Protein AF-0000000082533179 (afdb_homodimer)

Organism: NCBI:txid158383

pLDDT: mean 91.82, std 9.02, range [54.72, 98.88]

Solvent-accessible surface area (backbone atoms only — not comparable to full-atom values): 25393 Å² total; per-residue (Å²): 134,80,39,70,62,51,51,52,49,35,53,49,48,54,51,52,50,51,51,50,52,51,52,49,52,51,48,56,50,49,57,70,58,64,45,88,74,72,57,40,60,59,53,43,50,52,54,51,49,54,57,51,50,51,53,56,53,45,54,58,47,31,73,78,46,45,47,50,50,56,56,48,82,75,50,35,55,60,50,52,54,46,46,41,75,68,34,75,51,60,71,24,55,58,38,34,52,55,25,50,41,66,50,78,58,88,80,55,51,53,58,66,60,47,70,68,45,51,53,51,49,54,52,47,51,56,54,48,52,52,53,51,50,53,35,52,50,53,43,46,50,55,45,32,44,64,25,30,46,70,46,44,50,48,32,55,49,47,67,62,35,77,77,53,61,69,68,60,43,54,54,48,50,52,52,49,52,53,52,50,50,50,53,51,51,49,50,44,49,37,40,50,49,41,50,49,49,41,52,49,48,53,51,54,52,50,72,61,40,53,48,63,31,35,45,51,51,52,46,51,54,49,41,40,54,53,42,48,49,52,51,19,48,54,52,53,59,71,63,105,134,80,38,69,60,50,51,53,49,34,54,48,48,53,51,52,51,50,50,48,52,50,51,49,52,51,49,55,51,48,59,70,59,63,46,85,76,74,59,42,59,59,55,43,50,53,54,51,49,54,56,51,48,52,54,56,54,45,54,59,48,30,72,78,45,44,47,50,49,55,56,46,82,76,49,36,54,59,51,53,53,46,46,42,76,68,34,76,52,61,72,23,55,59,40,34,51,54,23,48,41,66,49,77,59,88,81,56,52,54,58,67,60,48,73,69,44,51,53,51,51,52,53,47,50,57,53,49,52,52,54,50,49,53,36,52,50,52,42,46,52,54,45,32,44,64,25,30,45,70,45,44,50,49,30,53,48,46,66,62,36,76,78,55,60,70,67,60,43,53,53,49,50,52,52,50,51,53,52,49,51,50,53,49,52,49,52,44,49,35,40,51,50,42,50,49,51,40,52,50,48,54,50,54,51,51,73,61,40,53,47,63,32,34,44,51,50,53,46,51,52,49,42,39,55,54,42,48,50,52,52,20,49,54,52,52,60,71,62,104

InterPro domains:
  IPR025422 Transcription factor TGA like domain [PF14144] (37-99)
  IPR025422 Transcription factor TGA like domain [PS51806] (6-238)
  IPR051886 Seed Development and Stress Response Regulator [PTHR46354] (8-238)

Nearest PDB structures (foldseek):
  7tae-assembly1_A-2  TM=8.978E-01  e=2.054E-07  Arabidopsis thaliana
  7tad-assembly1_C  TM=9.029E-01  e=2.614E-07  Arabidopsis thaliana
  8gyz-assembly1_A  TM=8.630E-01  e=3.329E-07  Arabidopsis thaliana
  7tac-assembly1_D  TM=8.816E-01  e=7.209E-07  Arabidopsis thaliana
  7tac-assembly1_E  TM=9.030E-01  e=3.724E-06  Arabidopsis thaliana

Sequence (480 aa):
MKTHVEEKFSSFYEKWMCLLEEFLQYYLRVSAENSQGVDYEVLVGKLTAHHREYYTYKWAAAHDDVLAFFAPVWLSPVENANLWVTGWKPSMVFRLIESQRKIQSPGTSLVTMTEEQVKKIEALRVKIKMDEENVEREFERQQVGIADRKMVELAALERRVMKDDDSAVAQVNGLVEVALKGLLGGLEKVMKMADCVRLKTLKDVVETLTPMQCMDFLTAMSTVQIQMRKWGKKHDKKLQMKTHVEEKFSSFYEKWMCLLEEFLQYYLRVSAENSQGVDYEVLVGKLTAHHREYYTYKWAAAHDDVLAFFAPVWLSPVENANLWVTGWKPSMVFRLIESQRKIQSPGTSLVTMTEEQVKKIEALRVKIKMDEENVEREFERQQVGIADRKMVELAALERRVMKDDDSAVAQVNGLVEVALKGLLGGLEKVMKMADCVRLKTLKDVVETLTPMQCMDFLTAMSTVQIQMRKWGKKHDKKLQ

Radius of gyration: 25.01 Å; Cα contacts (8 Å, |Δi|>4): 457; chains: 2; bounding box: 39×81×64 Å

Secondary structure (DSSP, 8-state):
---HHHHHHHHHHHHHHHHHHHHHHHHHHHHHTT-TT--HHHHHHHHHHHHHHHHHHHHHHHHH-GGGGTS-TTS-HHHHHT-BTTB--TTHHHHHHHHHHH---TT-GGGG--HHHHHHHHHHHHHHHHHHHHHHHHHHHHHHHTTSHHHHHHHHHHHHHTTS-HHHHHHHHHHHHHHHHHHHHHHHHHHHHHHHHHHHHHHHHHHHS-HHHHHHHHHHHHHHHHHHHHHHHHHHHHH-/---HHHHHHHHHHHHHHHHHHHHHHHHHHHHHTT-TT--HHHHHHHHHHHHHHHHHHHHHHHHH-GGGGTS-TTS-HHHHHT-BTTB--TTHHHHHHHHHHH---TT-GGGG--HHHHHHHHHHHHHHHHHHHHHHHHHHHHHHGGGSHHHHHHHHHHHHHTTS-HHHHHHHHHHHHHHHHHHHHHHHHHHHHHHHHHHHHHHHHHHHS-HHHHHHHHHHHHHHHHHHHHHHHHHHHHH-

Foldseek 3Di:
DDDPLLVVVLVVVVVLLVVLVVLLVVVVVCVVVVDDDDPLVVSLVVLLVSLVVNVVSLLVSCVVPVVCLLPPPSFFPLLNVQADLSHHQLLVLVVLLVVLLPPPPPDQCSVVADPVLVVLVVVLSVVLVVLSVVLVVLVVCLVCCCVDPLNVVLVVQQVVPVPHDPVSNVVSVVSVVVVVVVSSVSSSVSSVSRVVSNSVSLVSNCVSDDSSNNSSSSSSVSVVVSVSRVVSVVVVVVVD/DDDPLLVVVLVVVVVLLVVLVVLLVVVVVCVVVVDDPDPLVVSLVVLLVSVVVNVVSLLVSCVVPVVCLLPPPSFFPLLNVQADLSHHQLLVLVVLLVVLLPPPDPDQCSVVADPVLVVLVVVLNVVLVVLSVVLVVLVVCLVCCCVDPLNVVLVVQQVVPVPHDPVSNVVSVVSVVVVVVVSSVSSSVSSVSRVVSNSVSLVSNCVSDDSSNSSSSSSSVSVVVSVSRVVSVVVVVVVD

Structure (mmCIF, N/CA/C/O backbone):
data_AF-0000000082533179-model_v1
#
loop_
_entity.id
_entity.type
_entity.pdbx_description
1 polymer 'DOG1-like 4'
#
loop_
_atom_site.group_PDB
_atom_site.id
_atom_site.type_symbol
_atom_site.label_atom_id
_atom_site.label_alt_id
_atom_site.label_comp_id
_atom_site.label_asym_id
_atom_site.label_entity_id
_atom_site.label_seq_id
_atom_site.pdbx_PDB_ins_code
_atom_site.Cartn_x
_atom_site.Cartn_y
_atom_site.Cartn_z
_atom_site.occupancy
_atom_site.B_iso_or_equiv
_atom_site.auth_seq_id
_atom_site.auth_comp_id
_atom_site.auth_asym_id
_atom_site.auth_atom_id
_atom_site.pdbx_PDB_model_num
ATOM 1 N N . MET A 1 1 ? 0.931 6.902 -20.5 1 62.81 1 MET A N 1
ATOM 2 C CA . MET A 1 1 ? 0.075 8.086 -20.562 1 62.81 1 MET A CA 1
ATOM 3 C C . MET A 1 1 ? -0.925 8.102 -19.422 1 62.81 1 MET A C 1
ATOM 5 O O . MET A 1 1 ? -1.474 7.062 -19.047 1 62.81 1 MET A O 1
ATOM 9 N N . LYS A 1 2 ? -1.165 9.305 -18.891 1 80.69 2 LYS A N 1
ATOM 10 C CA . LYS A 1 2 ? -2.127 9.516 -17.812 1 80.69 2 LYS A CA 1
ATOM 11 C C . LYS A 1 2 ? -3.559 9.336 -18.312 1 80.69 2 LYS A C 1
ATOM 13 O O . LYS A 1 2 ? -3.889 9.742 -19.422 1 80.69 2 LYS A O 1
ATOM 18 N N . THR A 1 3 ? -4.316 8.719 -17.516 1 87.75 3 THR A N 1
ATOM 19 C CA . THR A 1 3 ? -5.742 8.617 -17.812 1 87.75 3 THR A CA 1
ATOM 20 C C . THR A 1 3 ? -6.441 9.953 -17.594 1 87.75 3 THR A C 1
ATOM 22 O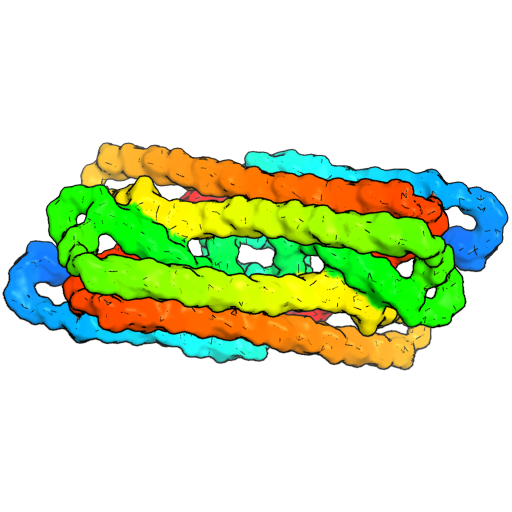 O . THR A 1 3 ? -5.871 10.859 -16.984 1 87.75 3 THR A O 1
ATOM 25 N N . HIS A 1 4 ? -7.609 10.078 -18.125 1 89.69 4 HIS A N 1
ATOM 26 C CA . HIS A 1 4 ? -8.398 11.289 -17.953 1 89.69 4 HIS A CA 1
ATOM 27 C C . HIS A 1 4 ? -8.664 11.562 -16.469 1 89.69 4 HIS A C 1
ATOM 29 O O . HIS A 1 4 ? -8.562 12.711 -16.031 1 89.69 4 HIS A O 1
ATOM 35 N N . VAL A 1 5 ? -8.898 10.547 -15.695 1 92.62 5 VAL A N 1
ATOM 36 C CA . VAL A 1 5 ? -9.164 10.672 -14.266 1 92.62 5 VAL A CA 1
ATOM 37 C C . VAL A 1 5 ? -7.906 11.156 -13.547 1 92.62 5 VAL A C 1
ATOM 39 O O . VAL A 1 5 ? -7.973 12.055 -12.703 1 92.62 5 VAL A O 1
ATOM 42 N N . GLU A 1 6 ? -6.809 10.625 -13.938 1 94.25 6 GLU A N 1
ATOM 43 C CA . GLU A 1 6 ? -5.547 11.016 -13.32 1 94.25 6 GLU A CA 1
ATOM 44 C C . GLU A 1 6 ? -5.23 12.484 -13.586 1 94.25 6 GLU A C 1
ATOM 46 O O . GLU A 1 6 ? -4.793 13.203 -12.68 1 94.25 6 GLU A O 1
ATOM 51 N N . GLU A 1 7 ? -5.484 12.914 -14.734 1 94.56 7 GLU A N 1
ATOM 52 C CA . GLU A 1 7 ? -5.223 14.305 -15.102 1 94.56 7 GLU A CA 1
ATOM 53 C C . GLU A 1 7 ? -6.145 15.258 -14.344 1 94.56 7 GLU A C 1
ATOM 55 O O . GLU A 1 7 ? -5.688 16.234 -13.758 1 94.56 7 GLU A O 1
ATOM 60 N N . LYS A 1 8 ? -7.363 14.93 -14.352 1 95.69 8 LYS A N 1
ATOM 61 C CA . LYS A 1 8 ? -8.352 15.773 -13.695 1 95.69 8 LYS A CA 1
ATOM 62 C C . LYS A 1 8 ? -8.109 15.828 -12.188 1 95.69 8 LYS A C 1
ATOM 64 O O . LYS A 1 8 ? -8.156 16.906 -11.586 1 95.69 8 LYS A O 1
ATOM 69 N N . PHE A 1 9 ? -7.828 14.703 -11.602 1 97.38 9 PHE A N 1
ATOM 70 C CA . PHE A 1 9 ? -7.656 14.68 -10.148 1 97.38 9 PHE A CA 1
ATOM 71 C C . PHE A 1 9 ? -6.332 15.312 -9.75 1 97.38 9 PHE A C 1
ATOM 73 O O . PHE A 1 9 ? -6.23 15.945 -8.695 1 97.38 9 PHE A O 1
ATOM 80 N N . SER A 1 10 ? -5.359 15.125 -10.648 1 97.19 10 SER A N 1
ATOM 81 C CA . SER A 1 10 ? -4.09 15.797 -10.391 1 97.19 10 SER A CA 1
ATOM 82 C C . SER A 1 10 ? -4.27 17.312 -10.328 1 97.19 10 SER A C 1
ATOM 84 O O . SER A 1 10 ? -3.705 17.969 -9.453 1 97.19 10 SER A O 1
ATOM 86 N N . SER A 1 11 ? -5.02 17.844 -11.195 1 97.5 11 SER A N 1
ATOM 87 C CA . SER A 1 11 ? -5.281 19.281 -11.219 1 97.5 11 SER A CA 1
ATOM 88 C C . SER A 1 11 ? -6.062 19.719 -9.984 1 97.5 11 SER A C 1
ATOM 90 O O . SER A 1 11 ? -5.758 20.75 -9.383 1 97.5 11 SER A O 1
ATOM 92 N N . PHE A 1 12 ? -7.004 18.953 -9.664 1 97.94 12 PHE A N 1
ATOM 93 C CA . PHE A 1 12 ? -7.777 19.234 -8.461 1 97.94 12 PHE A CA 1
ATOM 94 C C . PHE A 1 12 ? -6.883 19.219 -7.227 1 97.94 12 PHE A C 1
ATOM 96 O O . PHE A 1 12 ? -6.945 20.141 -6.406 1 97.94 12 PHE A O 1
ATOM 103 N N . TYR A 1 13 ? -6.078 18.188 -7.129 1 98 13 TYR A N 1
ATOM 104 C CA . TYR A 1 13 ? -5.242 18.016 -5.949 1 98 13 TYR A CA 1
ATOM 105 C C . TYR A 1 13 ? -4.266 19.172 -5.797 1 98 13 TYR A C 1
ATOM 107 O O . TYR A 1 13 ? -4.023 19.656 -4.684 1 98 13 TYR A O 1
ATOM 115 N N . GLU A 1 14 ? -3.742 19.578 -6.887 1 97.44 14 GLU A N 1
ATOM 116 C CA . GLU A 1 14 ? -2.822 20.719 -6.855 1 97.44 14 GLU A CA 1
ATOM 117 C C . GLU A 1 14 ? -3.516 21.969 -6.336 1 97.44 14 GLU A C 1
ATOM 119 O O . GLU A 1 14 ? -2.959 22.703 -5.508 1 97.44 14 GLU A O 1
ATOM 124 N N . LYS A 1 15 ? -4.645 22.188 -6.809 1 97.75 15 LYS A N 1
ATOM 125 C CA . LYS A 1 15 ? -5.414 23.328 -6.336 1 97.75 15 LYS A CA 1
ATOM 126 C C . LYS A 1 15 ? -5.789 23.172 -4.863 1 97.75 15 LYS A C 1
ATOM 128 O O . LYS A 1 15 ? -5.746 24.141 -4.102 1 97.75 15 LYS A O 1
ATOM 133 N N . TRP A 1 16 ? -6.207 22 -4.551 1 98 16 TRP A N 1
ATOM 134 C CA . TRP A 1 16 ? -6.59 21.688 -3.176 1 98 16 TRP A CA 1
ATOM 135 C C . TRP A 1 16 ? -5.426 21.938 -2.221 1 98 16 TRP A C 1
ATOM 137 O O . TRP A 1 16 ? -5.609 22.516 -1.15 1 98 16 TRP A O 1
ATOM 147 N N . MET A 1 17 ? -4.246 21.547 -2.59 1 97.12 17 MET A N 1
ATOM 148 C CA . MET A 1 17 ? -3.049 21.734 -1.774 1 97.12 17 MET A CA 1
ATOM 149 C C . MET A 1 17 ? -2.68 23.203 -1.662 1 97.12 17 MET A C 1
ATOM 151 O O . MET A 1 17 ? -2.244 23.656 -0.604 1 97.12 17 MET A O 1
ATOM 155 N N . CYS A 1 18 ? -2.832 23.891 -2.729 1 96.94 18 CYS A N 1
ATOM 156 C CA . CYS A 1 18 ? -2.564 25.328 -2.713 1 96.94 18 CYS A CA 1
ATOM 157 C C . CYS A 1 18 ? -3.486 26.047 -1.736 1 96.94 18 CYS A C 1
ATOM 159 O O . CYS A 1 18 ? -3.039 26.891 -0.957 1 96.94 18 CYS A O 1
ATOM 161 N N . LEU A 1 19 ? -4.723 25.672 -1.788 1 96.75 19 LEU A N 1
ATOM 162 C CA . LEU A 1 19 ? -5.699 26.297 -0.897 1 96.75 19 LEU A CA 1
ATOM 163 C C . LEU A 1 19 ? -5.41 25.938 0.557 1 96.75 19 LEU A C 1
ATOM 165 O O . LEU A 1 19 ? -5.602 26.75 1.455 1 96.75 19 LEU A O 1
ATOM 169 N N . LEU A 1 20 ? -4.992 24.75 0.786 1 96.38 20 LEU A N 1
ATOM 170 C CA . LEU A 1 20 ? -4.621 24.328 2.135 1 96.38 20 LEU A CA 1
ATOM 171 C C . LEU A 1 20 ? -3.484 25.188 2.676 1 96.38 20 LEU A C 1
ATOM 173 O O . LEU A 1 20 ? -3.521 25.625 3.828 1 96.38 20 LEU A O 1
ATOM 177 N N . GLU A 1 21 ? -2.535 25.359 1.881 1 94.75 21 GLU A N 1
ATOM 178 C CA . GLU A 1 21 ? -1.385 26.156 2.277 1 94.75 21 GLU A CA 1
ATOM 179 C C . GLU A 1 21 ? -1.79 27.609 2.549 1 94.75 21 GLU A C 1
ATOM 181 O O . GLU A 1 21 ? -1.279 28.234 3.479 1 94.75 21 GLU A O 1
ATOM 186 N N . GLU A 1 22 ? -2.656 28.109 1.735 1 94.88 22 GLU A N 1
ATOM 187 C CA . GLU A 1 22 ? -3.154 29.469 1.937 1 94.88 22 GLU A CA 1
ATOM 188 C C . GLU A 1 22 ? -3.902 29.594 3.262 1 94.88 22 GLU A C 1
ATOM 190 O O . GLU A 1 22 ? -3.752 30.594 3.977 1 94.88 22 GLU A O 1
ATOM 195 N N . PHE A 1 23 ? -4.695 28.625 3.533 1 92.69 23 PHE A N 1
ATOM 196 C CA . PHE A 1 23 ? -5.43 28.609 4.793 1 92.69 23 PHE A CA 1
ATOM 197 C C . PHE A 1 23 ? -4.469 28.609 5.977 1 92.69 23 PHE A C 1
ATOM 199 O O . PHE A 1 23 ? -4.676 29.328 6.953 1 92.69 23 PHE A O 1
ATOM 206 N N . LEU A 1 24 ? -3.508 27.812 5.887 1 91.5 24 LEU A N 1
ATOM 207 C CA . LEU A 1 24 ? -2.539 27.688 6.969 1 91.5 24 LEU A CA 1
ATOM 208 C C . LEU A 1 24 ? -1.796 29 7.191 1 91.5 24 LEU A C 1
ATOM 210 O O . LEU A 1 24 ? -1.602 29.422 8.336 1 91.5 24 LEU A O 1
ATOM 214 N N . GLN A 1 25 ? -1.423 29.609 6.121 1 89.75 25 GLN A N 1
ATOM 215 C CA . GLN A 1 25 ? -0.72 30.875 6.219 1 89.75 25 GLN A CA 1
ATOM 216 C C . GLN A 1 25 ? -1.605 31.953 6.852 1 89.75 25 GLN A C 1
ATOM 218 O O . GLN A 1 25 ? -1.142 32.75 7.672 1 89.75 25 GLN A O 1
ATOM 223 N N . TYR A 1 26 ? -2.828 31.938 6.402 1 88.44 26 TYR A N 1
ATOM 224 C CA . TYR A 1 26 ? -3.781 32.906 6.961 1 88.44 26 TYR A CA 1
ATOM 225 C C . TYR A 1 26 ? -3.926 32.688 8.469 1 88.44 26 TYR A C 1
ATOM 227 O O . TYR A 1 26 ? -3.863 33.656 9.234 1 88.44 26 TYR A O 1
ATOM 235 N N . TYR A 1 27 ? -4.078 31.531 8.914 1 86.75 27 TYR A N 1
ATOM 236 C CA . TYR A 1 27 ? -4.25 31.25 10.336 1 86.75 27 TYR A CA 1
ATOM 237 C C . TYR A 1 27 ? -3.008 31.641 11.125 1 86.75 27 TYR A C 1
ATOM 239 O O . TYR A 1 27 ? -3.111 32.219 12.203 1 86.75 27 TYR A O 1
ATOM 247 N N . LEU A 1 28 ? -1.863 31.266 10.672 1 84.12 28 LEU A N 1
ATOM 248 C CA . LEU A 1 28 ? -0.618 31.547 11.375 1 84.12 28 LEU A CA 1
ATOM 249 C C . LEU A 1 28 ? -0.412 33.062 11.516 1 84.12 28 LEU A C 1
ATOM 251 O O . LEU A 1 28 ? 0.084 33.531 12.547 1 84.12 28 LEU A O 1
ATOM 255 N N . ARG A 1 29 ? -0.87 33.781 10.516 1 84.75 29 ARG A N 1
ATOM 256 C CA . ARG A 1 29 ? -0.787 35.219 10.578 1 84.75 29 ARG A CA 1
ATOM 257 C C . ARG A 1 29 ? -1.729 35.781 11.633 1 84.75 29 ARG A C 1
ATOM 259 O O . ARG A 1 29 ? -1.327 36.625 12.461 1 84.75 29 ARG A O 1
ATOM 266 N N . VAL A 1 30 ? -2.887 35.281 11.602 1 82.44 30 VAL A N 1
ATOM 267 C CA . VAL A 1 30 ? -3.896 35.812 12.516 1 82.44 30 VAL A CA 1
ATOM 268 C C . VAL A 1 30 ? -3.547 35.406 13.953 1 82.44 30 VAL A C 1
ATOM 270 O O . VAL A 1 30 ? -3.785 36.156 14.891 1 82.44 30 VAL A O 1
ATOM 273 N N . SER A 1 31 ? -3.014 34.219 14.18 1 77.94 31 SER A N 1
ATOM 274 C CA . SER A 1 31 ? -2.611 33.75 15.5 1 77.94 31 SER A CA 1
ATOM 275 C C . SER A 1 31 ? -1.449 34.562 16.062 1 77.94 31 SER A C 1
ATOM 277 O O . SER A 1 31 ? -1.398 34.844 17.25 1 77.94 31 SER A O 1
ATOM 279 N N . ALA A 1 32 ? -0.524 34.844 15.227 1 76.5 32 ALA A N 1
ATOM 280 C CA . ALA A 1 32 ? 0.645 35.625 15.641 1 76.5 32 ALA A CA 1
ATOM 281 C C . ALA A 1 32 ? 0.251 37.031 16.031 1 76.5 32 ALA A C 1
ATOM 283 O O . ALA A 1 32 ? 0.874 37.656 16.906 1 76.5 32 ALA A O 1
ATOM 284 N N . GLU A 1 33 ? -0.662 37.531 15.367 1 76.94 33 GLU A N 1
ATOM 285 C CA . GLU A 1 33 ? -1.092 38.906 15.633 1 76.94 33 GLU A CA 1
ATOM 286 C C . GLU A 1 33 ? -2.004 38.969 16.859 1 76.94 33 GLU A C 1
ATOM 288 O O . GLU A 1 33 ? -2.402 40.062 17.281 1 76.94 33 GLU A O 1
ATOM 293 N N . ASN A 1 34 ? -1.902 37.812 17.609 1 65.5 34 ASN A N 1
ATOM 294 C CA . ASN A 1 34 ? -2.729 37.75 18.812 1 65.5 34 ASN A CA 1
ATOM 295 C C . ASN A 1 34 ? -4.02 38.562 18.656 1 65.5 34 ASN A C 1
ATOM 297 O O . ASN A 1 34 ? -4.367 39.375 19.5 1 65.5 34 ASN A O 1
ATOM 301 N N . SER A 1 35 ? -4.422 38.562 17.484 1 62 35 SER A N 1
ATOM 302 C CA . SER A 1 35 ? -5.543 39.438 17.203 1 62 35 SER A CA 1
ATOM 303 C C . SER A 1 35 ? -6.758 39.094 18.047 1 62 35 SER A C 1
ATOM 305 O O . SER A 1 35 ? -7.172 37.938 18.109 1 62 35 SER A O 1
ATOM 307 N N . GLN A 1 36 ? -7.035 39.875 18.891 1 61.84 36 GLN A N 1
ATOM 308 C CA . GLN A 1 36 ? -8.258 39.906 19.688 1 61.84 36 GLN A CA 1
ATOM 309 C C . GLN A 1 36 ? -9.492 39.75 18.797 1 61.84 36 GLN A C 1
ATOM 311 O O . GLN A 1 36 ? -9.609 40.375 17.75 1 61.84 36 GLN A O 1
ATOM 316 N N . GLY A 1 37 ? -9.906 38.344 18.578 1 68.81 37 GLY A N 1
ATOM 317 C CA . GLY A 1 37 ? -11.172 38.188 17.875 1 68.81 37 GLY A CA 1
ATOM 318 C C . GLY A 1 37 ? -11.164 37.094 16.859 1 68.81 37 GLY A C 1
ATOM 319 O O . GLY A 1 37 ? -12.062 37 16.016 1 68.81 37 GLY A O 1
ATOM 320 N N . VAL A 1 38 ? -10.102 36.469 16.953 1 78 38 VAL A N 1
ATOM 321 C CA . VAL A 1 38 ? -10.102 35.375 15.992 1 78 38 VAL A CA 1
ATOM 322 C C . VAL A 1 38 ? -11.18 34.344 16.375 1 78 38 VAL A C 1
ATOM 324 O O . VAL A 1 38 ? -11.266 33.938 17.531 1 78 38 VAL A O 1
ATOM 327 N N . ASP A 1 39 ? -12.094 34.188 15.453 1 87.25 39 ASP A N 1
ATOM 328 C CA . ASP A 1 39 ? -13.117 33.156 15.633 1 87.25 39 ASP A CA 1
ATOM 329 C C . ASP A 1 39 ? -12.609 31.781 15.211 1 87.25 39 ASP A C 1
ATOM 331 O O . ASP A 1 39 ? -12.805 31.359 14.07 1 87.25 39 ASP A O 1
ATOM 335 N N . TYR A 1 40 ? -12.047 31.094 16.188 1 89.06 40 TYR A N 1
ATOM 336 C CA . TYR A 1 40 ? -11.43 29.797 15.93 1 89.06 40 TYR A CA 1
ATOM 337 C C . TYR A 1 40 ? -12.461 28.781 15.445 1 89.06 40 TYR A C 1
ATOM 339 O O . TYR A 1 40 ? -12.141 27.891 14.656 1 89.06 40 TYR A O 1
ATOM 347 N N . GLU A 1 41 ? -13.641 28.922 15.812 1 91.94 41 GLU A N 1
ATOM 348 C CA . GLU A 1 41 ? -14.695 28 15.398 1 91.94 41 GLU A CA 1
ATOM 349 C C . GLU A 1 41 ? -14.945 28.078 13.898 1 91.94 41 GLU A C 1
ATOM 351 O O . GLU A 1 41 ? -15.141 27.062 13.234 1 91.94 41 GLU A O 1
ATOM 356 N N . VAL A 1 42 ? -14.906 29.25 13.484 1 92.56 42 VAL A N 1
ATOM 357 C CA . VAL A 1 42 ? -15.133 29.469 12.062 1 92.56 42 VAL A CA 1
ATOM 358 C C . VAL A 1 42 ? -13.969 28.891 11.258 1 92.56 42 VAL A C 1
ATOM 360 O O . VAL A 1 42 ? -14.164 28.25 10.227 1 92.56 42 VAL A O 1
ATOM 363 N N . LEU A 1 43 ? -12.766 29.125 11.734 1 92.5 43 LEU A N 1
ATOM 364 C CA . LEU A 1 43 ? -11.578 28.656 11.031 1 92.5 43 LEU A CA 1
ATOM 365 C C . LEU A 1 43 ? -11.523 27.125 11.023 1 92.5 43 LEU A C 1
ATOM 367 O O . LEU A 1 43 ? -11.195 26.516 10 1 92.5 43 LEU A O 1
ATOM 371 N N . VAL A 1 44 ? -11.898 26.531 12.148 1 94.56 44 VAL A N 1
ATOM 372 C CA . VAL A 1 44 ? -11.961 25.062 12.234 1 94.56 44 VAL A CA 1
ATOM 373 C C . VAL A 1 44 ? -12.984 24.531 11.242 1 94.56 44 VAL A C 1
ATOM 375 O O . VAL A 1 44 ? -12.719 23.547 10.539 1 94.56 44 VAL A O 1
ATOM 378 N N . GLY A 1 45 ? -14.102 25.172 11.195 1 94.5 45 GLY A N 1
ATOM 379 C CA . GLY A 1 45 ? -15.133 24.781 10.242 1 94.5 45 GLY A CA 1
ATOM 380 C C . GLY A 1 45 ? -14.672 24.844 8.805 1 94.5 45 GLY A C 1
ATOM 381 O O . GLY A 1 45 ? -14.945 23.922 8.023 1 94.5 45 GLY A O 1
ATOM 382 N N . LYS A 1 46 ? -13.953 25.844 8.438 1 93.25 46 LYS A N 1
ATOM 383 C CA . LYS A 1 46 ? -13.453 26 7.074 1 93.25 46 LYS A CA 1
ATOM 384 C C . LYS A 1 46 ? -12.438 24.922 6.734 1 93.25 46 LYS A C 1
ATOM 386 O O . LYS A 1 46 ? -12.477 24.344 5.645 1 93.25 46 LYS A O 1
ATOM 391 N N . LEU A 1 47 ? -11.531 24.672 7.648 1 93.75 47 LEU A N 1
ATOM 392 C CA . LEU A 1 47 ? -10.492 23.672 7.398 1 93.75 47 LEU A CA 1
ATOM 393 C C . LEU A 1 47 ? -11.078 22.266 7.348 1 93.75 47 LEU A C 1
ATOM 395 O O . LEU A 1 47 ? -10.672 21.453 6.516 1 93.75 47 LEU A O 1
ATOM 399 N N . THR A 1 48 ? -12.047 22 8.195 1 94.62 48 THR A N 1
ATOM 400 C CA . THR A 1 48 ? -12.711 20.688 8.18 1 94.62 48 THR A CA 1
ATOM 401 C C . THR A 1 48 ? -13.5 20.516 6.887 1 94.62 48 THR A C 1
ATOM 403 O O . THR A 1 48 ? -13.508 19.422 6.309 1 94.62 48 THR A O 1
ATOM 406 N N . ALA A 1 49 ? -14.125 21.547 6.477 1 95.44 49 ALA A N 1
ATOM 407 C CA . ALA A 1 49 ? -14.867 21.516 5.215 1 95.44 49 ALA A CA 1
ATOM 408 C C . ALA A 1 49 ? -13.922 21.281 4.035 1 95.44 49 ALA A C 1
ATOM 410 O O . ALA A 1 49 ? -14.273 20.562 3.086 1 95.44 49 ALA A O 1
ATOM 411 N N . HIS A 1 50 ? -12.773 21.891 4.102 1 95.69 50 HIS A N 1
ATOM 412 C CA . HIS A 1 50 ? -11.766 21.688 3.066 1 95.69 50 HIS A CA 1
ATOM 413 C C . HIS A 1 50 ? -11.352 20.219 2.963 1 95.69 50 HIS A C 1
ATOM 415 O O . HIS A 1 50 ? -11.25 19.688 1.862 1 95.69 50 HIS A O 1
ATOM 421 N N . HIS A 1 51 ? -11.164 19.547 4.07 1 94.12 51 HIS A N 1
ATOM 422 C CA . HIS A 1 51 ? -10.82 18.141 4.082 1 94.12 51 HIS A CA 1
ATOM 423 C C . HIS A 1 51 ? -11.969 17.281 3.572 1 94.12 51 HIS A C 1
ATOM 425 O O . HIS A 1 51 ? -11.758 16.312 2.846 1 94.12 51 HIS A O 1
ATOM 431 N N . ARG A 1 52 ? -13.156 17.656 3.936 1 95.06 52 ARG A N 1
ATOM 432 C CA . ARG A 1 52 ? -14.32 16.906 3.494 1 95.06 52 ARG A CA 1
ATOM 433 C C . ARG A 1 52 ? -14.492 16.984 1.98 1 95.06 52 ARG A C 1
ATOM 435 O O . ARG A 1 52 ? -14.898 16.016 1.342 1 95.06 52 ARG A O 1
ATOM 442 N N . GLU A 1 53 ? -14.195 18.125 1.452 1 96.44 53 GLU A N 1
ATOM 443 C CA . GLU A 1 53 ? -14.305 18.328 0.01 1 96.44 53 GLU A CA 1
ATOM 444 C C . GLU A 1 53 ? -13.383 17.359 -0.748 1 96.44 53 GLU A C 1
ATOM 446 O O . GLU A 1 53 ? -13.742 16.875 -1.82 1 96.44 53 GLU A O 1
ATOM 451 N N . TYR A 1 54 ? -12.219 17.125 -0.225 1 97.75 54 TYR A N 1
ATOM 452 C CA . TYR A 1 54 ? -11.266 16.203 -0.838 1 97.75 54 TYR A CA 1
ATOM 453 C C . TYR A 1 54 ? -11.898 14.836 -1.066 1 97.75 54 TYR A C 1
ATOM 455 O O . TYR A 1 54 ? -11.789 14.266 -2.156 1 97.75 54 TYR A O 1
ATOM 463 N N . TYR A 1 55 ? -12.594 14.297 -0.063 1 97.69 55 TYR A N 1
ATOM 464 C CA . TYR A 1 55 ? -13.117 12.938 -0.127 1 97.69 55 TYR A CA 1
ATOM 465 C C . TYR A 1 55 ? -14.336 12.867 -1.042 1 97.69 55 TYR A C 1
ATOM 467 O O . TYR A 1 55 ? -14.562 11.852 -1.708 1 97.69 55 TYR A O 1
ATOM 475 N N . THR A 1 56 ? -15.07 13.977 -1.058 1 96.5 56 THR A N 1
ATOM 476 C CA . THR A 1 56 ? -16.203 14.023 -1.98 1 96.5 56 THR A CA 1
ATOM 477 C C . THR A 1 56 ? -15.719 13.906 -3.426 1 96.5 56 THR A C 1
ATOM 479 O O . THR A 1 56 ? -16.25 13.109 -4.195 1 96.5 56 THR A O 1
ATOM 482 N N . TYR A 1 57 ? -14.727 14.68 -3.75 1 97 57 TYR A N 1
ATOM 483 C CA . TYR A 1 57 ? -14.172 14.648 -5.098 1 97 57 TYR A CA 1
ATOM 484 C C . TYR A 1 57 ? -13.469 13.32 -5.367 1 97 57 TYR A C 1
ATOM 486 O O . TYR A 1 57 ? -13.547 12.781 -6.473 1 97 57 TYR A O 1
ATOM 494 N N . LYS A 1 58 ? -12.797 12.789 -4.363 1 98 58 LYS A N 1
ATOM 495 C CA . LYS A 1 58 ? -12.094 11.508 -4.469 1 98 58 LYS A CA 1
ATOM 496 C C . LYS A 1 58 ? -13.07 10.375 -4.793 1 98 58 LYS A C 1
ATOM 498 O O . LYS A 1 58 ? -12.805 9.562 -5.684 1 98 58 LYS A O 1
ATOM 503 N N . TRP A 1 59 ? -14.203 10.344 -4.098 1 97.56 59 TRP A N 1
ATOM 504 C CA . TRP A 1 59 ? -15.172 9.266 -4.289 1 97.56 59 TRP A CA 1
ATOM 505 C C . TRP A 1 59 ? -15.781 9.328 -5.684 1 97.56 59 TRP A C 1
ATOM 507 O O . TRP A 1 59 ? -15.977 8.297 -6.328 1 97.56 59 TRP A O 1
ATOM 517 N N . ALA A 1 60 ? -16 10.523 -6.156 1 96.56 60 ALA A N 1
ATOM 518 C CA . ALA A 1 60 ? -16.562 10.688 -7.5 1 96.56 60 ALA A CA 1
ATOM 519 C C . ALA A 1 60 ? -15.562 10.227 -8.562 1 96.56 60 ALA A C 1
ATOM 521 O O . ALA A 1 60 ? -15.93 9.523 -9.508 1 96.56 60 ALA A O 1
ATOM 522 N N . ALA A 1 61 ? -14.328 10.617 -8.414 1 96.75 61 ALA A N 1
ATOM 523 C CA . ALA A 1 61 ? -13.297 10.242 -9.375 1 96.75 61 ALA A CA 1
ATOM 524 C C . ALA A 1 61 ? -13.016 8.742 -9.32 1 96.75 61 ALA A C 1
ATOM 526 O O . ALA A 1 61 ? -12.781 8.109 -10.352 1 96.75 61 ALA A O 1
ATOM 527 N N . ALA A 1 62 ? -13.031 8.195 -8.117 1 96.06 62 ALA A N 1
ATOM 528 C CA . ALA A 1 62 ? -12.719 6.781 -7.918 1 96.06 62 ALA A CA 1
ATOM 529 C C . ALA A 1 62 ? -13.766 5.887 -8.57 1 96.06 62 ALA A C 1
ATOM 531 O O . ALA A 1 62 ? -13.461 4.773 -9.008 1 96.06 62 ALA A O 1
ATOM 532 N N . HIS A 1 63 ? -14.953 6.398 -8.594 1 93.31 63 HIS A N 1
ATOM 533 C CA . HIS A 1 63 ? -16.016 5.633 -9.242 1 93.31 63 HIS A CA 1
ATOM 534 C C . HIS A 1 63 ? -15.695 5.383 -10.711 1 93.31 63 HIS A C 1
ATOM 536 O O . HIS A 1 63 ? -16.062 4.348 -11.266 1 93.31 63 HIS A O 1
ATOM 542 N N . ASP A 1 64 ? -15.008 6.328 -11.336 1 93.38 64 ASP A N 1
ATOM 543 C CA . ASP A 1 64 ? -14.625 6.199 -12.742 1 93.38 64 ASP A CA 1
ATOM 544 C C . ASP A 1 64 ? -13.367 5.34 -12.891 1 93.38 64 ASP A C 1
ATOM 546 O O . ASP A 1 64 ? -13.227 4.609 -13.867 1 93.38 64 ASP A O 1
ATOM 550 N N . ASP A 1 65 ? -12.461 5.477 -12.008 1 95.12 65 ASP A N 1
ATOM 551 C CA . ASP A 1 65 ? -11.203 4.738 -12.023 1 95.12 65 ASP A CA 1
ATOM 552 C C . ASP A 1 65 ? -10.602 4.637 -10.625 1 95.12 65 ASP A C 1
ATOM 554 O O . ASP A 1 65 ? -9.789 5.477 -10.234 1 95.12 65 ASP A O 1
ATOM 558 N N . VAL A 1 66 ? -10.898 3.568 -9.961 1 96.94 66 VAL A N 1
ATOM 559 C CA . VAL A 1 66 ? -10.469 3.4 -8.578 1 96.94 66 VAL A CA 1
ATOM 560 C C . VAL A 1 66 ? -8.969 3.119 -8.531 1 96.94 66 VAL A C 1
ATOM 562 O O . VAL A 1 66 ? -8.289 3.461 -7.555 1 96.94 66 VAL A O 1
ATOM 565 N N . LEU A 1 67 ? -8.383 2.586 -9.594 1 96.94 67 LEU A N 1
ATOM 566 C CA . LEU A 1 67 ? -6.992 2.154 -9.617 1 96.94 67 LEU A CA 1
ATOM 567 C C . LEU A 1 67 ? -6.051 3.348 -9.5 1 96.94 67 LEU A C 1
ATOM 569 O O . LEU A 1 67 ? -4.957 3.229 -8.945 1 96.94 67 LEU A O 1
ATOM 573 N N . ALA A 1 68 ? -6.473 4.5 -9.938 1 95.62 68 ALA A N 1
ATOM 574 C CA . ALA A 1 68 ? -5.66 5.715 -9.898 1 95.62 68 ALA A CA 1
ATOM 575 C C . ALA A 1 68 ? -5.297 6.082 -8.461 1 95.62 68 ALA A C 1
ATOM 577 O O . ALA A 1 68 ? -4.273 6.723 -8.219 1 95.62 68 ALA A O 1
ATOM 578 N N . PHE A 1 69 ? -6.062 5.629 -7.52 1 97.12 69 PHE A N 1
ATOM 579 C CA . PHE A 1 69 ? -5.895 6.07 -6.141 1 97.12 69 PHE A CA 1
ATOM 580 C C . PHE A 1 69 ? -5.027 5.09 -5.359 1 97.12 69 PHE A C 1
ATOM 582 O O . PHE A 1 69 ? -4.59 5.391 -4.246 1 97.12 69 PHE A O 1
ATOM 589 N N . PHE A 1 70 ? -4.723 3.93 -5.957 1 96.44 70 PHE A N 1
ATOM 590 C CA . PHE A 1 70 ? -3.832 2.963 -5.324 1 96.44 70 PHE A CA 1
ATOM 591 C C . PHE A 1 70 ? -2.396 3.156 -5.801 1 96.44 70 PHE A C 1
ATOM 593 O O . PHE A 1 70 ? -1.464 2.598 -5.223 1 96.44 70 PHE A O 1
ATOM 600 N N . ALA A 1 71 ? -2.215 3.988 -6.742 1 92.44 71 ALA A N 1
ATOM 601 C CA . ALA A 1 71 ? -0.915 4.469 -7.199 1 92.44 71 ALA A CA 1
ATOM 602 C C . ALA A 1 71 ? -1.022 5.883 -7.766 1 92.44 71 ALA A C 1
ATOM 604 O O . ALA A 1 71 ? -0.824 6.094 -8.961 1 92.44 71 ALA A O 1
ATOM 605 N N . PRO A 1 72 ? -1.266 6.77 -6.906 1 95.44 72 PRO A N 1
ATOM 606 C CA . PRO A 1 72 ? -1.569 8.125 -7.375 1 95.44 72 PRO A CA 1
ATOM 607 C C . PRO A 1 72 ? -0.372 8.805 -8.039 1 95.44 72 PRO A C 1
ATOM 609 O O . PRO A 1 72 ? 0.712 8.859 -7.453 1 95.44 72 PRO A O 1
ATOM 612 N N . VAL A 1 73 ? -0.607 9.383 -9.164 1 93.75 73 VAL A N 1
ATOM 613 C CA . VAL A 1 73 ? 0.464 10 -9.93 1 93.75 73 VAL A CA 1
ATOM 614 C C . VAL A 1 73 ? 0.683 11.438 -9.453 1 93.75 73 VAL A C 1
ATOM 616 O O . VAL A 1 73 ? 1.692 12.062 -9.781 1 93.75 73 VAL A O 1
ATOM 619 N N . TRP A 1 74 ? -0.241 11.984 -8.688 1 95.88 74 TRP A N 1
ATOM 620 C CA . TRP A 1 74 ? -0.154 13.367 -8.227 1 95.88 74 TRP A CA 1
ATOM 621 C C . TRP A 1 74 ? 0.648 13.461 -6.938 1 95.88 74 TRP A C 1
ATOM 623 O O . TRP A 1 74 ? 0.932 14.562 -6.457 1 95.88 74 TRP A O 1
ATOM 633 N N . LEU A 1 75 ? 0.985 12.344 -6.34 1 96.38 75 LEU A N 1
ATOM 634 C CA . LEU A 1 75 ? 1.818 12.32 -5.141 1 96.38 75 LEU A CA 1
ATOM 635 C C . LEU A 1 75 ? 3.27 12.016 -5.5 1 96.38 75 LEU A C 1
ATOM 637 O O . LEU A 1 75 ? 3.543 11.359 -6.504 1 96.38 75 LEU A O 1
ATOM 641 N N . SER A 1 76 ? 4.195 12.516 -4.703 1 95.06 76 SER A N 1
ATOM 642 C CA . SER A 1 76 ? 5.59 12.117 -4.855 1 95.06 76 SER A CA 1
ATOM 643 C C . SER A 1 76 ? 5.793 10.656 -4.453 1 95.06 76 SER A C 1
ATOM 645 O O . SER A 1 76 ? 4.984 10.094 -3.709 1 95.06 76 SER A O 1
ATOM 647 N N . PRO A 1 77 ? 6.875 10.07 -4.914 1 95.19 77 PRO A N 1
ATOM 648 C CA . PRO A 1 77 ? 7.152 8.688 -4.504 1 95.19 77 PRO A CA 1
ATOM 649 C C . PRO A 1 77 ? 7.25 8.531 -2.988 1 95.19 77 PRO A C 1
ATOM 651 O O . PRO A 1 77 ? 6.828 7.508 -2.441 1 95.19 77 PRO A O 1
ATOM 654 N N . VAL A 1 78 ? 7.766 9.531 -2.289 1 95.88 78 VAL A N 1
ATOM 655 C CA . VAL A 1 78 ? 7.867 9.484 -0.833 1 95.88 78 VAL A CA 1
ATOM 656 C C . VAL A 1 78 ? 6.473 9.453 -0.215 1 95.88 78 VAL A C 1
ATOM 658 O O . VAL A 1 78 ? 6.207 8.664 0.693 1 95.88 78 VAL A O 1
ATOM 661 N N . GLU A 1 79 ? 5.625 10.273 -0.733 1 96 79 GLU A N 1
ATOM 662 C CA . GLU A 1 79 ? 4.25 10.289 -0.242 1 96 79 GLU A CA 1
ATOM 663 C C . GLU A 1 79 ? 3.549 8.961 -0.514 1 96 79 GLU A C 1
ATOM 665 O O . GLU A 1 79 ? 2.883 8.414 0.367 1 96 79 GLU A O 1
ATOM 670 N N . ASN A 1 80 ? 3.711 8.477 -1.675 1 96 80 ASN A N 1
ATOM 671 C CA . ASN A 1 80 ? 3.078 7.227 -2.086 1 96 80 ASN A CA 1
ATOM 672 C C . ASN A 1 80 ? 3.486 6.066 -1.182 1 96 80 ASN A C 1
ATOM 674 O O . ASN A 1 80 ? 2.65 5.242 -0.806 1 96 80 ASN A O 1
ATOM 678 N N . ALA A 1 81 ? 4.727 6.047 -0.883 1 96.56 81 ALA A N 1
ATOM 679 C CA . ALA A 1 81 ? 5.281 4.914 -0.148 1 96.56 81 ALA A CA 1
ATOM 680 C C . ALA A 1 81 ? 4.773 4.891 1.291 1 96.56 81 ALA A C 1
ATOM 682 O O . ALA A 1 81 ? 4.891 3.877 1.981 1 96.56 81 ALA A O 1
ATOM 683 N N . ASN A 1 82 ? 4.207 5.992 1.724 1 95.69 82 ASN A N 1
ATOM 684 C CA . ASN A 1 82 ? 3.779 6.078 3.117 1 95.69 82 ASN A CA 1
ATOM 685 C C . ASN A 1 82 ? 2.258 6.031 3.24 1 95.69 82 ASN A C 1
ATOM 687 O O . ASN A 1 82 ? 1.713 6.246 4.324 1 95.69 82 ASN A O 1
ATOM 691 N N . LEU A 1 83 ? 1.594 5.703 2.186 1 96.5 83 LEU A N 1
ATOM 692 C CA . LEU A 1 83 ? 0.137 5.641 2.219 1 96.5 83 LEU A CA 1
ATOM 693 C C . LEU A 1 83 ? -0.339 4.383 2.939 1 96.5 83 LEU A C 1
ATOM 695 O O . LEU A 1 83 ? 0.33 3.35 2.896 1 96.5 83 LEU A O 1
ATOM 699 N N . TRP A 1 84 ? -1.375 4.504 3.635 1 97.75 84 TRP A N 1
ATOM 700 C CA . TRP A 1 84 ? -2.217 3.416 4.125 1 97.75 84 TRP A CA 1
ATOM 701 C C . TRP A 1 84 ? -3.551 3.385 3.387 1 97.75 84 TRP A C 1
ATOM 703 O O . TRP A 1 84 ? -4.387 4.273 3.564 1 97.75 84 TRP A O 1
ATOM 713 N N . VAL A 1 85 ? -3.814 2.42 2.541 1 97.38 85 VAL A N 1
ATOM 714 C CA . VAL A 1 85 ? -5.02 2.252 1.735 1 97.38 85 VAL A CA 1
ATOM 715 C C . VAL A 1 85 ? -5.41 3.586 1.103 1 97.38 85 VAL A C 1
ATOM 717 O O . VAL A 1 85 ? -6.461 4.145 1.418 1 97.38 85 VAL A O 1
ATOM 720 N N . THR A 1 86 ? -4.676 4.137 0.227 1 97.5 86 THR A N 1
ATOM 721 C CA . THR A 1 86 ? -4.938 5.262 -0.666 1 97.5 86 THR A CA 1
ATOM 722 C C . THR A 1 86 ? -4.891 6.582 0.098 1 97.5 86 THR A C 1
ATOM 724 O O . THR A 1 86 ? -5.324 7.617 -0.412 1 97.5 86 THR A O 1
ATOM 727 N N . GLY A 1 87 ? -4.48 6.605 1.368 1 97.19 87 GLY A N 1
ATOM 728 C CA . GLY A 1 87 ? -4.359 7.824 2.146 1 97.19 87 GLY A CA 1
ATOM 729 C C . GLY A 1 87 ? -3.564 7.645 3.426 1 97.19 87 GLY A C 1
ATOM 730 O O . GLY A 1 87 ? -2.83 6.664 3.572 1 97.19 87 GLY A O 1
ATOM 731 N N . TRP A 1 88 ? -3.652 8.664 4.324 1 97.31 88 TRP A N 1
ATOM 732 C CA . TRP A 1 88 ? -2.924 8.602 5.586 1 97.31 88 TRP A CA 1
ATOM 733 C C . TRP A 1 88 ? -3.584 7.621 6.547 1 97.31 88 TRP A C 1
ATOM 735 O O . TRP A 1 88 ? -4.789 7.367 6.453 1 97.31 88 TRP A O 1
ATOM 745 N N . LYS A 1 89 ? -2.846 7.051 7.402 1 98.06 89 LYS A N 1
ATOM 746 C CA . LYS A 1 89 ? -3.375 6.137 8.414 1 98.06 89 LYS A CA 1
ATOM 747 C C . LYS A 1 89 ? -4.004 6.906 9.57 1 98.06 89 LYS A C 1
ATOM 749 O O . LYS A 1 89 ? -3.359 7.758 10.18 1 98.06 89 LYS A O 1
ATOM 754 N N . PRO A 1 90 ? -5.207 6.59 9.922 1 98.12 90 PRO A N 1
ATOM 755 C CA . PRO A 1 90 ? -5.953 7.359 10.922 1 98.12 90 PRO A CA 1
ATOM 756 C C . PRO A 1 90 ? -5.25 7.406 12.273 1 98.12 90 PRO A C 1
ATOM 758 O O . PRO A 1 90 ? -5.254 8.445 12.938 1 98.12 90 PRO A O 1
ATOM 761 N N . SER A 1 91 ? -4.602 6.375 12.641 1 97.25 91 SER A N 1
ATOM 762 C CA . SER A 1 91 ? -3.941 6.336 13.938 1 97.25 91 SER A CA 1
ATOM 763 C C . SER A 1 91 ? -2.797 7.344 14.008 1 97.25 91 SER A C 1
ATOM 765 O O . SER A 1 91 ? -2.311 7.664 15.094 1 97.25 91 SER A O 1
ATOM 767 N N . MET A 1 92 ? -2.375 7.844 12.914 1 97.25 92 MET A N 1
ATOM 768 C CA . MET A 1 92 ? -1.324 8.859 12.867 1 97.25 92 MET A CA 1
ATOM 769 C C . MET A 1 92 ? -1.74 10.109 13.633 1 97.25 92 MET A C 1
ATOM 771 O O . MET A 1 92 ? -0.894 10.805 14.195 1 97.25 92 MET A O 1
ATOM 775 N N . VAL A 1 93 ? -2.998 10.352 13.695 1 97 93 VAL A N 1
ATOM 776 C CA . VAL A 1 93 ? -3.545 11.539 14.336 1 97 93 VAL A CA 1
ATOM 777 C C . VAL A 1 93 ? -3.195 11.531 15.828 1 97 93 VAL A C 1
ATOM 779 O O . VAL A 1 93 ? -2.859 12.57 16.391 1 97 93 VAL A O 1
ATOM 782 N N . PHE A 1 94 ? -3.227 10.445 16.406 1 96.88 94 PHE A N 1
ATOM 783 C CA . PHE A 1 94 ? -2.965 10.352 17.844 1 96.88 94 PHE A CA 1
ATOM 784 C C . PHE A 1 94 ? -1.48 10.539 18.125 1 96.88 94 PHE A C 1
ATOM 786 O O . PHE A 1 94 ? -1.114 11.109 19.156 1 96.88 94 PHE A O 1
ATOM 793 N N . ARG A 1 95 ? -0.656 10.062 17.203 1 95.19 95 ARG A N 1
ATOM 794 C CA . ARG A 1 95 ? 0.774 10.328 17.328 1 95.19 95 ARG A CA 1
ATOM 795 C C . ARG A 1 95 ? 1.069 11.82 17.188 1 95.19 95 ARG A C 1
ATOM 797 O O . ARG A 1 95 ? 1.922 12.359 17.891 1 95.19 95 ARG A O 1
ATOM 804 N N . LEU A 1 96 ? 0.374 12.406 16.328 1 95.94 96 LEU A N 1
ATOM 805 C CA . LEU A 1 96 ? 0.529 13.844 16.109 1 95.94 96 LEU A CA 1
ATOM 806 C C . LEU A 1 96 ? 0.155 14.617 17.375 1 95.94 96 LEU A C 1
ATOM 808 O O . LEU A 1 96 ? 0.876 15.531 17.781 1 95.94 96 LEU A O 1
ATOM 812 N N . ILE A 1 97 ? -0.961 14.258 17.938 1 95.12 97 ILE A N 1
ATOM 813 C CA . ILE A 1 97 ? -1.43 14.93 19.156 1 95.12 97 ILE A CA 1
ATOM 814 C C . ILE A 1 97 ? -0.417 14.727 20.281 1 95.12 97 ILE A C 1
ATOM 816 O O . ILE A 1 97 ? -0.072 15.672 20.984 1 95.12 97 ILE A O 1
ATOM 820 N N . GLU A 1 98 ? 0.08 13.555 20.391 1 92.75 98 GLU A N 1
ATOM 821 C CA . GLU A 1 98 ? 1.092 13.258 21.391 1 92.75 98 GLU A CA 1
ATOM 822 C C . GLU A 1 98 ? 2.357 14.078 21.172 1 92.75 98 GLU A C 1
ATOM 824 O O . GLU A 1 98 ? 2.945 14.602 22.109 1 92.75 98 GLU A O 1
ATOM 829 N N . SER A 1 99 ? 2.715 14.18 19.953 1 92 99 SER A N 1
ATOM 830 C CA . SER A 1 99 ? 3.908 14.938 19.594 1 92 99 SER A CA 1
ATOM 831 C C . SER A 1 99 ? 3.732 16.422 19.891 1 92 99 SER A C 1
ATOM 833 O O . SER A 1 99 ? 4.652 17.078 20.406 1 92 99 SER A O 1
ATOM 835 N N . GLN A 1 100 ? 2.596 16.922 19.625 1 89 100 GLN A N 1
ATOM 836 C CA . GLN A 1 100 ? 2.309 18.328 19.844 1 89 100 GLN A CA 1
ATOM 837 C C . GLN A 1 100 ? 2.293 18.656 21.344 1 89 100 GLN A C 1
ATOM 839 O O . GLN A 1 100 ? 2.672 19.766 21.75 1 89 100 GLN A O 1
ATOM 844 N N . ARG A 1 101 ? 1.864 17.75 22.078 1 87.62 101 ARG A N 1
ATOM 845 C CA . ARG A 1 101 ? 1.806 17.953 23.516 1 87.62 101 ARG A CA 1
ATOM 846 C C . ARG A 1 101 ? 3.207 18.016 24.125 1 87.62 101 ARG A C 1
ATOM 848 O O . ARG A 1 101 ? 3.418 18.656 25.156 1 87.62 101 ARG A O 1
ATOM 855 N N . LYS A 1 102 ? 4.098 17.453 23.469 1 82.81 102 LYS A N 1
ATOM 856 C CA . LYS A 1 102 ? 5.453 17.344 24 1 82.81 102 LYS A CA 1
ATOM 857 C C . LYS A 1 102 ? 6.332 18.484 23.484 1 82.81 102 LYS A C 1
ATOM 859 O O . LYS A 1 102 ? 7.438 18.688 24 1 82.81 102 LYS A O 1
ATOM 864 N N . ILE A 1 103 ? 5.902 19.062 22.422 1 75.31 103 ILE A N 1
ATOM 865 C CA . ILE A 1 103 ? 6.664 20.172 21.859 1 75.31 103 ILE A CA 1
ATOM 866 C C . ILE A 1 103 ? 6.547 21.391 22.766 1 75.31 103 ILE A C 1
ATOM 868 O O . ILE A 1 103 ? 5.441 21.766 23.172 1 75.31 103 ILE A O 1
ATOM 872 N N . GLN A 1 104 ? 7.551 21.766 23.484 1 60.53 104 GLN A N 1
ATOM 873 C CA . GLN A 1 104 ? 7.652 22.797 24.5 1 60.53 104 GLN A CA 1
ATOM 874 C C . GLN A 1 104 ? 7.535 24.188 23.875 1 60.53 104 GLN A C 1
ATOM 876 O O . GLN A 1 104 ? 7.703 25.203 24.562 1 60.53 104 GLN A O 1
ATOM 881 N N . SER A 1 105 ? 7.289 24.141 22.641 1 56.84 105 SER A N 1
ATOM 882 C CA . SER A 1 105 ? 7.25 25.516 22.156 1 56.84 105 SER A CA 1
ATOM 883 C C . SER A 1 105 ? 6.082 26.281 22.766 1 56.84 105 SER A C 1
ATOM 885 O O . SER A 1 105 ? 4.992 25.734 22.938 1 56.84 105 SER A O 1
ATOM 887 N N . PRO A 1 106 ? 6.434 27.484 23.266 1 54.72 106 PRO A N 1
ATOM 888 C CA . PRO A 1 106 ? 5.387 28.344 23.812 1 54.72 106 PRO A CA 1
ATOM 889 C C . PRO A 1 106 ? 4.234 28.562 22.844 1 54.72 106 PRO A C 1
ATOM 891 O O . PRO A 1 106 ? 4.465 28.75 21.641 1 54.72 106 PRO A O 1
ATOM 894 N N . GLY A 1 107 ? 2.975 28.062 23.172 1 57.91 107 GLY A N 1
ATOM 895 C CA . GLY A 1 107 ? 1.843 28.562 22.406 1 57.91 107 GLY A CA 1
ATOM 896 C C . GLY A 1 107 ? 0.946 27.469 21.875 1 57.91 107 GLY A C 1
ATOM 897 O O . GLY A 1 107 ? -0.098 27.734 21.281 1 57.91 107 GLY A O 1
ATOM 898 N N . THR A 1 108 ? 1.538 26.172 22.031 1 63.62 108 THR A N 1
ATOM 899 C CA . THR A 1 108 ? 0.554 25.219 21.531 1 63.62 108 THR A CA 1
ATOM 900 C C . THR A 1 108 ? -0.491 24.922 22.609 1 63.62 108 THR A C 1
ATOM 902 O O . THR A 1 108 ? -0.146 24.641 23.75 1 63.62 108 THR A O 1
ATOM 905 N N . SER A 1 109 ? -1.657 25.078 22.219 1 74.81 109 SER A N 1
ATOM 906 C CA . SER A 1 109 ? -2.795 24.906 23.125 1 74.81 109 SER A CA 1
ATOM 907 C C . SER A 1 109 ? -3.029 23.422 23.422 1 74.81 109 SER A C 1
ATOM 909 O O . SER A 1 109 ? -3.758 23.078 24.359 1 74.81 109 SER A O 1
ATOM 911 N N . LEU A 1 110 ? -2.328 22.5 22.766 1 83.75 110 LEU A N 1
ATOM 912 C CA . LEU A 1 110 ? -2.555 21.078 22.969 1 83.75 110 LEU A CA 1
ATOM 913 C C . LEU A 1 110 ? -1.91 20.609 24.266 1 83.75 110 LEU A C 1
ATOM 915 O O . LEU A 1 110 ? -2.285 19.562 24.797 1 83.75 110 LEU A O 1
ATOM 919 N N . VAL A 1 111 ? -1.036 21.438 24.766 1 78.19 111 VAL A N 1
ATOM 920 C CA . VAL A 1 111 ? -0.388 21.125 26.031 1 78.19 111 VAL A CA 1
ATOM 921 C C . VAL A 1 111 ? -1.391 21.281 27.172 1 78.19 111 VAL A C 1
ATOM 923 O O . VAL A 1 111 ? -1.248 20.656 28.219 1 78.19 111 VAL A O 1
ATOM 926 N N . THR A 1 112 ? -2.42 22 26.922 1 84.88 112 THR A N 1
ATOM 927 C CA . THR A 1 112 ? -3.361 22.344 27.969 1 84.88 112 THR A CA 1
ATOM 928 C C . THR A 1 112 ? -4.574 21.422 27.953 1 84.88 112 THR A C 1
ATOM 930 O O . THR A 1 112 ? -5.605 21.719 28.562 1 84.88 112 THR A O 1
ATOM 933 N N . MET A 1 113 ? -4.516 20.328 27.281 1 90.5 113 MET A N 1
ATOM 934 C CA . MET A 1 113 ? -5.641 19.391 27.25 1 90.5 113 MET A CA 1
ATOM 935 C C . MET A 1 113 ? -5.973 18.906 28.656 1 90.5 113 MET A C 1
ATOM 937 O O . MET A 1 113 ? -5.078 18.594 29.453 1 90.5 113 MET A O 1
ATOM 941 N N . THR A 1 114 ? -7.234 18.922 28.984 1 93.25 114 THR A N 1
ATOM 942 C CA . THR A 1 114 ? -7.688 18.453 30.281 1 93.25 114 THR A CA 1
ATOM 943 C C . THR A 1 114 ? -7.555 16.938 30.375 1 93.25 114 THR A C 1
ATOM 945 O O . THR A 1 114 ? -7.379 16.25 29.359 1 93.25 114 THR A O 1
ATOM 948 N N . GLU A 1 115 ? -7.645 16.422 31.578 1 93.62 115 GLU A N 1
ATOM 949 C CA . GLU A 1 115 ? -7.605 14.984 31.812 1 93.62 115 GLU A CA 1
ATOM 950 C C . GLU A 1 115 ? -8.773 14.289 31.109 1 93.62 115 GLU A C 1
ATOM 952 O O . GLU A 1 115 ? -8.625 13.164 30.625 1 93.62 115 GLU A O 1
ATOM 957 N N . GLU A 1 116 ? -9.875 14.969 31.125 1 96.25 116 GLU A N 1
ATOM 958 C CA . GLU A 1 116 ? -11.055 14.414 30.469 1 96.25 116 GLU A CA 1
ATOM 959 C C . GLU A 1 116 ? -10.844 14.305 28.953 1 96.25 116 GLU A C 1
ATOM 961 O O . GLU A 1 116 ? -11.234 13.312 28.344 1 96.25 116 GLU A O 1
ATOM 966 N N . GLN A 1 117 ? -10.258 15.297 28.344 1 96.56 117 GLN A N 1
ATOM 967 C CA . GLN A 1 117 ? -9.945 15.281 26.922 1 96.56 117 GLN A CA 1
ATOM 968 C C . GLN A 1 117 ? -8.969 14.156 26.578 1 96.56 117 GLN A C 1
ATOM 970 O O . GLN A 1 117 ? -9.141 13.453 25.578 1 96.56 117 GLN A O 1
ATOM 975 N N . VAL A 1 118 ? -7.977 13.953 27.438 1 95.38 118 VAL A N 1
ATOM 976 C CA . VAL A 1 118 ? -6.965 12.922 27.219 1 95.38 118 VAL A CA 1
ATOM 977 C C . VAL A 1 118 ? -7.617 11.539 27.266 1 95.38 118 VAL A C 1
ATOM 979 O O . VAL A 1 118 ? -7.32 10.68 26.438 1 95.38 118 VAL A O 1
ATOM 982 N N . LYS A 1 119 ? -8.516 11.344 28.188 1 96.94 119 LYS A N 1
ATOM 983 C CA . LYS A 1 119 ? -9.227 10.078 28.297 1 96.94 119 LYS A CA 1
ATOM 984 C C . LYS A 1 119 ? -10.086 9.82 27.062 1 96.94 119 LYS A C 1
ATOM 986 O O . LYS A 1 119 ? -10.148 8.688 26.578 1 96.94 119 LYS A O 1
ATOM 991 N N . LYS A 1 120 ? -10.711 10.836 26.609 1 97.5 120 LYS A N 1
ATOM 992 C CA . LYS A 1 120 ? -11.555 10.711 25.422 1 97.5 120 LYS A CA 1
ATOM 993 C C . LYS A 1 120 ? -10.719 10.383 24.188 1 97.5 120 LYS A C 1
ATOM 995 O O . LYS A 1 120 ? -11.125 9.57 23.359 1 97.5 120 LYS A O 1
ATOM 1000 N N . ILE A 1 121 ? -9.594 10.992 24.078 1 97.12 121 ILE A N 1
ATOM 1001 C CA . ILE A 1 121 ? -8.703 10.758 22.953 1 97.12 121 ILE A CA 1
ATOM 1002 C C . ILE A 1 121 ? -8.188 9.32 22.984 1 97.12 121 ILE A C 1
ATOM 1004 O O . ILE A 1 121 ? -8.07 8.664 21.953 1 97.12 121 ILE A O 1
ATOM 1008 N N . GLU A 1 122 ? -7.887 8.867 24.172 1 97.12 122 GLU A N 1
ATOM 1009 C CA . GLU A 1 122 ? -7.422 7.488 24.312 1 97.12 122 GLU A CA 1
ATOM 1010 C C . GLU A 1 122 ? -8.516 6.492 23.938 1 97.12 122 GLU A C 1
ATOM 1012 O O . GLU A 1 122 ? -8.242 5.457 23.328 1 97.12 122 GLU A O 1
ATOM 1017 N N . ALA A 1 123 ? -9.688 6.801 24.312 1 98.06 123 ALA A N 1
ATOM 1018 C CA . ALA A 1 123 ? -10.812 5.953 23.922 1 98.06 123 ALA A CA 1
ATOM 1019 C C . ALA A 1 123 ? -11 5.945 22.406 1 98.06 123 ALA A C 1
ATOM 1021 O O . ALA A 1 123 ? -11.289 4.902 21.828 1 98.06 123 ALA A O 1
ATOM 1022 N N . LEU A 1 124 ? -10.852 7.09 21.797 1 98.06 124 LEU A N 1
ATOM 1023 C CA . LEU A 1 124 ? -10.938 7.211 20.344 1 98.06 124 LEU A CA 1
ATOM 1024 C C . LEU A 1 124 ? -9.844 6.398 19.656 1 98.06 124 LEU A C 1
ATOM 1026 O O . LEU A 1 124 ? -10.078 5.773 18.625 1 98.06 124 LEU A O 1
ATOM 1030 N N . ARG A 1 125 ? -8.68 6.434 20.234 1 97.81 125 ARG A N 1
ATOM 1031 C CA . ARG A 1 125 ? -7.543 5.699 19.688 1 97.81 125 ARG A CA 1
ATOM 1032 C C . ARG A 1 125 ? -7.852 4.207 19.594 1 97.81 125 ARG A C 1
ATOM 1034 O O . ARG A 1 125 ? -7.566 3.572 18.578 1 97.81 125 ARG A O 1
ATOM 1041 N N . VAL A 1 126 ? -8.484 3.658 20.641 1 97.94 126 VAL A N 1
ATOM 1042 C CA . VAL A 1 126 ? -8.82 2.24 20.672 1 97.94 126 VAL A CA 1
ATOM 1043 C C . VAL A 1 126 ? -9.883 1.936 19.625 1 97.94 126 VAL A C 1
ATOM 1045 O O . VAL A 1 126 ? -9.773 0.946 18.891 1 97.94 126 VAL A O 1
ATOM 1048 N N . LYS A 1 127 ? -10.828 2.771 19.531 1 98.25 127 LYS A N 1
ATOM 1049 C CA . LYS A 1 127 ? -11.914 2.584 18.562 1 98.25 127 LYS A CA 1
ATOM 1050 C C . LYS A 1 127 ? -11.398 2.662 17.125 1 98.25 127 LYS A C 1
ATOM 1052 O O . LYS A 1 127 ? -11.758 1.835 16.297 1 98.25 127 LYS A O 1
ATOM 1057 N N . ILE A 1 128 ? -10.562 3.607 16.859 1 98.25 128 ILE A N 1
ATOM 1058 C CA . ILE A 1 128 ? -10.047 3.824 15.508 1 98.25 128 ILE A CA 1
ATOM 1059 C C . ILE A 1 128 ? -9.125 2.67 15.117 1 98.25 128 ILE A C 1
ATOM 1061 O O . ILE A 1 128 ? -9.117 2.238 13.961 1 98.25 128 ILE A O 1
ATOM 1065 N N . LYS A 1 129 ? -8.383 2.205 16.078 1 97.75 129 LYS A N 1
ATOM 1066 C CA . LYS A 1 129 ? -7.531 1.047 15.82 1 97.75 129 LYS A CA 1
ATOM 1067 C C . LYS A 1 129 ? -8.359 -0.151 15.359 1 97.75 129 LYS A C 1
ATOM 1069 O O . LYS A 1 129 ? -7.973 -0.865 14.438 1 97.75 129 LYS A O 1
ATOM 1074 N N . MET A 1 130 ? -9.453 -0.346 15.961 1 98.12 130 MET A N 1
ATOM 1075 C CA . MET A 1 130 ? -10.344 -1.436 15.578 1 98.12 130 MET A CA 1
ATOM 1076 C C . MET A 1 130 ? -10.922 -1.205 14.188 1 98.12 130 MET A C 1
ATOM 1078 O O . MET A 1 130 ? -11.031 -2.141 13.391 1 98.12 130 MET A O 1
ATOM 1082 N N . ASP A 1 131 ? -11.289 -0.013 13.914 1 98.69 131 ASP A N 1
ATOM 1083 C CA . ASP A 1 131 ? -11.812 0.324 12.594 1 98.69 131 ASP A CA 1
ATOM 1084 C C . ASP A 1 131 ? -10.758 0.114 11.516 1 98.69 131 ASP A C 1
ATOM 1086 O O . ASP A 1 131 ? -11.07 -0.352 10.414 1 98.69 131 ASP A O 1
ATOM 1090 N N . GLU A 1 132 ? -9.484 0.499 11.789 1 98.5 132 GLU A N 1
ATOM 1091 C CA . GLU A 1 132 ? -8.391 0.258 10.867 1 98.5 132 GLU A CA 1
ATOM 1092 C C . GLU A 1 132 ? -8.227 -1.231 10.578 1 98.5 132 GLU A C 1
ATOM 1094 O O . GLU A 1 132 ? -8.016 -1.627 9.422 1 98.5 132 GLU A O 1
ATOM 1099 N N . GLU A 1 133 ? -8.32 -1.993 11.617 1 97.69 133 GLU A N 1
ATOM 1100 C CA . GLU A 1 133 ? -8.188 -3.439 11.469 1 97.69 133 GLU A CA 1
ATOM 1101 C C . GLU A 1 133 ? -9.289 -4 10.57 1 97.69 133 GLU A C 1
ATOM 1103 O O . GLU A 1 133 ? -9.055 -4.934 9.797 1 97.69 133 GLU A O 1
ATOM 1108 N N . ASN A 1 134 ? -10.445 -3.459 10.727 1 98.44 134 ASN A N 1
ATOM 1109 C CA . ASN A 1 134 ? -11.547 -3.893 9.883 1 98.44 134 ASN A CA 1
ATOM 1110 C C . ASN A 1 134 ? -11.281 -3.586 8.406 1 98.44 134 ASN A C 1
ATOM 1112 O O . ASN A 1 134 ? -11.594 -4.395 7.535 1 98.44 134 ASN A O 1
ATOM 1116 N N . VAL A 1 135 ? -10.766 -2.457 8.141 1 98.69 135 VAL A N 1
ATOM 1117 C CA . VAL A 1 135 ? -10.406 -2.08 6.777 1 98.69 135 VAL A CA 1
ATOM 1118 C C . VAL A 1 135 ? -9.328 -3.018 6.246 1 98.69 135 VAL A C 1
ATOM 1120 O O . VAL A 1 135 ? -9.414 -3.5 5.117 1 98.69 135 VAL A O 1
ATOM 1123 N N . GLU A 1 136 ? -8.297 -3.277 7.074 1 98 136 GLU A N 1
ATOM 1124 C CA . GLU A 1 136 ? -7.176 -4.125 6.676 1 98 136 GLU A CA 1
ATOM 1125 C C . GLU A 1 136 ? -7.637 -5.555 6.402 1 98 136 GLU A C 1
ATOM 1127 O O . GLU A 1 136 ? -7.133 -6.211 5.488 1 98 136 GLU A O 1
ATOM 1132 N N . ARG A 1 137 ? -8.602 -6.004 7.141 1 97 137 ARG A N 1
ATOM 1133 C CA . ARG A 1 137 ? -9.164 -7.328 6.902 1 97 137 ARG A CA 1
ATOM 1134 C C . ARG A 1 137 ? -9.883 -7.383 5.559 1 97 137 ARG A C 1
ATOM 1136 O O . ARG A 1 137 ? -9.773 -8.367 4.828 1 97 137 ARG A O 1
ATOM 1143 N N . GLU A 1 138 ? -10.664 -6.352 5.328 1 98.19 138 GLU A N 1
ATOM 1144 C CA . GLU A 1 138 ? -11.359 -6.297 4.04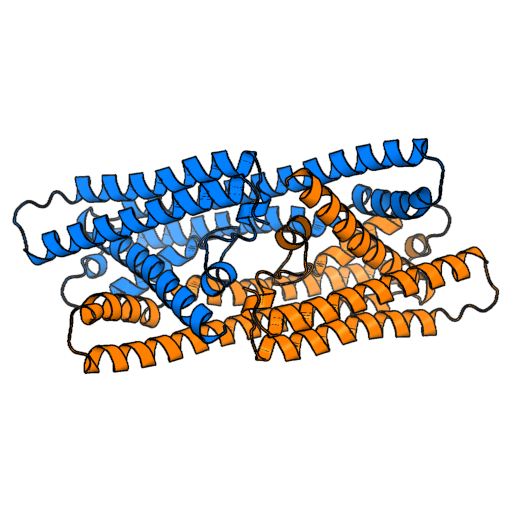3 1 98.19 138 GLU A CA 1
ATOM 1145 C C . GLU A 1 138 ? -10.367 -6.219 2.885 1 98.19 138 GLU A C 1
ATOM 1147 O O . GLU A 1 138 ? -10.57 -6.844 1.843 1 98.19 138 GLU A O 1
ATOM 1152 N N . PHE A 1 139 ? -9.297 -5.465 3.039 1 98.31 139 PHE A N 1
ATOM 1153 C CA . PHE A 1 139 ? -8.289 -5.367 1.994 1 98.31 139 PHE A CA 1
ATOM 1154 C C . PHE A 1 139 ? -7.613 -6.715 1.764 1 98.31 139 PHE A C 1
ATOM 1156 O O . PHE A 1 139 ? -7.383 -7.109 0.619 1 98.31 139 PHE A O 1
ATOM 1163 N N . GLU A 1 140 ? -7.309 -7.375 2.832 1 97.06 140 GLU A N 1
ATOM 1164 C CA . GLU A 1 140 ? -6.738 -8.711 2.744 1 97.06 140 GLU A CA 1
ATOM 1165 C C . GLU A 1 140 ? -7.641 -9.648 1.946 1 97.06 140 GLU A C 1
ATOM 1167 O O . GLU A 1 140 ? -7.156 -10.453 1.146 1 97.06 140 GLU A O 1
ATOM 1172 N N . ARG A 1 141 ? -8.906 -9.539 2.209 1 96.19 141 ARG A N 1
ATOM 1173 C CA . ARG A 1 141 ? -9.852 -10.375 1.486 1 96.19 141 ARG A CA 1
ATOM 1174 C C . ARG A 1 141 ? -9.758 -10.141 -0.018 1 96.19 141 ARG A C 1
ATOM 1176 O O . ARG A 1 141 ? -9.859 -11.086 -0.806 1 96.19 141 ARG A O 1
ATOM 1183 N N . GLN A 1 142 ? -9.602 -8.883 -0.393 1 95.94 142 GLN A N 1
ATOM 1184 C CA . GLN A 1 142 ? -9.453 -8.562 -1.81 1 95.94 142 GLN A CA 1
ATOM 1185 C C . GLN A 1 142 ? -8.133 -9.094 -2.359 1 95.94 142 GLN A C 1
ATOM 1187 O O . GLN A 1 142 ? -8.094 -9.695 -3.434 1 95.94 142 GLN A O 1
ATOM 1192 N N . GLN A 1 143 ? -7.074 -8.93 -1.566 1 96.12 143 GLN A N 1
ATOM 1193 C CA . GLN A 1 143 ? -5.738 -9.328 -1.988 1 96.12 143 GLN A CA 1
ATOM 1194 C C . GLN A 1 143 ? -5.641 -10.844 -2.146 1 96.12 143 GLN A C 1
ATOM 1196 O O . GLN A 1 143 ? -5.102 -11.336 -3.139 1 96.12 143 GLN A O 1
ATOM 1201 N N . VAL A 1 144 ? -6.164 -11.547 -1.239 1 95.19 144 VAL A N 1
ATOM 1202 C CA . VAL A 1 144 ? -6.121 -13.008 -1.277 1 95.19 144 VAL A CA 1
ATOM 1203 C C . VAL A 1 144 ? -7.145 -13.523 -2.287 1 95.19 144 VAL A C 1
ATOM 1205 O O . VAL A 1 144 ? -6.992 -14.625 -2.818 1 95.19 144 VAL A O 1
ATOM 1208 N N . GLY A 1 145 ? -8.141 -12.703 -2.609 1 93.94 145 GLY A N 1
ATOM 1209 C CA . GLY A 1 145 ? -9.219 -13.086 -3.514 1 93.94 145 GLY A CA 1
ATOM 1210 C C . GLY A 1 145 ? -8.75 -13.297 -4.941 1 93.94 145 GLY A C 1
ATOM 1211 O O . GLY A 1 145 ? -9.438 -13.922 -5.742 1 93.94 145 GLY A O 1
ATOM 1212 N N . ILE A 1 146 ? -7.59 -12.852 -5.273 1 94.06 146 ILE A N 1
ATOM 1213 C CA . ILE A 1 146 ? -7 -13.078 -6.59 1 94.06 146 ILE A CA 1
ATOM 1214 C C . ILE A 1 146 ? -6.734 -14.57 -6.785 1 94.06 146 ILE A C 1
ATOM 1216 O O . ILE A 1 146 ? -6.648 -15.047 -7.918 1 94.06 146 ILE A O 1
ATOM 1220 N N . ALA A 1 147 ? -6.652 -15.289 -5.66 1 94.88 147 ALA A N 1
ATOM 1221 C CA . ALA A 1 147 ? -6.371 -16.719 -5.707 1 94.88 147 ALA A CA 1
ATOM 1222 C C . ALA A 1 147 ? -7.629 -17.547 -5.418 1 94.88 147 ALA A C 1
ATOM 1224 O O . ALA A 1 147 ? -7.551 -18.75 -5.172 1 94.88 147 ALA A O 1
ATOM 1225 N N . ASP A 1 148 ? -8.773 -16.906 -5.477 1 93.19 148 ASP A N 1
ATOM 1226 C CA . ASP A 1 148 ? -10.023 -17.641 -5.336 1 93.19 148 ASP A CA 1
ATOM 1227 C C . ASP A 1 148 ? -10.203 -18.641 -6.484 1 93.19 148 ASP A C 1
ATOM 1229 O O . ASP A 1 148 ? -9.664 -18.438 -7.574 1 93.19 148 ASP A O 1
ATOM 1233 N N . ARG A 1 149 ? -10.984 -19.578 -6.207 1 90.69 149 ARG A N 1
ATOM 1234 C CA . ARG A 1 149 ? -11.195 -20.641 -7.172 1 90.69 149 ARG A CA 1
ATOM 1235 C C . ARG A 1 149 ? -11.602 -20.094 -8.531 1 90.69 149 ARG A C 1
ATOM 1237 O O . ARG A 1 149 ? -11.055 -20.484 -9.562 1 90.69 149 ARG A O 1
ATOM 1244 N N . LYS A 1 150 ? -12.562 -19.203 -8.531 1 91.38 150 LYS A N 1
ATOM 1245 C CA . LYS A 1 150 ? -13.086 -18.656 -9.773 1 91.38 150 LYS A CA 1
ATOM 1246 C C . LYS A 1 150 ? -11.977 -17.969 -10.578 1 91.38 150 LYS A C 1
ATOM 1248 O O . LYS A 1 150 ? -11.906 -18.109 -11.797 1 91.38 150 LYS A O 1
ATOM 1253 N N . MET A 1 151 ? -11.086 -17.25 -9.922 1 93.69 151 MET A N 1
ATOM 1254 C CA . MET A 1 151 ? -10 -16.531 -10.578 1 93.69 151 MET A CA 1
ATOM 1255 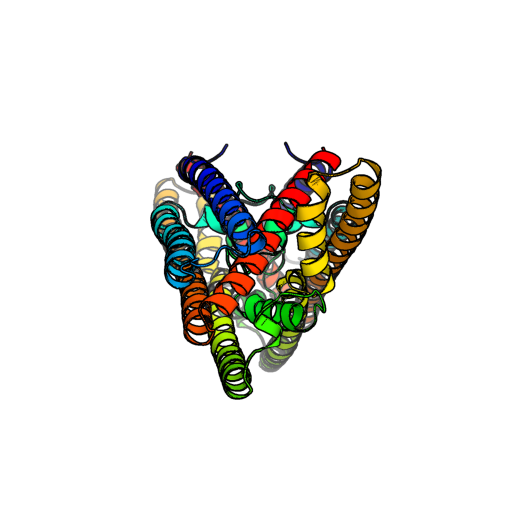C C . MET A 1 151 ? -8.953 -17.5 -11.117 1 93.69 151 MET A C 1
ATOM 1257 O O . MET A 1 151 ? -8.469 -17.344 -12.242 1 93.69 151 MET A O 1
ATOM 1261 N N . VAL A 1 152 ? -8.641 -18.453 -10.312 1 92.62 152 VAL A N 1
ATOM 1262 C CA . VAL A 1 152 ? -7.637 -19.438 -10.695 1 92.62 152 VAL A CA 1
ATOM 1263 C C . VAL A 1 152 ? -8.133 -20.234 -11.898 1 92.62 152 VAL A C 1
ATOM 1265 O O . VAL A 1 152 ? -7.379 -20.469 -12.852 1 92.62 152 VAL A O 1
ATOM 1268 N N . GLU A 1 153 ? -9.344 -20.641 -11.891 1 91.56 153 GLU A N 1
ATOM 1269 C CA . GLU A 1 153 ? -9.945 -21.375 -13 1 91.56 153 GLU A CA 1
ATOM 1270 C C . GLU A 1 153 ? -10 -20.516 -14.266 1 91.56 153 GLU A C 1
ATOM 1272 O O . GLU A 1 153 ? -9.727 -21 -15.367 1 91.56 153 GLU A O 1
ATOM 1277 N N . LEU A 1 154 ? -10.391 -19.359 -14.07 1 93.62 154 LEU A N 1
ATOM 1278 C CA . LEU A 1 154 ? -10.477 -18.438 -15.203 1 93.62 154 LEU A CA 1
ATOM 1279 C C . LEU A 1 154 ? -9.109 -18.219 -15.836 1 93.62 154 LEU A C 1
ATOM 1281 O O . LEU A 1 154 ? -8.977 -18.188 -17.062 1 93.62 154 LEU A O 1
ATOM 1285 N N . ALA A 1 155 ? -8.117 -18.062 -15.023 1 93 155 ALA A N 1
ATOM 1286 C CA . ALA A 1 155 ? -6.746 -17.891 -15.508 1 93 155 ALA A CA 1
ATOM 1287 C C . ALA A 1 155 ? -6.281 -19.094 -16.312 1 93 155 ALA A C 1
ATOM 1289 O O . ALA A 1 155 ? -5.68 -18.953 -17.375 1 93 155 ALA A O 1
ATOM 1290 N N . ALA A 1 156 ? -6.574 -20.203 -15.797 1 89.31 156 ALA A N 1
ATOM 1291 C CA . ALA A 1 156 ? -6.199 -21.438 -16.484 1 89.31 156 ALA A CA 1
ATOM 1292 C C . ALA A 1 156 ? -6.945 -21.594 -17.797 1 89.31 156 ALA A C 1
ATOM 1294 O O . ALA A 1 156 ? -6.367 -22.016 -18.797 1 89.31 156 ALA A O 1
ATOM 1295 N N . LEU A 1 157 ? -8.188 -21.25 -17.734 1 89.44 157 LEU A N 1
ATOM 1296 C CA . LEU A 1 157 ? -9.023 -21.344 -18.922 1 89.44 157 LEU A CA 1
ATOM 1297 C C . LEU A 1 157 ? -8.523 -20.406 -20.016 1 89.44 157 LEU A C 1
ATOM 1299 O O . LEU A 1 157 ? -8.422 -20.797 -21.188 1 89.44 157 LEU A O 1
ATOM 1303 N N . GLU A 1 158 ? -8.203 -19.234 -19.688 1 89.81 158 GLU A N 1
ATOM 1304 C CA . GLU A 1 158 ? -7.73 -18.25 -20.672 1 89.81 158 GLU A CA 1
ATOM 1305 C C . GLU A 1 158 ? -6.406 -18.688 -21.297 1 89.81 158 GLU A C 1
ATOM 1307 O O . GLU A 1 158 ? -6.199 -18.531 -22.5 1 89.81 158 GLU A O 1
ATOM 1312 N N . ARG A 1 159 ? -5.578 -19.188 -20.516 1 83.44 159 ARG A N 1
ATOM 1313 C CA . ARG A 1 159 ? -4.293 -19.672 -21.016 1 83.44 159 ARG A CA 1
ATOM 1314 C C . ARG A 1 159 ? -4.48 -20.75 -22.062 1 83.44 159 ARG A C 1
ATOM 1316 O O . ARG A 1 159 ? -3.75 -20.797 -23.062 1 83.44 159 ARG A O 1
ATOM 1323 N N . ARG A 1 160 ? -5.457 -21.562 -21.953 1 82.75 160 ARG A N 1
ATOM 1324 C CA . ARG A 1 160 ? -5.711 -22.688 -22.844 1 82.75 160 ARG A CA 1
ATOM 1325 C C . ARG A 1 160 ? -6.367 -22.219 -24.141 1 82.75 160 ARG A C 1
ATOM 1327 O O . ARG A 1 160 ? -6.055 -22.719 -25.219 1 82.75 160 ARG A O 1
ATOM 1334 N N . VAL A 1 161 ? -7.285 -21.344 -24.016 1 79.38 161 VAL A N 1
ATOM 1335 C CA . VAL A 1 161 ? -8.133 -20.922 -25.125 1 79.38 161 VAL A CA 1
ATOM 1336 C C . VAL A 1 161 ? -7.344 -20 -26.047 1 79.38 161 VAL A C 1
ATOM 1338 O O . VAL A 1 161 ? -7.621 -19.922 -27.25 1 79.38 161 VAL A O 1
ATOM 1341 N N . MET A 1 162 ? -6.41 -19.156 -25.562 1 67.19 162 MET A N 1
ATOM 1342 C CA . MET A 1 162 ? -5.711 -18.188 -26.391 1 67.19 162 MET A CA 1
ATOM 1343 C C . MET A 1 162 ? -5.117 -18.859 -27.641 1 67.19 162 MET A C 1
ATOM 1345 O O . MET A 1 162 ? -4.777 -18.172 -28.609 1 67.19 162 MET A O 1
ATOM 1349 N N . LYS A 1 163 ? -5.199 -20.141 -27.828 1 64.19 163 LYS A N 1
ATOM 1350 C CA . LYS A 1 163 ? -4.688 -20.828 -29 1 64.19 163 LYS A CA 1
ATOM 1351 C C . LYS A 1 163 ? -5.828 -21.297 -29.906 1 64.19 163 LYS A C 1
ATOM 1353 O O . LYS A 1 163 ? -5.59 -21.734 -31.031 1 64.19 163 LYS A O 1
ATOM 1358 N N . ASP A 1 164 ? -7.016 -21.062 -29.328 1 65.88 164 ASP A N 1
ATOM 1359 C CA . ASP A 1 164 ? -8.109 -21.703 -30.047 1 65.88 164 ASP A CA 1
ATOM 1360 C C . ASP A 1 164 ? -8.93 -20.688 -30.828 1 65.88 164 ASP A C 1
ATOM 1362 O O . ASP A 1 164 ? -8.523 -19.531 -30.969 1 65.88 164 ASP A O 1
ATOM 1366 N N . ASP A 1 165 ? -10.227 -21.094 -31.094 1 66.81 165 ASP A N 1
ATOM 1367 C CA . ASP A 1 165 ? -11.211 -20.438 -31.953 1 66.81 165 ASP A CA 1
ATOM 1368 C C . ASP A 1 165 ? -11.68 -19.109 -31.359 1 66.81 165 ASP A C 1
ATOM 1370 O O . ASP A 1 165 ? -11.695 -18.953 -30.141 1 66.81 165 ASP A O 1
ATOM 1374 N N . ASP A 1 166 ? -11.922 -18.203 -32.094 1 75.62 166 ASP A N 1
ATOM 1375 C CA . ASP A 1 166 ? -12.32 -16.812 -31.859 1 75.62 166 ASP A CA 1
ATOM 1376 C C . ASP A 1 166 ? -13.5 -16.734 -30.891 1 75.62 166 ASP A C 1
ATOM 1378 O O . ASP A 1 166 ? -13.539 -15.867 -30.016 1 75.62 166 ASP A O 1
ATOM 1382 N N . SER A 1 167 ? -14.414 -17.656 -31.047 1 76.56 167 SER A N 1
ATOM 1383 C CA . SER A 1 167 ? -15.609 -17.609 -30.219 1 76.56 167 SER A CA 1
ATOM 1384 C C . SER A 1 167 ? -15.273 -17.938 -28.766 1 76.56 167 SER A C 1
ATOM 1386 O O . SER A 1 167 ? -15.789 -17.297 -27.844 1 76.56 167 SER A O 1
ATOM 1388 N N . ALA A 1 168 ? -14.508 -18.797 -28.5 1 82.62 168 ALA A N 1
ATOM 1389 C CA . ALA A 1 168 ? -14.078 -19.172 -27.141 1 82.62 168 ALA A CA 1
ATOM 1390 C C . ALA A 1 168 ? -13.289 -18.047 -26.484 1 82.62 168 ALA A C 1
ATOM 1392 O O . ALA A 1 168 ? -13.461 -17.766 -25.297 1 82.62 168 ALA A O 1
ATOM 1393 N N . VAL A 1 169 ? -12.664 -17.359 -27.328 1 85.75 169 VAL A N 1
ATOM 1394 C CA . VAL A 1 169 ? -11.867 -16.234 -26.828 1 85.75 169 VAL A CA 1
ATOM 1395 C C . VAL A 1 169 ? -12.789 -15.109 -26.375 1 85.75 169 VAL A C 1
ATOM 1397 O O . VAL A 1 169 ? -12.562 -14.508 -25.328 1 85.75 169 VAL A O 1
ATOM 1400 N N . ALA A 1 170 ? -13.844 -14.883 -27.109 1 87.81 170 ALA A N 1
ATOM 1401 C CA . ALA A 1 170 ? -14.789 -13.82 -26.766 1 87.81 170 ALA A CA 1
ATOM 1402 C C . ALA A 1 170 ? -15.5 -14.133 -25.453 1 87.81 170 ALA A C 1
ATOM 1404 O O . ALA A 1 170 ? -15.734 -13.242 -24.641 1 87.81 170 ALA A O 1
ATOM 1405 N N . GLN A 1 171 ? -15.844 -15.383 -25.25 1 89.81 171 GLN A N 1
ATOM 1406 C CA . GLN A 1 171 ? -16.531 -15.797 -24.031 1 89.81 171 GLN A CA 1
ATOM 1407 C C . GLN A 1 171 ? -15.617 -15.633 -22.812 1 89.81 171 GLN A C 1
ATOM 1409 O O . GLN A 1 171 ? -16.047 -15.141 -21.781 1 89.81 171 GLN A O 1
ATOM 1414 N N . VAL A 1 172 ? -14.43 -16.031 -22.953 1 90.75 172 VAL A N 1
ATOM 1415 C CA . VAL A 1 172 ? -13.477 -15.953 -21.859 1 90.75 172 VAL A CA 1
ATOM 1416 C C . VAL A 1 172 ? -13.18 -14.484 -21.547 1 90.75 172 VAL A C 1
ATOM 1418 O O . VAL A 1 172 ? -13.07 -14.102 -20.375 1 90.75 172 VAL A O 1
ATOM 1421 N N . ASN A 1 173 ? -13.148 -13.719 -22.578 1 90.75 173 ASN A N 1
ATOM 1422 C CA . ASN A 1 173 ? -12.938 -12.297 -22.391 1 90.75 173 ASN A CA 1
ATOM 1423 C C . ASN A 1 173 ? -14.062 -11.664 -21.562 1 90.75 173 ASN A C 1
ATOM 1425 O O . ASN A 1 173 ? -13.82 -10.797 -20.734 1 90.75 173 ASN A O 1
ATOM 1429 N N . GLY A 1 174 ? -15.258 -12.062 -21.859 1 93.12 174 GLY A N 1
ATOM 1430 C CA . GLY A 1 174 ? -16.391 -11.586 -21.078 1 93.12 174 GLY A CA 1
ATOM 1431 C C . GLY A 1 174 ? -16.281 -11.961 -19.609 1 93.12 174 GLY A C 1
ATOM 1432 O O . GLY A 1 174 ? -16.594 -11.148 -18.734 1 93.12 174 GLY A O 1
ATOM 1433 N N . LEU A 1 175 ? -15.836 -13.172 -19.328 1 94.5 175 LEU A N 1
ATOM 1434 C CA . LEU A 1 175 ? -15.68 -13.641 -17.953 1 94.5 175 LEU A CA 1
ATOM 1435 C C . LEU A 1 175 ? -14.57 -12.867 -17.25 1 94.5 175 LEU A C 1
ATOM 1437 O O . LEU A 1 175 ? -14.695 -12.555 -16.062 1 94.5 175 LEU A O 1
ATOM 1441 N N . VAL A 1 176 ? -13.555 -12.594 -17.953 1 94.81 176 VAL A N 1
ATOM 1442 C CA . VAL A 1 176 ? -12.445 -11.82 -17.391 1 94.81 176 VAL A CA 1
ATOM 1443 C C . VAL A 1 176 ? -12.93 -10.422 -17.016 1 94.81 176 VAL A C 1
ATOM 1445 O O . VAL A 1 176 ? -12.586 -9.898 -15.953 1 94.81 176 VAL A O 1
ATOM 1448 N N . GLU A 1 177 ? -13.75 -9.836 -17.875 1 94.62 177 GLU A N 1
ATOM 1449 C CA . GLU A 1 177 ? -14.273 -8.5 -17.609 1 94.62 177 GLU A CA 1
ATOM 1450 C C . GLU A 1 177 ? -15.133 -8.484 -16.344 1 94.62 177 GLU A C 1
ATOM 1452 O O . GLU A 1 177 ? -15.055 -7.551 -15.547 1 94.62 177 GLU A O 1
ATOM 1457 N N . VAL A 1 178 ? -15.906 -9.508 -16.188 1 95.62 178 VAL A N 1
ATOM 1458 C CA . VAL A 1 178 ? -16.766 -9.609 -15.008 1 95.62 178 VAL A CA 1
ATOM 1459 C C . VAL A 1 178 ? -15.898 -9.781 -13.766 1 95.62 178 VAL A C 1
ATOM 1461 O O . VAL A 1 178 ? -16.172 -9.172 -12.727 1 95.62 178 VAL A O 1
ATOM 1464 N N . ALA A 1 179 ? -14.852 -10.594 -13.844 1 96.12 179 ALA A N 1
ATOM 1465 C CA . ALA A 1 179 ? -13.938 -10.812 -12.727 1 96.12 179 ALA A CA 1
ATOM 1466 C C . ALA A 1 179 ? -13.227 -9.523 -12.344 1 96.12 179 ALA A C 1
ATOM 1468 O O . ALA A 1 179 ? -13.109 -9.203 -11.156 1 96.12 179 ALA A O 1
ATOM 1469 N N . LEU A 1 180 ? -12.766 -8.82 -13.32 1 95.38 180 LEU A N 1
ATOM 1470 C CA . LEU A 1 180 ? -12.062 -7.57 -13.062 1 95.38 180 LEU A CA 1
ATOM 1471 C C . LEU A 1 180 ? -13 -6.535 -12.453 1 95.38 180 LEU A C 1
ATOM 1473 O O . LEU A 1 180 ? -12.602 -5.793 -11.555 1 95.38 180 LEU A O 1
ATOM 1477 N N . LYS A 1 181 ? -14.219 -6.488 -12.969 1 95.5 181 LYS A N 1
ATOM 1478 C CA . LYS A 1 181 ? -15.203 -5.574 -12.398 1 95.5 181 LYS A CA 1
ATOM 1479 C C . LYS A 1 181 ? -15.422 -5.863 -10.914 1 95.5 181 LYS A C 1
ATOM 1481 O O . LYS A 1 181 ? -15.57 -4.941 -10.109 1 95.5 181 LYS A O 1
ATOM 1486 N N . GLY A 1 182 ? -15.484 -7.121 -10.594 1 96.31 182 GLY A N 1
ATOM 1487 C CA . GLY A 1 182 ? -15.602 -7.504 -9.195 1 96.31 182 GLY A CA 1
ATOM 1488 C C . GLY A 1 182 ? -14.414 -7.074 -8.352 1 96.31 182 GLY A C 1
ATOM 1489 O O . GLY A 1 182 ? -14.586 -6.562 -7.246 1 96.31 182 GLY A O 1
ATOM 1490 N N . LEU A 1 183 ? -13.25 -7.312 -8.891 1 96.31 183 LEU A N 1
ATOM 1491 C CA . LEU A 1 183 ? -12.023 -6.906 -8.203 1 96.31 183 LEU A CA 1
ATOM 1492 C C . LEU A 1 183 ? -12.008 -5.402 -7.969 1 96.31 183 LEU A C 1
ATOM 1494 O O . LEU A 1 183 ? -11.703 -4.945 -6.863 1 96.31 183 LEU A O 1
ATOM 1498 N N . LEU A 1 184 ? -12.359 -4.598 -8.977 1 96.75 184 LEU A N 1
ATOM 1499 C CA . LEU A 1 184 ? -12.367 -3.145 -8.875 1 96.75 184 LEU A CA 1
ATOM 1500 C C . LEU A 1 184 ? -13.422 -2.672 -7.887 1 96.75 184 LEU A C 1
ATOM 1502 O O . LEU A 1 184 ? -13.195 -1.728 -7.129 1 96.75 184 LEU A O 1
ATOM 1506 N N . GLY A 1 185 ? -14.555 -3.33 -7.93 1 97.38 185 GLY A N 1
ATOM 1507 C CA . GLY A 1 185 ? -15.586 -3.012 -6.953 1 97.38 185 GLY A CA 1
ATOM 1508 C C . GLY A 1 185 ? -15.148 -3.252 -5.52 1 97.38 185 GLY A C 1
ATOM 1509 O O . GLY A 1 185 ? -15.477 -2.473 -4.625 1 97.38 185 GLY A O 1
ATOM 1510 N N . GLY A 1 186 ? -14.43 -4.344 -5.273 1 97.81 186 GLY A N 1
ATOM 1511 C CA . GLY A 1 186 ? -13.875 -4.621 -3.955 1 97.81 186 GLY A CA 1
ATOM 1512 C C . GLY A 1 186 ? -12.875 -3.578 -3.496 1 97.81 186 GLY A C 1
ATOM 1513 O O . GLY A 1 186 ? -12.891 -3.162 -2.336 1 97.81 186 GLY A O 1
ATOM 1514 N N . LEU A 1 187 ? -12.023 -3.143 -4.379 1 97.94 187 LEU A N 1
ATOM 1515 C CA . LEU A 1 187 ? -11.031 -2.123 -4.062 1 97.94 187 LEU A CA 1
ATOM 1516 C C . LEU A 1 187 ? -11.703 -0.793 -3.732 1 97.94 187 LEU A C 1
ATOM 1518 O O . LEU A 1 187 ? -11.281 -0.092 -2.811 1 97.94 187 LEU A 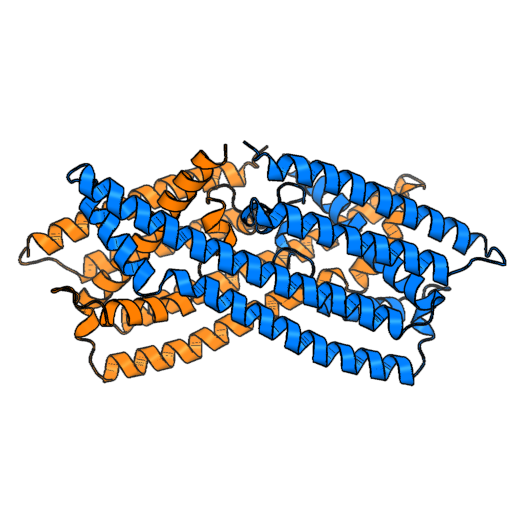O 1
ATOM 1522 N N . GLU A 1 188 ? -12.727 -0.454 -4.504 1 98.06 188 GLU A N 1
ATOM 1523 C CA . GLU A 1 188 ? -13.477 0.771 -4.227 1 98.06 188 GLU A CA 1
ATOM 1524 C C . GLU A 1 188 ? -14.117 0.726 -2.842 1 98.06 188 GLU A C 1
ATOM 1526 O O . GLU A 1 188 ? -14.117 1.726 -2.121 1 98.06 188 GLU A O 1
ATOM 1531 N N . LYS A 1 189 ? -14.633 -0.422 -2.539 1 98.31 189 LYS A N 1
ATOM 1532 C CA . LYS A 1 189 ? -15.227 -0.608 -1.219 1 98.31 189 LYS A CA 1
ATOM 1533 C C . LYS A 1 189 ? -14.195 -0.394 -0.116 1 98.31 189 LYS A C 1
ATOM 1535 O O . LYS A 1 189 ? -14.453 0.312 0.859 1 98.31 189 LYS A O 1
ATOM 1540 N N . VAL A 1 190 ? -13.047 -1.008 -0.247 1 98.69 190 VAL A N 1
ATOM 1541 C CA . VAL A 1 190 ? -11.984 -0.891 0.741 1 98.69 190 VAL A CA 1
ATOM 1542 C C . VAL A 1 190 ? -11.555 0.568 0.866 1 98.69 190 VAL A C 1
ATOM 1544 O O . VAL A 1 190 ? -11.344 1.068 1.975 1 98.69 190 VAL A O 1
ATOM 1547 N N . MET A 1 191 ? -11.391 1.219 -0.26 1 98.62 191 MET A N 1
ATOM 1548 C CA . MET A 1 191 ? -11 2.625 -0.264 1 98.62 191 MET A CA 1
ATOM 1549 C C . MET A 1 191 ? -12.016 3.475 0.496 1 98.62 191 MET A C 1
ATOM 1551 O O . MET A 1 191 ? -11.641 4.297 1.333 1 98.62 191 MET A O 1
ATOM 1555 N N . LYS A 1 192 ? -13.266 3.258 0.237 1 98.38 192 LYS A N 1
ATOM 1556 C CA . LYS A 1 192 ? -14.32 4.035 0.884 1 98.38 192 LYS A CA 1
ATOM 1557 C C . LYS A 1 192 ? -14.359 3.76 2.385 1 98.38 192 LYS A C 1
ATOM 1559 O O . LYS A 1 192 ? -14.562 4.68 3.184 1 98.38 192 LYS A O 1
ATOM 1564 N N . MET A 1 193 ? -14.203 2.502 2.738 1 98.75 193 MET A N 1
ATOM 1565 C CA . MET A 1 193 ? -14.133 2.154 4.152 1 98.75 193 MET A CA 1
ATOM 1566 C C . MET A 1 193 ? -13.016 2.92 4.852 1 98.75 193 MET A C 1
ATOM 1568 O O . MET A 1 193 ? -13.219 3.482 5.93 1 98.75 193 MET A O 1
ATOM 1572 N N . ALA A 1 194 ? -11.875 2.908 4.234 1 98.88 194 ALA A N 1
ATOM 1573 C CA . ALA A 1 194 ? -10.719 3.592 4.809 1 98.88 194 ALA A CA 1
ATOM 1574 C C . ALA A 1 194 ? -10.969 5.094 4.926 1 98.88 194 ALA A C 1
ATOM 1576 O O . ALA A 1 194 ? -10.633 5.707 5.938 1 98.88 194 ALA A O 1
ATOM 1577 N N . ASP A 1 195 ? -11.547 5.664 3.885 1 98.75 195 ASP A N 1
ATOM 1578 C CA . ASP A 1 195 ? -11.836 7.094 3.883 1 98.75 195 ASP A CA 1
ATOM 1579 C C . ASP A 1 195 ? -12.852 7.449 4.969 1 98.75 195 ASP A C 1
ATOM 1581 O O . ASP A 1 195 ? -12.758 8.508 5.598 1 98.75 195 ASP A O 1
ATOM 1585 N N . CYS A 1 196 ? -13.781 6.562 5.148 1 98.5 196 CYS A N 1
ATOM 1586 C CA . CYS A 1 196 ? -14.773 6.793 6.188 1 98.5 196 CYS A CA 1
ATOM 1587 C C . CYS A 1 196 ? -14.133 6.781 7.57 1 98.5 196 CYS A C 1
ATOM 1589 O O . CYS A 1 196 ? -14.516 7.57 8.438 1 98.5 196 CYS A O 1
ATOM 1591 N N . VAL A 1 197 ? -13.188 5.926 7.828 1 98.75 197 VAL A N 1
ATOM 1592 C CA . VAL A 1 197 ? -12.477 5.902 9.102 1 98.75 197 VAL A CA 1
ATOM 1593 C C . VAL A 1 197 ? -11.695 7.207 9.281 1 98.75 197 VAL A C 1
ATOM 1595 O O . VAL A 1 197 ? -11.672 7.777 10.375 1 98.75 197 VAL A O 1
ATOM 1598 N N . ARG A 1 198 ? -11.078 7.715 8.234 1 98.5 198 ARG A N 1
ATOM 1599 C CA . ARG A 1 198 ? -10.336 8.977 8.281 1 98.5 198 ARG A CA 1
ATOM 1600 C C . ARG A 1 198 ? -11.258 10.141 8.633 1 98.5 198 ARG A C 1
ATOM 1602 O O . ARG A 1 198 ? -10.945 10.945 9.508 1 98.5 198 ARG A O 1
ATOM 1609 N N . LEU A 1 199 ? -12.398 10.156 7.945 1 97.88 199 LEU A N 1
ATOM 1610 C CA . LEU A 1 199 ? -13.352 11.234 8.18 1 97.88 199 LEU A CA 1
ATOM 1611 C C . LEU A 1 199 ? -13.914 11.172 9.594 1 97.88 199 LEU A C 1
ATOM 1613 O O . LEU A 1 199 ? -14.062 12.195 10.258 1 97.88 199 LEU A O 1
ATOM 1617 N N . LYS A 1 200 ? -14.242 9.977 10.016 1 97.81 200 LYS A N 1
ATOM 1618 C CA . LYS A 1 200 ? -14.742 9.781 11.367 1 97.81 200 LYS A CA 1
ATOM 1619 C C . LYS A 1 200 ? -13.695 10.18 12.406 1 97.81 200 LYS A C 1
ATOM 1621 O O . LYS A 1 200 ? -14.023 10.805 13.422 1 97.81 200 LYS A O 1
ATOM 1626 N N . THR A 1 201 ? -12.453 9.844 12.203 1 98.31 201 THR A N 1
ATOM 1627 C CA . THR A 1 201 ? -11.359 10.188 13.109 1 98.31 201 THR A CA 1
ATOM 1628 C C . THR A 1 201 ? -11.234 11.703 13.242 1 98.31 201 THR A C 1
ATOM 1630 O O . THR A 1 201 ? -11.156 12.227 14.359 1 98.31 201 THR A O 1
ATOM 1633 N N . LEU A 1 202 ? -11.211 12.367 12.125 1 97.25 202 LEU A N 1
ATOM 1634 C CA . LEU A 1 202 ? -11.094 13.828 12.141 1 97.25 202 LEU A CA 1
ATOM 1635 C C . LEU A 1 202 ? -12.266 14.453 12.891 1 97.25 202 LEU A C 1
ATOM 1637 O O . LEU A 1 202 ? -12.07 15.328 13.734 1 97.25 202 LEU A O 1
ATOM 1641 N N . LYS A 1 203 ? -13.453 13.945 12.594 1 97.06 203 LYS A N 1
ATOM 1642 C CA . LYS A 1 203 ? -14.656 14.469 13.242 1 97.06 203 LYS A CA 1
ATOM 1643 C C . LYS A 1 203 ? -14.594 14.273 14.75 1 97.06 203 LYS A C 1
ATOM 1645 O O . LYS A 1 203 ? -14.828 15.211 15.516 1 97.06 203 LYS A O 1
ATOM 1650 N N . ASP A 1 204 ? -14.281 13.086 15.188 1 97.88 204 ASP A N 1
ATOM 1651 C CA . ASP A 1 204 ? -14.266 12.742 16.609 1 97.88 204 ASP A CA 1
ATOM 1652 C C . ASP A 1 204 ? -13.195 13.547 17.344 1 97.88 204 ASP A C 1
ATOM 1654 O O . ASP A 1 204 ? -13.422 13.984 18.484 1 97.88 204 ASP A O 1
ATOM 1658 N N . VAL A 1 205 ? -12.047 13.781 16.734 1 97.56 205 VAL A N 1
ATOM 1659 C CA . VAL A 1 205 ? -10.977 14.539 17.359 1 97.56 205 VAL A CA 1
ATOM 1660 C C . VAL A 1 205 ? -11.391 16 17.5 1 97.56 205 VAL A C 1
ATOM 1662 O O . VAL A 1 205 ? -11.211 16.609 18.562 1 97.56 205 VAL A O 1
ATOM 1665 N N . VAL A 1 206 ? -11.945 16.547 16.453 1 96.5 206 VAL A N 1
ATOM 1666 C CA . VAL A 1 206 ? -12.367 17.938 16.453 1 96.5 206 VAL A CA 1
ATOM 1667 C C . VAL A 1 206 ? -13.445 18.156 17.516 1 96.5 206 VAL A C 1
ATOM 1669 O O . VAL A 1 206 ? -13.477 19.203 18.172 1 96.5 206 VAL A O 1
ATOM 1672 N N . GLU A 1 207 ? -14.312 17.203 17.75 1 96.69 207 GLU A N 1
ATOM 1673 C CA . GLU A 1 207 ? -15.391 17.328 18.734 1 96.69 207 GLU A CA 1
ATOM 1674 C C . GLU A 1 207 ? -14.852 17.219 20.156 1 96.69 207 GLU A C 1
ATOM 1676 O O . GLU A 1 207 ? -15.484 17.703 21.109 1 96.69 207 GLU A O 1
ATOM 1681 N N . THR A 1 208 ? -13.719 16.609 20.328 1 97.44 208 THR A N 1
ATOM 1682 C CA . THR A 1 208 ? -13.141 16.391 21.641 1 97.44 208 THR A CA 1
ATOM 1683 C C . THR A 1 208 ? -12.336 17.609 22.094 1 97.44 208 THR A C 1
ATOM 1685 O O . THR A 1 208 ? -12.25 17.906 23.281 1 97.44 208 THR A O 1
ATOM 1688 N N . LEU A 1 209 ? -11.734 18.359 21.156 1 96.25 209 LEU A N 1
ATOM 1689 C CA . LEU A 1 209 ? -10.82 19.453 21.453 1 96.25 209 LEU A CA 1
ATOM 1690 C C . LEU A 1 209 ? -11.562 20.781 21.453 1 96.25 209 LEU A C 1
ATOM 1692 O O . LEU A 1 209 ? -12.648 20.906 20.891 1 96.25 209 LEU A O 1
ATOM 1696 N N . THR A 1 210 ? -11.016 21.781 22.203 1 94.5 210 THR A N 1
ATOM 1697 C CA . THR A 1 210 ? -11.516 23.141 22.078 1 94.5 210 THR A CA 1
ATOM 1698 C C . THR A 1 210 ? -11.172 23.719 20.719 1 94.5 210 THR A C 1
ATOM 1700 O O . THR A 1 210 ? -10.289 23.219 20.016 1 94.5 210 THR A O 1
ATOM 1703 N N . PRO A 1 211 ? -11.859 24.719 20.266 1 92.75 211 PRO A N 1
ATOM 1704 C CA . PRO A 1 211 ? -11.586 25.297 18.953 1 92.75 211 PRO A CA 1
ATOM 1705 C C . PRO A 1 211 ? -10.125 25.703 18.781 1 92.75 211 PRO A C 1
ATOM 1707 O O . PRO A 1 211 ? -9.547 25.484 17.703 1 92.75 211 PRO A O 1
ATOM 1710 N N . MET A 1 212 ? -9.508 26.25 19.766 1 89.5 212 MET A N 1
ATOM 1711 C CA . MET A 1 212 ? -8.109 26.641 19.688 1 89.5 212 MET A CA 1
ATOM 1712 C C . MET A 1 212 ? -7.207 25.406 19.562 1 89.5 212 MET A C 1
ATOM 1714 O O . MET A 1 212 ? -6.258 25.406 18.781 1 89.5 212 MET A O 1
ATOM 1718 N N . GLN A 1 213 ? -7.508 24.391 20.344 1 92.44 213 GLN A N 1
ATOM 1719 C CA . GLN A 1 213 ? -6.762 23.141 20.281 1 92.44 213 GLN A CA 1
ATOM 1720 C C . GLN A 1 213 ? -6.91 22.484 18.906 1 92.44 213 GLN A C 1
ATOM 1722 O O . GLN A 1 213 ? -5.953 21.922 18.375 1 92.44 213 GLN A O 1
ATOM 1727 N N . CYS A 1 214 ? -8.094 22.578 18.375 1 94.44 214 CYS A N 1
ATOM 1728 C CA . CYS A 1 214 ? -8.367 22.016 17.062 1 94.44 214 CYS A CA 1
ATOM 1729 C C . CYS A 1 214 ? -7.516 22.703 15.992 1 94.44 214 CYS A C 1
ATOM 1731 O O . CYS A 1 214 ? -6.98 22.047 15.102 1 94.44 214 CYS A O 1
ATOM 1733 N N . MET A 1 215 ? -7.434 23.969 16.109 1 91.94 215 MET A N 1
ATOM 1734 C CA . MET A 1 215 ? -6.652 24.719 15.125 1 91.94 215 MET A CA 1
ATOM 1735 C C . MET A 1 215 ? -5.18 24.312 15.188 1 91.94 215 MET A C 1
ATOM 1737 O O . MET A 1 215 ? -4.523 24.188 14.156 1 91.94 215 MET A O 1
ATOM 1741 N N . ASP A 1 216 ? -4.656 24.156 16.391 1 89.88 216 ASP A N 1
ATOM 1742 C CA . ASP A 1 216 ? -3.273 23.703 16.531 1 89.88 216 ASP A CA 1
ATOM 1743 C C . ASP A 1 216 ? -3.072 22.328 15.914 1 89.88 216 ASP A C 1
ATOM 1745 O O . ASP A 1 216 ? -2.072 22.078 15.234 1 89.88 216 ASP A O 1
ATOM 1749 N N . PHE A 1 217 ? -3.979 21.469 16.203 1 94.56 217 PHE A N 1
ATOM 1750 C CA . PHE A 1 217 ? -3.943 20.109 15.672 1 94.56 217 PHE A CA 1
ATOM 1751 C C . PHE A 1 217 ? -3.98 20.125 14.148 1 94.56 217 PHE A C 1
ATOM 1753 O O . PHE A 1 217 ? -3.121 19.516 13.5 1 94.56 217 PHE A O 1
ATOM 1760 N N . LEU A 1 218 ? -4.977 20.781 13.562 1 94.25 218 LEU A N 1
ATOM 1761 C CA . LEU A 1 218 ? -5.164 20.812 12.117 1 94.25 218 LEU A CA 1
ATOM 1762 C C . LEU A 1 218 ? -3.986 21.5 11.43 1 94.25 218 LEU A C 1
ATOM 1764 O O . LEU A 1 218 ? -3.598 21.125 10.32 1 94.25 218 LEU A O 1
ATOM 1768 N N . THR A 1 219 ? -3.441 22.516 12.094 1 91.88 219 THR A N 1
ATOM 1769 C CA . THR A 1 219 ? -2.273 23.203 11.555 1 91.88 219 THR A CA 1
ATOM 1770 C C . THR A 1 219 ? -1.069 22.266 11.5 1 91.88 219 THR A C 1
ATOM 1772 O O . THR A 1 219 ? -0.346 22.219 10.508 1 91.88 219 THR A O 1
ATOM 1775 N N . ALA A 1 220 ? -0.884 21.562 12.57 1 92.5 220 ALA A N 1
ATOM 1776 C CA . ALA A 1 220 ? 0.227 20.609 12.609 1 92.5 220 ALA A CA 1
ATOM 1777 C C . ALA A 1 220 ? 0.07 19.547 11.539 1 92.5 220 ALA A C 1
ATOM 1779 O O . ALA A 1 220 ? 1.031 19.203 10.836 1 92.5 220 ALA A O 1
ATOM 1780 N N . MET A 1 221 ? -1.092 19.016 11.438 1 95.38 221 MET A N 1
ATOM 1781 C CA . MET A 1 221 ? -1.382 17.969 10.453 1 95.38 221 MET A CA 1
ATOM 1782 C C . MET A 1 221 ? -1.128 18.484 9.039 1 95.38 221 MET A C 1
ATOM 1784 O O . MET A 1 221 ? -0.488 17.797 8.234 1 95.38 221 MET A O 1
ATOM 1788 N N . SER A 1 222 ? -1.638 19.641 8.766 1 95.44 222 SER A N 1
ATOM 1789 C CA . SER A 1 222 ? -1.483 20.234 7.441 1 95.44 222 SER A CA 1
ATOM 1790 C C . SER A 1 222 ? -0.022 20.562 7.145 1 95.44 222 SER A C 1
ATOM 1792 O O . SER A 1 222 ? 0.44 20.391 6.016 1 95.44 222 SER A O 1
ATOM 1794 N N . THR A 1 223 ? 0.655 21.062 8.172 1 94.38 223 THR A N 1
ATOM 1795 C CA . THR A 1 223 ? 2.066 21.391 8 1 94.38 223 THR A CA 1
ATOM 1796 C C . THR A 1 223 ? 2.871 20.156 7.625 1 94.38 223 THR A C 1
ATOM 1798 O O . THR A 1 223 ? 3.693 20.203 6.707 1 94.38 223 THR A O 1
ATOM 1801 N N . VAL A 1 224 ? 2.615 19.078 8.312 1 95.75 224 VAL A N 1
ATOM 1802 C CA . VAL A 1 224 ? 3.312 17.828 8.023 1 95.75 224 VAL A CA 1
ATOM 1803 C C . VAL A 1 224 ? 3 17.391 6.594 1 95.75 224 VAL A C 1
ATOM 1805 O O . VAL A 1 224 ? 3.898 16.984 5.852 1 95.75 224 VAL A O 1
ATOM 1808 N N . GLN A 1 225 ? 1.768 17.422 6.238 1 96.5 225 GLN A N 1
ATOM 1809 C CA . GLN A 1 225 ? 1.352 17.031 4.898 1 96.5 225 GLN A CA 1
ATOM 1810 C C . GLN A 1 225 ? 2.035 17.875 3.832 1 96.5 225 GLN A C 1
ATOM 1812 O O . GLN A 1 225 ? 2.557 17.344 2.848 1 96.5 225 GLN A O 1
ATOM 1817 N N . ILE A 1 226 ? 2.012 19.141 4 1 95.94 226 ILE A N 1
ATOM 1818 C CA . ILE A 1 226 ? 2.58 20.078 3.037 1 95.94 226 ILE A CA 1
ATOM 1819 C C . ILE A 1 226 ? 4.09 19.859 2.938 1 95.94 226 ILE A C 1
ATOM 1821 O O . ILE A 1 226 ? 4.645 19.812 1.837 1 95.94 226 ILE A O 1
ATOM 1825 N N . GLN A 1 227 ? 4.738 19.719 4.074 1 95.31 227 GLN A N 1
ATOM 1826 C CA . GLN A 1 227 ? 6.191 19.578 4.07 1 95.31 227 GLN A CA 1
ATOM 1827 C C . GLN A 1 227 ? 6.609 18.219 3.49 1 95.31 227 GLN A C 1
ATOM 1829 O O . GLN A 1 227 ? 7.621 18.125 2.789 1 95.31 227 GLN A O 1
ATOM 1834 N N . MET A 1 228 ? 5.875 17.203 3.807 1 95.62 228 MET A N 1
ATOM 1835 C CA . MET A 1 228 ? 6.168 15.906 3.219 1 95.62 228 MET A CA 1
ATOM 1836 C C . MET A 1 228 ? 6.133 15.977 1.695 1 95.62 228 MET A C 1
ATOM 1838 O O . MET A 1 228 ? 6.949 15.344 1.02 1 95.62 228 MET A O 1
ATOM 1842 N N . ARG A 1 229 ? 5.195 16.688 1.194 1 96.12 229 ARG A N 1
ATOM 1843 C CA . ARG A 1 229 ? 5.082 16.859 -0.249 1 96.12 229 ARG A CA 1
ATOM 1844 C C . ARG A 1 229 ? 6.297 17.609 -0.799 1 96.12 229 ARG A C 1
ATOM 1846 O O . ARG A 1 229 ? 6.875 17.203 -1.808 1 96.12 229 ARG A O 1
ATOM 1853 N N . LYS A 1 230 ? 6.656 18.641 -0.172 1 94.56 230 LYS A N 1
ATOM 1854 C CA . LYS A 1 230 ? 7.809 19.422 -0.614 1 94.56 230 LYS A CA 1
ATOM 1855 C C . LYS A 1 230 ? 9.094 18.594 -0.547 1 94.56 230 LYS A C 1
ATOM 1857 O O . LYS A 1 230 ? 9.922 18.656 -1.457 1 94.56 230 LYS A O 1
ATOM 1862 N N . TRP A 1 231 ? 9.219 17.875 0.575 1 95.56 231 TRP A N 1
ATOM 1863 C CA . TRP A 1 231 ? 10.391 17.016 0.739 1 95.56 231 TRP A CA 1
ATOM 1864 C C . TRP A 1 231 ? 10.445 15.961 -0.362 1 95.56 231 TRP A C 1
ATOM 1866 O O . TRP A 1 231 ? 11.508 15.703 -0.924 1 95.56 231 TRP A O 1
ATOM 1876 N N . GLY A 1 232 ? 9.289 15.367 -0.631 1 94.94 232 GLY A N 1
ATOM 1877 C CA . GLY A 1 232 ? 9.219 14.352 -1.67 1 94.94 232 GLY A CA 1
ATOM 1878 C C . GLY A 1 232 ? 9.57 14.883 -3.047 1 94.94 232 GLY A C 1
ATOM 1879 O O . GLY A 1 232 ? 10.305 14.234 -3.799 1 94.94 232 GLY A O 1
ATOM 1880 N N . LYS A 1 233 ? 9.078 15.977 -3.377 1 93.81 233 LYS A N 1
ATOM 1881 C CA . LYS A 1 233 ? 9.367 16.578 -4.672 1 93.81 233 LYS A CA 1
ATOM 1882 C C . LYS A 1 233 ? 10.852 16.922 -4.797 1 93.81 233 LYS A C 1
ATOM 1884 O O . LYS A 1 233 ? 11.445 16.75 -5.863 1 93.81 233 LYS A O 1
ATOM 1889 N N . LYS A 1 234 ? 11.406 17.453 -3.717 1 92.81 234 LYS A N 1
ATOM 1890 C CA . LYS A 1 234 ? 12.828 17.766 -3.707 1 92.81 234 LYS A CA 1
ATOM 1891 C C . LYS A 1 234 ? 13.672 16.516 -3.883 1 92.81 234 LYS A C 1
ATOM 1893 O O . LYS A 1 234 ? 14.68 16.531 -4.598 1 92.81 234 LYS A O 1
ATOM 1898 N N . HIS A 1 235 ? 13.266 15.516 -3.209 1 92.69 235 HIS A N 1
ATOM 1899 C CA . HIS A 1 235 ? 13.969 14.242 -3.309 1 92.69 235 HIS A CA 1
ATOM 1900 C C . HIS A 1 235 ? 13.922 13.695 -4.73 1 92.69 235 HIS A C 1
ATOM 1902 O O . HIS A 1 235 ? 14.922 13.172 -5.234 1 92.69 235 HIS A O 1
ATOM 1908 N N . ASP A 1 236 ? 12.758 13.797 -5.32 1 89.81 236 ASP A N 1
ATOM 1909 C CA . ASP A 1 236 ? 12.562 13.305 -6.68 1 89.81 236 ASP A CA 1
ATOM 1910 C C . ASP A 1 236 ? 13.469 14.039 -7.664 1 89.81 236 ASP A C 1
ATOM 1912 O O . ASP A 1 236 ? 13.984 13.438 -8.609 1 89.81 236 ASP A O 1
ATOM 1916 N N . LYS A 1 237 ? 13.656 15.234 -7.52 1 87.94 237 LYS A N 1
ATOM 1917 C CA . LYS A 1 237 ? 14.492 16.047 -8.398 1 87.94 237 LYS A CA 1
ATOM 1918 C C . LYS A 1 237 ? 15.961 15.641 -8.297 1 87.94 237 LYS A C 1
ATOM 1920 O O . LYS A 1 237 ? 16.703 15.734 -9.273 1 87.94 237 LYS A O 1
ATOM 1925 N N . LYS A 1 238 ? 16.344 15.156 -7.18 1 84.06 238 LYS A N 1
ATOM 1926 C CA . LYS A 1 238 ? 17.734 14.75 -6.973 1 84.06 238 LYS A CA 1
ATOM 1927 C C . LYS A 1 238 ? 18.031 13.43 -7.668 1 84.06 238 LYS A C 1
ATOM 1929 O O . LYS A 1 238 ? 19.172 13.141 -8.008 1 84.06 238 LYS A O 1
ATOM 1934 N N . LEU A 1 239 ? 17.016 12.641 -7.789 1 79.69 239 LEU A N 1
ATOM 1935 C CA . LEU A 1 239 ? 17.203 11.32 -8.383 1 79.69 239 LEU A CA 1
ATOM 1936 C C . LEU A 1 239 ? 17.172 11.391 -9.906 1 79.69 239 LEU A C 1
ATOM 1938 O O . LEU A 1 239 ? 17.547 10.438 -10.586 1 79.69 239 LEU A O 1
ATOM 1942 N N . GLN A 1 240 ? 16.609 12.414 -10.531 1 70.75 240 GLN A N 1
ATOM 1943 C CA . GLN A 1 240 ? 16.625 12.594 -11.977 1 70.75 240 GLN A CA 1
ATOM 1944 C C . GLN A 1 240 ? 17.938 13.211 -12.438 1 70.75 240 GLN A C 1
ATOM 1946 O O . GLN A 1 240 ? 18.469 12.852 -13.5 1 70.75 240 GLN A O 1
ATOM 1951 N N . MET B 1 1 ? 9.445 11.68 -15.398 1 62.62 1 MET B N 1
ATOM 1952 C CA . MET B 1 1 ? 10.5 10.852 -15.969 1 62.62 1 MET B CA 1
ATOM 1953 C C . MET B 1 1 ? 10.867 9.711 -15.031 1 62.62 1 MET B C 1
ATOM 1955 O O . MET B 1 1 ? 10.914 9.898 -13.812 1 62.62 1 MET B O 1
ATOM 1959 N N . LYS B 1 2 ? 11.133 8.539 -15.609 1 81.75 2 LYS B N 1
ATOM 1960 C CA . LYS B 1 2 ? 11.547 7.352 -14.867 1 81.75 2 LYS B CA 1
ATOM 1961 C C . LYS B 1 2 ? 12.969 7.516 -14.328 1 81.75 2 LYS B C 1
ATOM 1963 O O . LYS B 1 2 ? 13.836 8.07 -15 1 81.75 2 LYS B O 1
ATOM 1968 N N . THR B 1 3 ? 13.117 7.062 -13.148 1 87.75 3 THR B N 1
ATOM 1969 C CA . THR B 1 3 ? 14.461 7.031 -12.586 1 87.75 3 THR B CA 1
ATOM 1970 C C . THR B 1 3 ? 15.289 5.91 -13.219 1 87.75 3 THR B C 1
ATOM 1972 O O . THR B 1 3 ? 14.742 5.043 -13.898 1 87.75 3 THR B O 1
ATOM 1975 N N . HIS B 1 4 ? 16.562 5.988 -13.055 1 89.81 4 HIS B N 1
ATOM 1976 C CA . HIS B 1 4 ? 17.469 4.965 -13.578 1 89.81 4 HIS B CA 1
ATOM 1977 C C . HIS B 1 4 ? 17.125 3.59 -13.016 1 89.81 4 HIS B C 1
ATOM 1979 O O . HIS B 1 4 ? 17.109 2.598 -13.742 1 89.81 4 HIS B O 1
ATOM 1985 N N . VAL B 1 5 ? 16.75 3.527 -11.781 1 92.75 5 VAL B N 1
ATOM 1986 C CA . VAL B 1 5 ? 16.391 2.273 -11.117 1 92.75 5 VAL B CA 1
ATOM 1987 C C . VAL B 1 5 ? 15.109 1.721 -11.719 1 92.75 5 VAL B C 1
ATOM 1989 O O . VAL B 1 5 ? 15.008 0.524 -12.008 1 92.75 5 VAL B O 1
ATOM 1992 N N . GLU B 1 6 ? 14.195 2.57 -11.961 1 94.31 6 GLU B N 1
ATOM 1993 C CA . GLU B 1 6 ? 12.922 2.152 -12.531 1 94.31 6 GLU B CA 1
ATOM 1994 C C . GLU B 1 6 ? 13.102 1.579 -13.93 1 94.31 6 GLU B C 1
ATOM 1996 O O . GLU B 1 6 ? 12.5 0.561 -14.273 1 94.31 6 GLU B O 1
ATOM 2001 N N . GLU B 1 7 ? 13.922 2.18 -14.672 1 94.62 7 GLU B N 1
ATOM 2002 C CA . GLU B 1 7 ? 14.172 1.715 -16.031 1 94.62 7 GLU B CA 1
ATOM 2003 C C . GLU B 1 7 ? 14.875 0.358 -16.031 1 94.62 7 GLU B C 1
ATOM 2005 O O . GLU B 1 7 ? 14.453 -0.564 -16.734 1 94.62 7 GLU B O 1
ATOM 2010 N N . LYS B 1 8 ? 15.867 0.277 -15.258 1 95.69 8 LYS B N 1
ATOM 2011 C CA . LYS B 1 8 ? 16.641 -0.96 -15.188 1 95.69 8 LYS B CA 1
ATOM 2012 C C . LYS B 1 8 ? 15.781 -2.109 -14.656 1 95.69 8 LYS B C 1
ATOM 2014 O O . LYS B 1 8 ? 15.812 -3.215 -15.203 1 95.69 8 LYS B O 1
ATOM 2019 N N . PHE B 1 9 ? 15.031 -1.849 -13.633 1 97.38 9 PHE B N 1
ATOM 2020 C CA . PHE B 1 9 ? 14.25 -2.926 -13.039 1 97.38 9 PHE B CA 1
ATOM 2021 C C . PHE B 1 9 ? 13.07 -3.299 -13.93 1 97.38 9 PHE B C 1
ATOM 2023 O O . PHE B 1 9 ? 12.672 -4.465 -13.984 1 97.38 9 PHE B O 1
ATOM 2030 N N . SER B 1 10 ? 12.562 -2.273 -14.617 1 97.12 10 SER B N 1
ATOM 2031 C CA . SER B 1 10 ? 11.508 -2.576 -15.57 1 97.12 10 SER B CA 1
ATOM 2032 C C . SER B 1 10 ? 11.992 -3.549 -16.641 1 97.12 10 SER B C 1
ATOM 2034 O O . SER B 1 10 ? 11.281 -4.484 -17 1 97.12 10 SER B O 1
ATOM 2036 N N . SER B 1 11 ? 13.148 -3.355 -17.125 1 97.5 11 SER B N 1
ATOM 2037 C CA . SER B 1 11 ? 13.727 -4.238 -18.141 1 97.5 11 SER B CA 1
ATOM 2038 C C . SER B 1 11 ? 13.969 -5.633 -17.578 1 97.5 11 SER B C 1
ATOM 2040 O O . SER B 1 11 ? 13.68 -6.633 -18.234 1 97.5 11 SER B O 1
ATOM 2042 N N . PHE B 1 12 ? 14.461 -5.637 -16.422 1 97.94 12 PHE B N 1
ATOM 2043 C CA . PHE B 1 12 ? 14.672 -6.922 -15.758 1 97.94 12 PHE B CA 1
ATOM 2044 C C . PHE B 1 12 ? 13.359 -7.668 -15.586 1 97.94 12 PHE B C 1
ATOM 2046 O O . PHE B 1 12 ? 13.266 -8.859 -15.906 1 97.94 12 PHE B O 1
ATOM 2053 N N . TYR B 1 13 ? 12.375 -6.969 -15.078 1 98 13 TYR B N 1
ATOM 2054 C CA . TYR B 1 13 ? 11.094 -7.59 -14.773 1 98 13 TYR B CA 1
ATOM 2055 C C . TYR B 1 13 ? 10.453 -8.156 -16.031 1 98 13 TYR B C 1
ATOM 2057 O O . TYR B 1 13 ? 9.867 -9.242 -16 1 98 13 TYR B O 1
ATOM 2065 N N . GLU B 1 14 ? 10.555 -7.426 -17.094 1 97.38 14 GLU B N 1
ATOM 2066 C CA . GLU B 1 14 ? 10.008 -7.898 -18.359 1 97.38 14 GLU B CA 1
ATOM 2067 C C . GLU B 1 14 ? 10.672 -9.195 -18.797 1 97.38 14 GLU B C 1
ATOM 2069 O O . GLU B 1 14 ? 10 -10.133 -19.234 1 97.38 14 GLU B O 1
ATOM 2074 N N . LYS B 1 15 ? 11.922 -9.203 -18.688 1 97.75 15 LYS B N 1
ATOM 2075 C CA . LYS B 1 15 ? 12.656 -10.422 -19.031 1 97.75 15 LYS B CA 1
ATOM 2076 C C . LYS B 1 15 ? 12.305 -11.562 -18.078 1 97.75 15 LYS B C 1
ATOM 2078 O O . LYS B 1 15 ? 12.156 -12.711 -18.5 1 97.75 15 LYS B O 1
ATOM 2083 N N . TRP B 1 16 ? 12.25 -11.219 -16.844 1 98 16 TRP B N 1
ATOM 2084 C CA . TRP B 1 16 ? 11.914 -12.195 -15.812 1 98 16 TRP B CA 1
ATOM 2085 C C . TRP B 1 16 ? 10.547 -12.812 -16.078 1 98 16 TRP B C 1
ATOM 2087 O O . TRP B 1 16 ? 10.375 -14.023 -15.969 1 98 16 TRP B O 1
ATOM 2097 N N . MET B 1 17 ? 9.594 -12.023 -16.469 1 97.12 17 MET B N 1
ATOM 2098 C CA . MET B 1 17 ? 8.234 -12.484 -16.75 1 97.12 17 MET B CA 1
ATOM 2099 C C . MET B 1 17 ? 8.211 -13.344 -18.016 1 97.12 17 MET B C 1
ATOM 2101 O O . MET B 1 17 ? 7.477 -14.328 -18.078 1 97.12 17 MET B O 1
ATOM 2105 N N . CYS B 1 18 ? 8.961 -12.945 -18.969 1 96.94 18 CYS B N 1
ATOM 2106 C CA . CYS B 1 18 ? 9.062 -13.734 -20.188 1 96.94 18 CYS B CA 1
ATOM 2107 C C . CYS B 1 18 ? 9.602 -15.125 -19.906 1 96.94 18 CYS B C 1
ATOM 2109 O O . CYS B 1 18 ? 9.07 -16.125 -20.406 1 96.94 18 CYS B O 1
ATOM 2111 N N . LEU B 1 19 ? 10.602 -15.164 -19.109 1 96.81 19 LEU B N 1
ATOM 2112 C CA . LEU B 1 19 ? 11.203 -16.438 -18.75 1 96.81 19 LEU B CA 1
ATOM 2113 C C . LEU B 1 19 ? 10.234 -17.297 -17.953 1 96.81 19 LEU B C 1
ATOM 2115 O O . LEU B 1 19 ? 10.203 -18.516 -18.094 1 96.81 19 LEU B O 1
ATOM 2119 N N . LEU B 1 20 ? 9.508 -16.688 -17.109 1 96.38 20 LEU B N 1
ATOM 2120 C CA . LEU B 1 20 ? 8.5 -17.406 -16.328 1 96.38 20 LEU B CA 1
ATOM 2121 C C . LEU B 1 20 ? 7.473 -18.062 -17.25 1 96.38 20 LEU B C 1
ATOM 2123 O O . LEU B 1 20 ? 7.109 -19.219 -17.062 1 96.38 20 LEU B O 1
ATOM 2127 N N . GLU B 1 21 ? 7.031 -17.312 -18.156 1 94.88 21 GLU B N 1
ATOM 2128 C CA . GLU B 1 21 ? 6.047 -17.812 -19.109 1 94.88 21 GLU B CA 1
ATOM 2129 C C . GLU B 1 21 ? 6.621 -18.969 -19.938 1 94.88 21 GLU B C 1
ATOM 2131 O O . GLU B 1 21 ? 5.918 -19.938 -20.219 1 94.88 21 GLU B O 1
ATOM 2136 N N . GLU B 1 22 ? 7.855 -18.828 -20.328 1 95 22 GLU B N 1
ATOM 2137 C CA . GLU B 1 22 ? 8.516 -19.891 -21.062 1 95 22 GLU B CA 1
ATOM 2138 C C . GLU B 1 22 ? 8.617 -21.172 -20.234 1 95 22 GLU B C 1
ATOM 2140 O O . GLU B 1 22 ? 8.406 -22.266 -20.75 1 95 22 GLU B O 1
ATOM 2145 N N . PHE B 1 23 ? 8.953 -21 -19.016 1 92.81 23 PHE B N 1
ATOM 2146 C CA . PHE B 1 23 ? 9.023 -22.141 -18.109 1 92.81 23 PHE B CA 1
ATOM 2147 C C . PHE B 1 23 ? 7.672 -22.828 -17.984 1 92.81 23 PHE B C 1
ATOM 2149 O O . PHE B 1 23 ? 7.598 -24.062 -18.031 1 92.81 23 PHE B O 1
ATOM 2156 N N . LEU B 1 24 ? 6.695 -22.078 -17.844 1 91.62 24 LEU B N 1
ATOM 2157 C CA . LEU B 1 24 ? 5.352 -22.625 -17.688 1 91.62 24 LEU B CA 1
ATOM 2158 C C . LEU B 1 24 ? 4.918 -23.391 -18.938 1 91.62 24 LEU B C 1
ATOM 2160 O O . LEU B 1 24 ? 4.348 -24.484 -18.828 1 91.62 24 LEU B O 1
ATOM 2164 N N . GLN B 1 25 ? 5.207 -22.812 -20.047 1 89.88 25 GLN B N 1
ATOM 2165 C CA . GLN B 1 25 ? 4.855 -23.469 -21.312 1 89.88 25 GLN B CA 1
ATOM 2166 C C . GLN B 1 25 ? 5.602 -24.797 -21.469 1 89.88 25 GLN B C 1
ATOM 2168 O O . GLN B 1 25 ? 5.023 -25.781 -21.922 1 89.88 25 GLN B O 1
ATOM 2173 N N . TYR B 1 26 ? 6.855 -24.734 -21.125 1 88.56 26 TYR B N 1
ATOM 2174 C CA . TYR B 1 26 ? 7.66 -25.953 -21.188 1 88.56 26 TYR B CA 1
ATOM 2175 C C . TYR B 1 26 ? 7.078 -27.031 -20.297 1 88.56 26 TYR B C 1
ATOM 2177 O O . TYR B 1 26 ? 6.918 -28.188 -20.719 1 88.56 26 TYR B O 1
ATOM 2185 N N . TYR B 1 27 ? 6.727 -26.75 -19.109 1 86.56 27 TYR B N 1
ATOM 2186 C CA . TYR B 1 27 ? 6.184 -27.719 -18.172 1 86.56 27 TYR B CA 1
ATOM 2187 C C . TYR B 1 27 ? 4.852 -28.281 -18.672 1 86.56 27 TYR B C 1
ATOM 2189 O O . TYR B 1 27 ? 4.609 -29.484 -18.594 1 86.56 27 TYR B O 1
ATOM 2197 N N . LEU B 1 28 ? 3.98 -27.422 -19.094 1 84.06 28 LEU B N 1
ATOM 2198 C CA . LEU B 1 28 ? 2.662 -27.844 -19.547 1 84.06 28 LEU B CA 1
ATOM 2199 C C . LEU B 1 28 ? 2.779 -28.781 -20.75 1 84.06 28 LEU B C 1
ATOM 2201 O O . LEU B 1 28 ? 2.008 -29.75 -20.875 1 84.06 28 LEU B O 1
ATOM 2205 N N . ARG B 1 29 ? 3.789 -28.531 -21.547 1 84.75 29 ARG B N 1
ATOM 2206 C CA . ARG B 1 29 ? 4.035 -29.406 -22.688 1 84.75 29 ARG B CA 1
ATOM 2207 C C . ARG B 1 29 ? 4.523 -30.781 -22.234 1 84.75 29 ARG B C 1
ATOM 2209 O O . ARG B 1 29 ? 4.016 -31.797 -22.672 1 84.75 29 ARG B O 1
ATOM 2216 N N . VAL B 1 30 ? 5.418 -30.719 -21.344 1 82.5 30 VAL B N 1
ATOM 2217 C CA . VAL B 1 30 ? 6.016 -31.969 -20.875 1 82.5 30 VAL B CA 1
ATOM 2218 C C . VAL B 1 30 ? 4.988 -32.75 -20.094 1 82.5 30 VAL B C 1
ATOM 2220 O O . VAL B 1 30 ? 4.961 -34 -20.156 1 82.5 30 VAL B O 1
ATOM 2223 N N . SER B 1 31 ? 4.164 -32.156 -19.281 1 78 31 SER B N 1
ATOM 2224 C CA . SER B 1 31 ? 3.123 -32.781 -18.5 1 78 31 SER B CA 1
ATOM 2225 C C . SER B 1 31 ? 2.066 -33.438 -19.391 1 78 31 SER B C 1
ATOM 2227 O O . SER B 1 31 ? 1.566 -34.531 -19.094 1 78 31 SER B O 1
ATOM 2229 N N . ALA B 1 32 ? 1.688 -32.75 -20.422 1 76.62 32 ALA B N 1
ATOM 2230 C CA . ALA B 1 32 ? 0.68 -33.25 -21.344 1 76.62 32 ALA B CA 1
ATOM 2231 C C . ALA B 1 32 ? 1.19 -34.469 -22.109 1 76.62 32 ALA B C 1
ATOM 2233 O O . ALA B 1 32 ? 0.413 -35.344 -22.453 1 76.62 32 ALA B O 1
ATOM 2234 N N . GLU B 1 33 ? 2.402 -34.438 -22.375 1 77.31 33 GLU B N 1
ATOM 2235 C CA . GLU B 1 33 ? 2.988 -35.531 -23.141 1 77.31 33 GLU B CA 1
ATOM 2236 C C . GLU B 1 33 ? 3.266 -36.75 -22.234 1 77.31 33 GLU B C 1
ATOM 2238 O O . GLU B 1 33 ? 3.684 -37.812 -22.703 1 77.31 33 GLU B O 1
ATOM 2243 N N . ASN B 1 34 ? 2.596 -36.656 -21.031 1 65.5 34 ASN B N 1
ATOM 2244 C CA . ASN B 1 34 ? 2.789 -37.719 -20.078 1 65.5 34 ASN B CA 1
ATOM 2245 C C . ASN B 1 34 ? 4.168 -38.375 -20.234 1 65.5 34 ASN B C 1
ATOM 2247 O O . ASN B 1 34 ? 4.289 -39.594 -20.328 1 65.5 34 ASN B O 1
ATOM 2251 N N . SER B 1 35 ? 5.02 -37.5 -20.578 1 62.75 35 SER B N 1
ATOM 2252 C CA . SER B 1 35 ? 6.328 -38.062 -20.906 1 62.75 35 SER B CA 1
ATOM 2253 C C . SER B 1 35 ? 6.934 -38.812 -19.734 1 62.75 35 SER B C 1
ATOM 2255 O O . SER B 1 35 ? 6.984 -38.312 -18.609 1 62.75 35 SER B O 1
ATOM 2257 N N . GLN B 1 36 ? 7.027 -40 -19.844 1 63.53 36 GLN B N 1
ATOM 2258 C CA . GLN B 1 36 ? 7.766 -40.906 -18.969 1 63.53 36 GLN B CA 1
ATOM 2259 C C . GLN B 1 36 ? 9.164 -40.375 -18.672 1 63.53 36 GLN B C 1
ATOM 2261 O O . GLN B 1 36 ? 9.859 -39.906 -19.594 1 63.53 36 GLN B O 1
ATOM 2266 N N . GLY B 1 37 ? 9.305 -39.719 -17.406 1 68.88 37 GLY B N 1
ATOM 2267 C CA . GLY B 1 37 ? 10.672 -39.375 -17.062 1 68.88 37 GLY B CA 1
ATOM 2268 C C . GLY B 1 37 ? 10.844 -37.906 -16.672 1 68.88 37 GLY B C 1
ATOM 2269 O O . GLY B 1 37 ? 11.969 -37.406 -16.578 1 68.88 37 GLY B O 1
ATOM 2270 N N . VAL B 1 38 ? 9.703 -37.344 -16.656 1 77.56 38 VAL B N 1
ATOM 2271 C CA . VAL B 1 38 ? 9.852 -35.938 -16.25 1 77.56 38 VAL B CA 1
ATOM 2272 C C . VAL B 1 38 ? 10.375 -35.906 -14.812 1 77.56 38 VAL B C 1
ATOM 2274 O O . VAL B 1 38 ? 9.852 -36.562 -13.922 1 77.56 38 VAL B O 1
ATOM 2277 N N . ASP B 1 39 ? 11.539 -35.25 -14.688 1 87.19 39 ASP B N 1
ATOM 2278 C CA . ASP B 1 39 ? 12.102 -35.031 -13.359 1 87.19 39 ASP B CA 1
ATOM 2279 C C . ASP B 1 39 ? 11.523 -33.781 -12.711 1 87.19 39 ASP B C 1
ATOM 2281 O O . ASP B 1 39 ? 12.094 -32.719 -12.82 1 87.19 39 ASP B O 1
ATOM 2285 N N . TYR B 1 40 ? 10.445 -34 -12 1 89.19 40 TYR B N 1
ATOM 2286 C CA . TYR B 1 40 ? 9.711 -32.906 -11.375 1 89.19 40 TYR B CA 1
ATOM 2287 C C . TYR B 1 40 ? 10.586 -32.188 -10.359 1 89.19 40 TYR B C 1
ATOM 2289 O O . TYR B 1 40 ? 10.445 -30.969 -10.164 1 89.19 40 TYR B O 1
ATOM 2297 N N . GLU B 1 41 ? 11.492 -32.812 -9.781 1 92.12 41 GLU B N 1
ATOM 2298 C CA . GLU B 1 41 ? 12.367 -32.188 -8.797 1 92.12 41 GLU B CA 1
ATOM 2299 C C . GLU B 1 41 ? 13.25 -31.141 -9.43 1 92.12 41 GLU B C 1
ATOM 2301 O O . GLU B 1 41 ? 13.469 -30.062 -8.852 1 92.12 41 GLU B O 1
ATOM 2306 N N . VAL B 1 42 ? 13.672 -31.484 -10.539 1 92.75 42 VAL B N 1
ATOM 2307 C CA . VAL B 1 42 ? 14.531 -30.547 -11.25 1 92.75 42 VAL B CA 1
ATOM 2308 C C . VAL B 1 42 ? 13.727 -29.328 -11.688 1 92.75 42 VAL B C 1
ATOM 2310 O O . VAL B 1 42 ? 14.203 -28.188 -11.57 1 92.75 42 VAL B O 1
ATOM 2313 N N . LEU B 1 43 ? 12.516 -29.562 -12.18 1 92.56 43 LEU B N 1
ATOM 2314 C CA . LEU B 1 43 ? 11.68 -28.469 -12.648 1 92.56 43 LEU B CA 1
ATOM 2315 C C . LEU B 1 43 ? 11.281 -27.562 -11.484 1 92.56 43 LEU B C 1
ATOM 2317 O O . LEU B 1 43 ? 11.305 -26.328 -11.625 1 92.56 43 LEU B O 1
ATOM 2321 N N . VAL B 1 44 ? 10.984 -28.156 -10.352 1 94.75 44 VAL B N 1
ATOM 2322 C CA . VAL B 1 44 ? 10.656 -27.406 -9.148 1 94.75 44 VAL B CA 1
ATOM 2323 C C . VAL B 1 44 ? 11.859 -26.547 -8.742 1 94.75 44 VAL B C 1
ATOM 2325 O O . VAL B 1 44 ? 11.703 -25.375 -8.414 1 94.75 44 VAL B O 1
ATOM 2328 N N . GLY B 1 45 ? 13 -27.141 -8.766 1 94.62 45 GLY B N 1
ATOM 2329 C CA . GLY B 1 45 ? 14.219 -26.406 -8.438 1 94.62 45 GLY B CA 1
ATOM 2330 C C . GLY B 1 45 ? 14.453 -25.219 -9.336 1 94.62 45 GLY B C 1
ATOM 2331 O O . GLY B 1 45 ? 14.812 -24.141 -8.852 1 94.62 45 GLY B O 1
ATOM 2332 N N . LYS B 1 46 ? 14.219 -25.344 -10.586 1 93.5 46 LYS B N 1
ATOM 2333 C CA . LYS B 1 46 ? 14.414 -24.266 -11.547 1 93.5 46 LYS B CA 1
ATOM 2334 C C . LYS B 1 46 ? 13.414 -23.125 -11.312 1 93.5 46 LYS B C 1
ATOM 2336 O O . LYS B 1 46 ? 13.789 -21.953 -11.336 1 93.5 46 LYS B O 1
ATOM 2341 N N . LEU B 1 47 ? 12.18 -23.5 -11.109 1 93.94 47 LEU B N 1
ATOM 2342 C CA . LEU B 1 47 ? 11.148 -22.484 -10.898 1 93.94 47 LEU B CA 1
ATOM 2343 C C . LEU B 1 47 ? 11.352 -21.766 -9.578 1 93.94 47 LEU B C 1
ATOM 2345 O O . LEU B 1 47 ? 11.172 -20.547 -9.492 1 93.94 47 LEU B O 1
ATOM 2349 N N . THR B 1 48 ? 11.758 -22.484 -8.539 1 94.81 48 THR B N 1
ATOM 2350 C CA . THR B 1 48 ? 12.039 -21.859 -7.246 1 94.81 48 THR B CA 1
ATOM 2351 C C . THR B 1 48 ? 13.242 -20.938 -7.34 1 94.81 48 THR B C 1
ATOM 2353 O O . THR B 1 48 ? 13.242 -19.859 -6.75 1 94.81 48 THR B O 1
ATOM 2356 N N . ALA B 1 49 ? 14.203 -21.359 -8.07 1 95.56 49 ALA B N 1
ATOM 2357 C CA . ALA B 1 49 ? 15.383 -20.531 -8.289 1 95.56 49 ALA B CA 1
ATOM 2358 C C . ALA B 1 49 ? 15.023 -19.25 -9.047 1 95.56 49 ALA B C 1
ATOM 2360 O O . ALA B 1 49 ? 15.578 -18.188 -8.773 1 95.56 49 ALA B O 1
ATOM 2361 N N . HIS B 1 50 ? 14.141 -19.391 -9.992 1 95.69 50 HIS B N 1
ATOM 2362 C CA . HIS B 1 50 ? 13.672 -18.25 -10.758 1 95.69 50 HIS B CA 1
ATOM 2363 C C . HIS B 1 50 ? 13 -17.219 -9.844 1 95.69 50 HIS B C 1
ATOM 2365 O O . HIS B 1 50 ? 13.266 -16.016 -9.953 1 95.69 50 HIS B O 1
ATOM 2371 N N . HIS B 1 51 ? 12.211 -17.656 -8.906 1 94.06 51 HIS B N 1
ATOM 2372 C CA . HIS B 1 51 ? 11.555 -16.766 -7.957 1 94.06 51 HIS B CA 1
ATOM 2373 C C . HIS B 1 51 ? 12.562 -16.141 -7.004 1 94.06 51 HIS B C 1
ATOM 2375 O O . HIS B 1 51 ? 12.461 -14.961 -6.672 1 94.06 51 HIS B O 1
ATOM 2381 N N . ARG B 1 52 ? 13.531 -16.906 -6.621 1 94.94 52 ARG B N 1
ATOM 2382 C CA . ARG B 1 52 ? 14.555 -16.391 -5.715 1 94.94 52 ARG B CA 1
ATOM 2383 C C . ARG B 1 52 ? 15.375 -15.297 -6.383 1 94.94 52 ARG B C 1
ATOM 2385 O O . ARG B 1 52 ? 15.781 -14.328 -5.734 1 94.94 52 ARG B O 1
ATOM 2392 N N . GLU B 1 53 ? 15.609 -15.484 -7.633 1 96.44 53 GLU B N 1
ATOM 2393 C CA . GLU B 1 53 ? 16.391 -14.5 -8.391 1 96.44 53 GLU B CA 1
ATOM 2394 C C . GLU B 1 53 ? 15.703 -13.141 -8.391 1 96.44 53 GLU B C 1
ATOM 2396 O O . GLU B 1 53 ? 16.375 -12.102 -8.344 1 96.44 53 GLU B O 1
ATOM 2401 N N . TYR B 1 54 ? 14.406 -13.133 -8.469 1 97.69 54 TYR B N 1
ATOM 2402 C CA . TYR B 1 54 ? 13.633 -11.891 -8.453 1 97.69 54 TYR B CA 1
ATOM 2403 C C . TYR B 1 54 ? 13.969 -11.062 -7.215 1 97.69 54 TYR B C 1
ATOM 2405 O O . TYR B 1 54 ? 14.219 -9.859 -7.316 1 97.69 54 TYR B O 1
ATOM 2413 N N . TYR B 1 55 ? 14.023 -11.703 -6.031 1 97.62 55 TYR B N 1
ATOM 2414 C CA . TYR B 1 55 ? 14.203 -10.984 -4.777 1 97.62 55 TYR B CA 1
ATOM 2415 C C . TYR B 1 55 ? 15.648 -10.516 -4.613 1 97.62 55 TYR B C 1
ATOM 2417 O O . TYR B 1 55 ? 15.906 -9.461 -4.031 1 97.62 55 TYR B O 1
ATOM 2425 N N . THR B 1 56 ? 16.547 -11.312 -5.176 1 96.44 56 THR B N 1
ATOM 2426 C CA . THR B 1 56 ? 17.938 -10.891 -5.145 1 96.44 56 THR B CA 1
ATOM 2427 C C . THR B 1 56 ? 18.125 -9.586 -5.91 1 96.44 56 THR B C 1
ATOM 2429 O O . THR B 1 56 ? 18.75 -8.648 -5.402 1 96.44 56 THR B O 1
ATOM 2432 N N . TYR B 1 57 ? 17.578 -9.547 -7.086 1 96.94 57 TYR B N 1
ATOM 2433 C CA . TYR B 1 57 ? 17.672 -8.344 -7.906 1 96.94 57 TYR B CA 1
ATOM 2434 C C . TYR B 1 57 ? 16.875 -7.199 -7.297 1 96.94 57 TYR B C 1
ATOM 2436 O O . TYR B 1 57 ? 17.297 -6.043 -7.344 1 96.94 57 TYR B O 1
ATOM 2444 N N . LYS B 1 58 ? 15.734 -7.52 -6.73 1 98 58 LYS B N 1
ATOM 2445 C CA . LYS B 1 58 ? 14.875 -6.531 -6.082 1 98 58 LYS B CA 1
ATOM 2446 C C . LYS B 1 58 ? 15.602 -5.848 -4.926 1 98 58 LYS B C 1
ATOM 2448 O O . LYS B 1 58 ? 15.57 -4.621 -4.809 1 98 58 LYS B O 1
ATOM 2453 N N . TRP B 1 59 ? 16.281 -6.633 -4.07 1 97.5 59 TRP B N 1
ATOM 2454 C CA . TRP B 1 59 ? 16.969 -6.09 -2.9 1 97.5 59 TRP B CA 1
ATOM 2455 C C . TRP B 1 59 ? 18.125 -5.184 -3.316 1 97.5 59 TRP B C 1
ATOM 2457 O O . TRP B 1 59 ? 18.344 -4.129 -2.715 1 97.5 59 TRP B O 1
ATOM 2467 N N . ALA B 1 60 ? 18.781 -5.555 -4.371 1 96.5 60 ALA B N 1
ATOM 2468 C CA . ALA B 1 60 ? 19.891 -4.734 -4.871 1 96.5 60 ALA B CA 1
ATOM 2469 C C . ALA B 1 60 ? 19.375 -3.406 -5.418 1 96.5 60 ALA B C 1
ATOM 2471 O O . ALA B 1 60 ? 19.953 -2.35 -5.145 1 96.5 60 ALA B O 1
ATOM 2472 N N . ALA B 1 61 ? 18.328 -3.473 -6.188 1 96.75 61 ALA B N 1
ATOM 2473 C CA . ALA B 1 61 ? 17.766 -2.262 -6.777 1 96.75 61 ALA B CA 1
ATOM 2474 C C . ALA B 1 61 ? 17.141 -1.371 -5.703 1 96.75 61 ALA B C 1
ATOM 2476 O O . ALA B 1 61 ? 17.234 -0.144 -5.773 1 96.75 61 ALA B O 1
ATOM 2477 N N . ALA B 1 62 ? 16.516 -1.985 -4.727 1 96.06 62 ALA B N 1
ATOM 2478 C CA . ALA B 1 62 ? 15.82 -1.248 -3.67 1 96.06 62 ALA B CA 1
ATOM 2479 C C . ALA B 1 62 ? 16.812 -0.46 -2.816 1 96.06 62 ALA B C 1
ATOM 2481 O O . ALA B 1 62 ? 16.469 0.596 -2.277 1 96.06 62 ALA B O 1
ATOM 2482 N N . HIS B 1 63 ? 17.969 -1.004 -2.703 1 93.31 63 HIS B N 1
ATOM 2483 C CA . HIS B 1 63 ? 19 -0.302 -1.939 1 93.31 63 HIS B CA 1
ATOM 2484 C C . HIS B 1 63 ? 19.297 1.063 -2.549 1 93.31 63 HIS B C 1
ATOM 2486 O O . HIS B 1 63 ? 19.609 2.012 -1.828 1 93.31 63 HIS B O 1
ATOM 2492 N N . ASP B 1 64 ? 19.188 1.155 -3.869 1 93.25 64 ASP B N 1
ATOM 2493 C CA . ASP B 1 64 ? 19.422 2.412 -4.574 1 93.25 64 ASP B CA 1
ATOM 2494 C C . ASP B 1 64 ? 18.203 3.318 -4.512 1 93.25 64 ASP B C 1
ATOM 2496 O O . ASP B 1 64 ? 18.328 4.543 -4.438 1 93.25 64 ASP B O 1
ATOM 2500 N N . ASP B 1 65 ? 17.062 2.764 -4.617 1 95.12 65 ASP B N 1
ATOM 2501 C CA . ASP B 1 65 ? 15.805 3.502 -4.598 1 95.12 65 ASP B CA 1
ATOM 2502 C C . ASP B 1 65 ? 14.656 2.607 -4.148 1 95.12 65 ASP B C 1
ATOM 2504 O O . ASP B 1 65 ? 13.977 2 -4.977 1 95.12 65 ASP B O 1
ATOM 2508 N N . VAL B 1 66 ? 14.375 2.648 -2.883 1 96.94 66 VAL B N 1
ATOM 2509 C CA . VAL B 1 66 ? 13.359 1.767 -2.312 1 96.94 66 VAL B CA 1
ATOM 2510 C C . VAL B 1 66 ? 11.969 2.242 -2.725 1 96.94 66 VAL B C 1
ATOM 2512 O O . VAL B 1 66 ? 11.047 1.44 -2.844 1 96.94 66 VAL B O 1
ATOM 2515 N N . LEU B 1 67 ? 11.797 3.518 -3.041 1 96.88 67 LEU B N 1
ATOM 2516 C CA . LEU B 1 67 ? 10.5 4.109 -3.32 1 96.88 67 LEU B CA 1
ATOM 2517 C C . LEU B 1 67 ? 9.906 3.541 -4.605 1 96.88 67 LEU B C 1
ATOM 2519 O O . LEU B 1 67 ? 8.688 3.428 -4.734 1 96.88 67 LEU B O 1
ATOM 2523 N N . ALA B 1 68 ? 10.742 3.117 -5.516 1 95.69 68 ALA B N 1
ATOM 2524 C CA . ALA B 1 68 ? 10.297 2.564 -6.793 1 95.69 68 ALA B CA 1
ATOM 2525 C C . ALA B 1 68 ? 9.445 1.317 -6.586 1 95.69 68 ALA B C 1
ATOM 2527 O O . ALA B 1 68 ? 8.594 0.993 -7.418 1 95.69 68 ALA B O 1
ATOM 2528 N N . PHE B 1 69 ? 9.586 0.662 -5.484 1 97.19 69 PHE B N 1
ATOM 2529 C CA . PHE B 1 69 ? 8.945 -0.631 -5.277 1 97.19 69 PHE B CA 1
ATOM 2530 C C . PHE B 1 69 ? 7.625 -0.467 -4.539 1 97.19 69 PHE B C 1
ATOM 2532 O O . PHE B 1 69 ? 6.836 -1.41 -4.449 1 97.19 69 PHE B O 1
ATOM 2539 N N . PHE B 1 70 ? 7.348 0.746 -4.039 1 96.44 70 PHE B N 1
ATOM 2540 C CA . PHE B 1 70 ? 6.074 1.021 -3.391 1 96.44 70 PHE B CA 1
ATOM 2541 C C . PHE B 1 70 ? 5.074 1.608 -4.383 1 96.44 70 PHE B C 1
ATOM 2543 O O . PHE B 1 70 ? 3.883 1.702 -4.09 1 96.44 70 PHE B O 1
ATOM 2550 N N . ALA B 1 71 ? 5.508 1.891 -5.531 1 92.5 71 ALA B N 1
ATOM 2551 C CA . ALA B 1 71 ? 4.684 2.258 -6.684 1 92.5 71 ALA B CA 1
ATOM 2552 C C . ALA B 1 71 ? 5.359 1.854 -7.992 1 92.5 71 ALA B C 1
ATOM 2554 O O . ALA B 1 71 ? 5.75 2.713 -8.789 1 92.5 71 ALA B O 1
ATOM 2555 N N . PRO B 1 72 ? 5.414 0.619 -8.188 1 95.5 72 PRO B N 1
ATOM 2556 C CA . PRO B 1 72 ? 6.203 0.131 -9.32 1 95.5 72 PRO B CA 1
ATOM 2557 C C . PRO B 1 72 ? 5.605 0.525 -10.664 1 95.5 72 PRO B C 1
ATOM 2559 O O . PRO B 1 72 ? 4.426 0.273 -10.922 1 95.5 72 PRO B O 1
ATOM 2562 N N . VAL B 1 73 ? 6.434 1.007 -11.523 1 93.69 73 VAL B N 1
ATOM 2563 C CA . VAL B 1 73 ? 5.98 1.496 -12.82 1 93.69 73 VAL B CA 1
ATOM 2564 C C . VAL B 1 73 ? 5.914 0.339 -13.82 1 93.69 73 VAL B C 1
ATOM 2566 O O . VAL B 1 73 ? 5.324 0.469 -14.891 1 93.69 73 VAL B O 1
ATOM 2569 N N . TRP B 1 74 ? 6.512 -0.786 -13.5 1 95.81 74 TRP B N 1
ATOM 2570 C CA . TRP B 1 74 ? 6.559 -1.926 -14.414 1 95.81 74 TRP B CA 1
ATOM 2571 C C . TRP B 1 74 ? 5.32 -2.801 -14.25 1 95.81 74 TRP B C 1
ATOM 2573 O O . TRP B 1 74 ? 5.113 -3.744 -15.016 1 95.81 74 TRP B O 1
ATOM 2583 N N . LEU B 1 75 ? 4.52 -2.543 -13.266 1 96.44 75 LEU B N 1
ATOM 2584 C CA . LEU B 1 75 ? 3.27 -3.266 -13.062 1 96.44 75 LEU B CA 1
ATOM 2585 C C . LEU B 1 75 ? 2.088 -2.477 -13.617 1 96.44 75 LEU B C 1
ATOM 2587 O O . LEU B 1 75 ? 2.133 -1.246 -13.68 1 96.44 75 LEU B O 1
ATOM 2591 N N . SER B 1 76 ? 1.054 -3.17 -14.039 1 95.06 76 SER B N 1
ATOM 2592 C CA . SER B 1 76 ? -0.189 -2.496 -14.398 1 95.06 76 SER B CA 1
ATOM 2593 C C . SER B 1 76 ? -0.881 -1.913 -13.172 1 95.06 76 SER B C 1
ATOM 2595 O O . SER B 1 76 ? -0.633 -2.352 -12.047 1 95.06 76 SER B O 1
ATOM 2597 N N . PRO B 1 77 ? -1.762 -0.965 -13.398 1 95.12 77 PRO B N 1
ATOM 2598 C CA . PRO B 1 77 ? -2.504 -0.417 -12.266 1 95.12 77 PRO B CA 1
ATOM 2599 C C . PRO B 1 77 ? -3.283 -1.483 -11.5 1 95.12 77 PRO B C 1
ATOM 2601 O O . PRO B 1 77 ? -3.393 -1.413 -10.273 1 95.12 77 PRO B O 1
ATOM 2604 N N . VAL B 1 78 ? -3.801 -2.48 -12.188 1 95.94 78 VAL B N 1
ATOM 2605 C CA . VAL B 1 78 ? -4.535 -3.564 -11.539 1 95.94 78 VAL B CA 1
ATOM 2606 C C . VAL B 1 78 ? -3.596 -4.352 -10.633 1 95.94 78 VAL B C 1
ATOM 2608 O O . VAL B 1 78 ? -3.943 -4.664 -9.492 1 95.94 78 VAL B O 1
ATOM 2611 N N . GLU B 1 79 ? -2.451 -4.621 -11.125 1 96.06 79 GLU B N 1
ATOM 2612 C CA . GLU B 1 79 ? -1.464 -5.336 -10.32 1 96.06 79 GLU B CA 1
ATOM 2613 C C . GLU B 1 79 ? -1.049 -4.516 -9.102 1 96.06 79 GLU B C 1
ATOM 2615 O O . GLU B 1 79 ? -0.984 -5.039 -7.992 1 96.06 79 GLU B O 1
ATOM 2620 N N . ASN B 1 80 ? -0.788 -3.289 -9.312 1 96 80 ASN B N 1
ATOM 2621 C CA . ASN B 1 80 ? -0.349 -2.391 -8.25 1 96 80 ASN B CA 1
ATOM 2622 C C . ASN B 1 80 ? -1.369 -2.32 -7.117 1 96 80 ASN B C 1
ATOM 2624 O O . ASN B 1 80 ? -1 -2.332 -5.941 1 96 80 ASN B O 1
ATOM 2628 N N . ALA B 1 81 ? -2.58 -2.244 -7.508 1 96.56 81 ALA B N 1
ATOM 2629 C CA . ALA B 1 81 ? -3.646 -2.02 -6.535 1 96.56 81 ALA B CA 1
ATOM 2630 C C . ALA B 1 81 ? -3.844 -3.244 -5.645 1 96.56 81 ALA B C 1
ATOM 2632 O O . ALA B 1 81 ? -4.488 -3.16 -4.598 1 96.56 81 ALA B O 1
ATOM 2633 N N . ASN B 1 82 ? -3.275 -4.348 -6.051 1 95.69 82 ASN B N 1
ATOM 2634 C CA . ASN B 1 82 ? -3.496 -5.578 -5.297 1 95.69 82 ASN B CA 1
ATOM 2635 C C . ASN B 1 82 ? -2.24 -6.008 -4.543 1 95.69 82 ASN B C 1
ATOM 2637 O O . ASN B 1 82 ? -2.193 -7.105 -3.98 1 95.69 82 ASN B O 1
ATOM 2641 N N . LEU B 1 83 ? -1.274 -5.156 -4.488 1 96.56 83 LEU B N 1
ATOM 2642 C CA . LEU B 1 83 ? -0.038 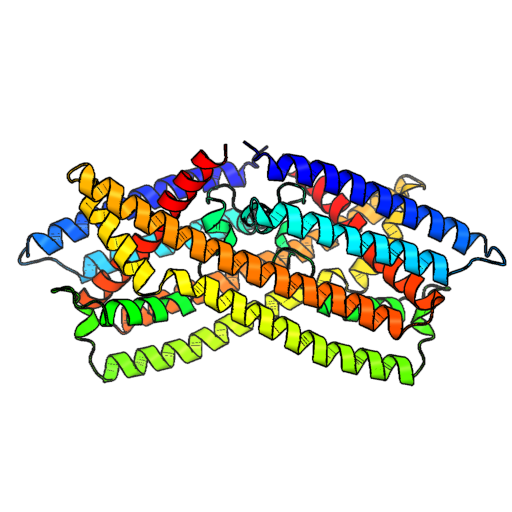-5.492 -3.789 1 96.56 83 LEU B CA 1
ATOM 2643 C C . LEU B 1 83 ? -0.234 -5.434 -2.277 1 96.56 83 LEU B C 1
ATOM 2645 O O . LEU B 1 83 ? -1.039 -4.645 -1.782 1 96.56 83 LEU B O 1
ATOM 2649 N N . TRP B 1 84 ? 0.39 -6.285 -1.6 1 97.75 84 TRP B N 1
ATOM 2650 C CA . TRP B 1 84 ? 0.658 -6.23 -0.167 1 97.75 84 TRP B CA 1
ATOM 2651 C C . TRP B 1 84 ? 2.131 -5.941 0.101 1 97.75 84 TRP B C 1
ATOM 2653 O O . TRP B 1 84 ? 2.992 -6.789 -0.153 1 97.75 84 TRP B O 1
ATOM 2663 N N . VAL B 1 85 ? 2.502 -4.781 0.583 1 97.44 85 VAL B N 1
ATOM 2664 C CA . VAL B 1 85 ? 3.861 -4.336 0.871 1 97.44 85 VAL B CA 1
ATOM 2665 C C . VAL B 1 85 ? 4.785 -4.707 -0.287 1 97.44 85 VAL B C 1
ATOM 2667 O O . VAL B 1 85 ? 5.691 -5.527 -0.126 1 97.44 85 VAL B O 1
ATOM 2670 N N . THR B 1 86 ? 4.66 -4.168 -1.428 1 97.44 86 THR B N 1
ATOM 2671 C CA . THR B 1 86 ? 5.539 -4.188 -2.594 1 97.44 86 THR B CA 1
ATOM 2672 C C . THR B 1 86 ? 5.461 -5.535 -3.305 1 97.44 86 THR B C 1
ATOM 2674 O O . THR B 1 86 ? 6.281 -5.832 -4.176 1 97.44 86 THR B O 1
ATOM 2677 N N . GLY B 1 87 ? 4.57 -6.453 -2.91 1 97.19 87 GLY B N 1
ATOM 2678 C CA . GLY B 1 87 ? 4.41 -7.738 -3.57 1 97.19 87 GLY B CA 1
ATOM 2679 C C . GLY B 1 87 ? 3.125 -8.445 -3.191 1 97.19 87 GLY B C 1
ATOM 2680 O O . GLY B 1 87 ? 2.197 -7.828 -2.668 1 97.19 87 GLY B O 1
ATOM 2681 N N . TRP B 1 88 ? 3.053 -9.766 -3.547 1 97.25 88 TRP B N 1
ATOM 2682 C CA . TRP B 1 88 ? 1.86 -10.547 -3.246 1 97.25 88 TRP B CA 1
ATOM 2683 C C . TRP B 1 88 ? 1.79 -10.883 -1.76 1 97.25 88 TRP B C 1
ATOM 2685 O O . TRP B 1 88 ? 2.816 -10.938 -1.079 1 97.25 88 TRP B O 1
ATOM 2695 N N . LYS B 1 89 ? 0.638 -11.039 -1.246 1 98 89 LYS B N 1
ATOM 2696 C CA . LYS B 1 89 ? 0.447 -11.414 0.151 1 98 89 LYS B CA 1
ATOM 2697 C C . LYS B 1 89 ? 0.667 -12.914 0.352 1 98 89 LYS B C 1
ATOM 2699 O O . LYS B 1 89 ? 0.04 -13.734 -0.322 1 98 89 LYS B O 1
ATOM 2704 N N . PRO B 1 90 ? 1.481 -13.273 1.282 1 98.12 90 PRO B N 1
ATOM 2705 C CA . PRO B 1 90 ? 1.874 -14.68 1.457 1 98.12 90 PRO B CA 1
ATOM 2706 C C . PRO B 1 90 ? 0.683 -15.594 1.725 1 98.12 90 PRO B C 1
ATOM 2708 O O . PRO B 1 90 ? 0.639 -16.719 1.219 1 98.12 90 PRO B O 1
ATOM 2711 N N . SER B 1 91 ? -0.278 -15.133 2.414 1 97.25 91 SER B N 1
ATOM 2712 C CA . SER B 1 91 ? -1.429 -15.969 2.74 1 97.25 91 SER B CA 1
ATOM 2713 C C . SER B 1 91 ? -2.217 -16.344 1.489 1 97.25 91 SER B C 1
ATOM 2715 O O . SER B 1 91 ? -3.039 -17.266 1.518 1 97.25 91 SER B O 1
ATOM 2717 N N . MET B 1 92 ? -1.998 -15.68 0.424 1 97.25 92 MET B N 1
ATOM 2718 C CA . MET B 1 92 ? -2.65 -15.992 -0.846 1 97.25 92 MET B CA 1
ATOM 2719 C C . MET B 1 92 ? -2.33 -17.406 -1.292 1 97.25 92 MET B C 1
ATOM 2721 O O . MET B 1 92 ? -3.146 -18.062 -1.947 1 97.25 92 MET B O 1
ATOM 2725 N N . VAL B 1 93 ? -1.208 -17.891 -0.913 1 97.06 93 VAL B N 1
ATOM 2726 C CA . VAL B 1 93 ? -0.737 -19.219 -1.311 1 97.06 93 VAL B CA 1
ATOM 2727 C C . VAL B 1 93 ? -1.691 -20.281 -0.785 1 97.06 93 VAL B C 1
ATOM 2729 O O . VAL B 1 93 ? -1.992 -21.25 -1.483 1 97.06 93 VAL B O 1
ATOM 2732 N N . PHE B 1 94 ? -2.172 -20.109 0.337 1 96.81 94 PHE B N 1
ATOM 2733 C CA . PHE B 1 94 ? -3.047 -21.109 0.941 1 96.81 94 PHE B CA 1
ATOM 2734 C C . PHE B 1 94 ? -4.418 -21.109 0.277 1 96.81 94 PHE B C 1
ATOM 2736 O O . PHE B 1 94 ? -5.051 -22.156 0.139 1 96.81 94 PHE B O 1
ATOM 2743 N N . ARG B 1 95 ? -4.84 -19.922 -0.119 1 95.19 95 ARG B N 1
ATOM 2744 C CA . ARG B 1 95 ? -6.07 -19.828 -0.895 1 95.19 95 ARG B CA 1
ATOM 2745 C C . ARG B 1 95 ? -5.918 -20.516 -2.25 1 95.19 95 ARG B C 1
ATOM 2747 O O . ARG B 1 95 ? -6.836 -21.188 -2.723 1 95.19 95 ARG B O 1
ATOM 2754 N N . LEU B 1 96 ? -4.809 -20.344 -2.793 1 96 96 LEU B N 1
ATOM 2755 C CA . LEU B 1 96 ? -4.52 -20.969 -4.078 1 96 96 LEU B CA 1
ATOM 2756 C C . LEU B 1 96 ? -4.555 -22.484 -3.959 1 96 96 LEU B C 1
ATOM 2758 O O . LEU B 1 96 ? -5.145 -23.172 -4.805 1 96 96 LEU B O 1
ATOM 2762 N N . ILE B 1 97 ? -3.898 -23 -2.93 1 95.12 97 ILE B N 1
ATOM 2763 C CA . ILE B 1 97 ? -3.863 -24.438 -2.701 1 95.12 97 ILE B CA 1
ATOM 2764 C C . ILE B 1 97 ? -5.281 -24.953 -2.479 1 95.12 97 ILE B C 1
ATOM 2766 O O . ILE B 1 97 ? -5.668 -25.984 -3.049 1 95.12 97 ILE B O 1
ATOM 2770 N N . GLU B 1 98 ? -6.031 -24.25 -1.731 1 92.88 98 GLU B N 1
ATOM 2771 C CA . GLU B 1 98 ? -7.422 -24.625 -1.486 1 92.88 98 GLU B CA 1
ATOM 2772 C C . GLU B 1 98 ? -8.227 -24.625 -2.779 1 92.88 98 GLU B C 1
ATOM 2774 O O . GLU B 1 98 ? -9.039 -25.531 -3.014 1 92.88 98 GLU B O 1
ATOM 2779 N N . SER B 1 99 ? -7.992 -23.641 -3.57 1 92.06 99 SER B N 1
ATOM 2780 C CA . SER B 1 99 ? -8.695 -23.531 -4.844 1 92.06 99 SER B CA 1
ATOM 2781 C C . SER B 1 99 ? -8.328 -24.672 -5.785 1 92.06 99 SER B C 1
ATOM 2783 O O . SER B 1 99 ? -9.203 -25.219 -6.461 1 92.06 99 SER B O 1
ATOM 2785 N N . GLN B 1 100 ? -7.109 -25.016 -5.797 1 89.25 100 GLN B N 1
ATOM 2786 C CA . GLN B 1 100 ? -6.633 -26.078 -6.672 1 89.25 100 GLN B CA 1
ATOM 2787 C C . GLN B 1 100 ? -7.195 -27.438 -6.246 1 89.25 100 GLN B C 1
ATOM 2789 O O . GLN B 1 100 ? -7.441 -28.297 -7.09 1 89.25 100 GLN B O 1
ATOM 2794 N N . ARG B 1 101 ? -7.355 -27.578 -5.012 1 87.88 101 ARG B N 1
ATOM 2795 C CA . ARG B 1 101 ? -7.883 -28.844 -4.5 1 87.88 101 ARG B CA 1
ATOM 2796 C C . ARG B 1 101 ? -9.352 -29.016 -4.883 1 87.88 101 ARG B C 1
ATOM 2798 O O . ARG B 1 101 ? -9.836 -30.141 -5.004 1 87.88 101 ARG B O 1
ATOM 2805 N N . LYS B 1 102 ? -9.977 -27.969 -5.121 1 83.06 102 LYS B N 1
ATOM 2806 C CA . LYS B 1 102 ? -11.414 -28 -5.391 1 83.06 102 LYS B CA 1
ATOM 2807 C C . LYS B 1 102 ? -11.688 -28.062 -6.891 1 83.06 102 LYS B C 1
ATOM 2809 O O . LYS B 1 102 ? -12.82 -28.328 -7.309 1 83.06 102 LYS B O 1
ATOM 2814 N N . ILE B 1 103 ? -10.703 -27.656 -7.645 1 75.44 103 ILE B N 1
ATOM 2815 C CA . ILE B 1 103 ? -10.867 -27.688 -9.094 1 75.44 103 ILE B CA 1
ATOM 2816 C C . ILE B 1 103 ? -10.883 -29.141 -9.578 1 75.44 103 ILE B C 1
ATOM 2818 O O . ILE B 1 103 ? -10.008 -29.938 -9.219 1 75.44 103 ILE B O 1
ATOM 2822 N N . GLN B 1 104 ? -12 -29.656 -9.969 1 60.62 104 GLN B N 1
ATOM 2823 C CA . GLN B 1 104 ? -12.297 -31.031 -10.367 1 60.62 104 GLN B CA 1
ATOM 2824 C C . GLN B 1 104 ? -11.602 -31.391 -11.672 1 60.62 104 GLN B C 1
ATOM 2826 O O . GLN B 1 104 ? -11.812 -32.469 -12.211 1 60.62 104 GLN B O 1
ATOM 2831 N N . SER B 1 105 ? -10.852 -30.453 -12.094 1 56.91 105 SER B N 1
ATOM 2832 C CA . SER B 1 105 ? -10.289 -30.875 -13.367 1 56.91 105 SER B CA 1
ATOM 2833 C C . SER B 1 105 ? -9.352 -32.062 -13.195 1 56.91 105 SER B C 1
ATOM 2835 O O . SER B 1 105 ? -8.609 -32.125 -12.211 1 56.91 105 SER B O 1
ATOM 2837 N N . PRO B 1 106 ? -9.57 -33.062 -14.047 1 54.88 106 PRO B N 1
ATOM 2838 C CA . PRO B 1 106 ? -8.695 -34.25 -14.016 1 54.88 106 PRO B CA 1
ATOM 2839 C C . PRO B 1 106 ? -7.215 -33.875 -14.141 1 54.88 106 PRO B C 1
ATOM 2841 O O . PRO B 1 106 ? -6.859 -32.969 -14.914 1 54.88 106 PRO B O 1
ATOM 2844 N N . GLY B 1 107 ? -6.379 -34.156 -13.039 1 58.38 107 GLY B N 1
ATOM 2845 C CA . GLY B 1 107 ? -4.945 -34.094 -13.289 1 58.38 107 GLY B CA 1
ATOM 2846 C C . GLY B 1 107 ? -4.188 -33.25 -12.273 1 58.38 107 GLY B C 1
ATOM 2847 O O . GLY B 1 107 ? -2.959 -33.188 -12.312 1 58.38 107 GLY B O 1
ATOM 2848 N N . THR B 1 108 ? -5.078 -32.5 -11.469 1 64 108 THR B N 1
ATOM 2849 C CA . THR B 1 108 ? -4.23 -31.781 -10.516 1 64 108 THR B CA 1
ATOM 2850 C C . THR B 1 108 ? -3.859 -32.688 -9.344 1 64 108 THR B C 1
ATOM 2852 O O . THR B 1 108 ? -4.723 -33.344 -8.773 1 64 108 THR B O 1
ATOM 2855 N N . SER B 1 109 ? -2.635 -32.75 -9.133 1 75.12 109 SER B N 1
ATOM 2856 C CA . SER B 1 109 ? -2.082 -33.625 -8.094 1 75.12 109 SER B CA 1
ATOM 2857 C C . SER B 1 109 ? -2.357 -33.062 -6.703 1 75.12 109 SER B C 1
ATOM 2859 O O . SER B 1 109 ? -2.211 -33.75 -5.703 1 75.12 109 SER B O 1
ATOM 2861 N N . LEU B 1 110 ? -2.879 -31.859 -6.594 1 83.75 110 LEU B N 1
ATOM 2862 C CA . LEU B 1 110 ? -3.104 -31.234 -5.293 1 83.75 110 LEU B CA 1
ATOM 2863 C C . LEU B 1 110 ? -4.34 -31.828 -4.617 1 83.75 110 LEU B C 1
ATOM 2865 O O . LEU B 1 110 ? -4.484 -31.734 -3.396 1 83.75 110 LEU B O 1
ATOM 2869 N N . VAL B 1 111 ? -5.121 -32.469 -5.41 1 78.38 111 VAL B N 1
ATOM 2870 C CA . VAL B 1 111 ? -6.309 -33.156 -4.883 1 78.38 111 VAL B CA 1
ATOM 2871 C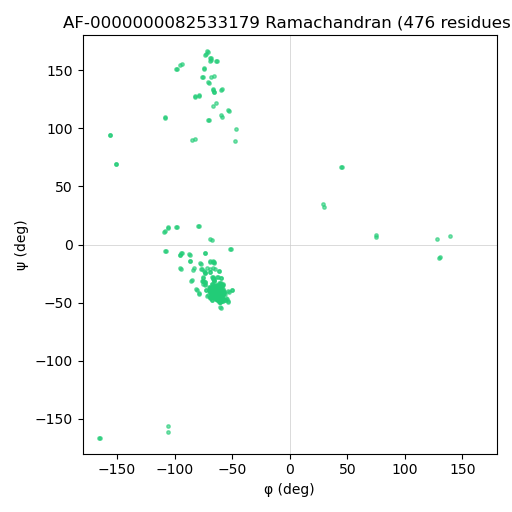 C . VAL B 1 111 ? -5.895 -34.344 -4.055 1 78.38 111 VAL B C 1
ATOM 2873 O O . VAL B 1 111 ? -6.625 -34.781 -3.15 1 78.38 111 VAL B O 1
ATOM 2876 N N . THR B 1 112 ? -4.719 -34.812 -4.27 1 84.94 112 THR B N 1
ATOM 2877 C CA . THR B 1 112 ? -4.277 -36.062 -3.66 1 84.94 112 THR B CA 1
ATOM 2878 C C . THR B 1 112 ? -3.434 -35.781 -2.418 1 84.94 112 THR B C 1
ATOM 2880 O O . THR B 1 112 ? -2.734 -36.688 -1.929 1 84.94 112 THR B O 1
ATOM 2883 N N . MET B 1 113 ? -3.449 -34.625 -1.896 1 90.69 113 MET B N 1
ATOM 2884 C CA . MET B 1 113 ? -2.682 -34.312 -0.692 1 90.69 113 MET B CA 1
ATOM 2885 C C . MET B 1 113 ? -3.119 -35.219 0.468 1 90.69 113 MET B C 1
ATOM 2887 O O . MET B 1 113 ? -4.312 -35.438 0.669 1 90.69 113 MET B O 1
ATOM 2891 N N . THR B 1 114 ? -2.162 -35.75 1.147 1 93.38 114 THR B N 1
ATOM 2892 C CA . THR B 1 114 ? -2.449 -36.594 2.301 1 93.38 114 THR B CA 1
ATOM 2893 C C . THR B 1 114 ? -2.965 -35.75 3.469 1 93.38 114 THR B C 1
ATOM 2895 O O . THR B 1 114 ? -2.842 -34.531 3.463 1 93.38 114 THR B O 1
ATOM 2898 N N . GLU B 1 115 ? -3.518 -36.438 4.449 1 93.75 115 GLU B N 1
ATOM 2899 C CA . GLU B 1 115 ? -3.988 -35.781 5.656 1 93.75 115 GLU B CA 1
ATOM 2900 C C . GLU B 1 115 ? -2.84 -35.094 6.395 1 93.75 115 GLU B C 1
ATOM 2902 O O . GLU B 1 115 ? -3.018 -34.031 6.984 1 93.75 115 GLU B O 1
ATOM 2907 N N . GLU B 1 116 ? -1.726 -35.75 6.355 1 96.38 116 GLU B N 1
ATOM 2908 C CA . GLU B 1 116 ? -0.546 -35.188 7.004 1 96.38 116 GLU B CA 1
ATOM 2909 C C . GLU B 1 116 ? -0.102 -33.906 6.32 1 96.38 116 GLU B C 1
ATOM 2911 O O . GLU B 1 116 ? 0.269 -32.938 6.984 1 96.38 116 GLU B O 1
ATOM 2916 N N . GLN B 1 117 ? -0.108 -33.844 5.016 1 96.69 117 GLN B N 1
ATOM 2917 C CA . GLN B 1 117 ? 0.234 -32.656 4.25 1 96.69 117 GLN B CA 1
ATOM 2918 C C . GLN B 1 117 ? -0.736 -31.516 4.547 1 96.69 117 GLN B C 1
ATOM 2920 O O . GLN B 1 117 ? -0.32 -30.375 4.715 1 96.69 117 GLN B O 1
ATOM 2925 N N . VAL B 1 118 ? -2.016 -31.844 4.66 1 95.44 118 VAL B N 1
ATOM 2926 C CA . VAL B 1 118 ? -3.043 -30.844 4.926 1 95.44 118 VAL B CA 1
ATOM 2927 C C . VAL B 1 118 ? -2.818 -30.219 6.305 1 95.44 118 VAL B C 1
ATOM 2929 O O . VAL B 1 118 ? -2.918 -29 6.469 1 95.44 118 VAL B O 1
ATOM 2932 N N . LYS B 1 119 ? -2.477 -31.031 7.258 1 96.94 119 LYS B N 1
ATOM 2933 C CA . LYS B 1 119 ? -2.205 -30.547 8.609 1 96.94 119 LYS B CA 1
ATOM 2934 C C . LYS B 1 119 ? -0.982 -29.641 8.633 1 96.94 119 LYS B C 1
ATOM 2936 O O . LYS B 1 119 ? -0.977 -28.609 9.32 1 96.94 119 LYS B O 1
ATOM 2941 N N . LYS B 1 120 ? 0.007 -30.016 7.91 1 97.5 120 LYS B N 1
ATOM 2942 C CA . LYS B 1 120 ? 1.226 -29.219 7.84 1 97.5 120 LYS B CA 1
ATOM 2943 C C . LYS B 1 120 ? 0.959 -27.875 7.172 1 97.5 120 LYS B C 1
ATOM 2945 O O . LYS B 1 120 ? 1.485 -26.844 7.602 1 97.5 120 LYS B O 1
ATOM 2950 N N . ILE B 1 121 ? 0.165 -27.875 6.164 1 97.19 121 ILE B N 1
ATOM 2951 C CA . ILE B 1 121 ? -0.177 -26.656 5.445 1 97.19 121 ILE B CA 1
ATOM 2952 C C . ILE B 1 121 ? -0.983 -25.734 6.352 1 97.19 121 ILE B C 1
ATOM 2954 O O . ILE B 1 121 ? -0.784 -24.516 6.344 1 97.19 121 ILE B O 1
ATOM 2958 N N . GLU B 1 122 ? -1.854 -26.312 7.117 1 97.12 122 GLU B N 1
ATOM 2959 C CA . GLU B 1 122 ? -2.645 -25.516 8.047 1 97.12 122 GLU B CA 1
ATOM 2960 C C . GLU B 1 122 ? -1.764 -24.906 9.133 1 97.12 122 GLU B C 1
ATOM 2962 O O . GLU B 1 122 ? -1.988 -23.766 9.539 1 97.12 122 GLU B O 1
ATOM 2967 N N . ALA B 1 123 ? -0.836 -25.641 9.562 1 98.06 123 ALA B N 1
ATOM 2968 C CA . ALA B 1 123 ? 0.112 -25.109 10.539 1 98.06 123 ALA B CA 1
ATOM 2969 C C . ALA B 1 123 ? 0.932 -23.969 9.945 1 98.06 123 ALA B C 1
ATOM 2971 O O . ALA B 1 123 ? 1.197 -22.969 10.617 1 98.06 123 ALA B O 1
ATOM 2972 N N . LEU B 1 124 ? 1.33 -24.125 8.703 1 98.12 124 LEU B N 1
ATOM 2973 C CA . LEU B 1 124 ? 2.061 -23.078 7.992 1 98.12 124 LEU B CA 1
ATOM 2974 C C . LEU B 1 124 ? 1.208 -21.828 7.84 1 98.12 124 LEU B C 1
ATOM 2976 O O . LEU B 1 124 ? 1.713 -20.703 7.961 1 98.12 124 LEU B O 1
ATOM 2980 N N . ARG B 1 125 ? -0.043 -22.031 7.578 1 97.81 125 ARG B N 1
ATOM 2981 C CA . ARG B 1 125 ? -0.968 -20.906 7.41 1 97.81 125 ARG B CA 1
ATOM 2982 C C . ARG B 1 125 ? -1.01 -20.031 8.664 1 97.81 125 ARG B C 1
ATOM 2984 O O . ARG B 1 125 ? -0.966 -18.812 8.57 1 97.81 125 ARG B O 1
ATOM 2991 N N . VAL B 1 126 ? -1.035 -20.672 9.836 1 97.94 126 VAL B N 1
ATOM 2992 C CA . VAL B 1 126 ? -1.086 -19.953 11.102 1 97.94 126 VAL B CA 1
ATOM 2993 C C . VAL B 1 126 ? 0.224 -19.203 11.328 1 97.94 126 VAL B C 1
ATOM 2995 O O . VAL B 1 126 ? 0.216 -18.031 11.719 1 97.94 126 VAL B O 1
ATOM 2998 N N . LYS B 1 127 ? 1.287 -19.828 11.039 1 98.25 127 LYS B N 1
ATOM 2999 C CA . LYS B 1 127 ? 2.605 -19.234 11.219 1 98.25 127 LYS B CA 1
ATOM 3000 C C . LYS B 1 127 ? 2.799 -18.031 10.289 1 98.25 127 LYS B C 1
ATOM 3002 O O . LYS B 1 127 ? 3.285 -16.984 10.711 1 98.25 127 LYS B O 1
ATOM 3007 N N . ILE B 1 128 ? 2.402 -18.188 9.07 1 98.25 128 ILE B N 1
ATOM 3008 C CA . ILE B 1 128 ? 2.594 -17.141 8.07 1 98.25 128 ILE B CA 1
ATOM 3009 C C . ILE B 1 128 ? 1.691 -15.945 8.391 1 98.25 128 ILE B C 1
ATOM 3011 O O . ILE B 1 128 ? 2.084 -14.797 8.195 1 98.25 128 ILE B O 1
ATOM 3015 N N . LYS B 1 129 ? 0.525 -16.25 8.867 1 97.69 129 LYS B N 1
ATOM 3016 C CA . LYS B 1 129 ? -0.371 -15.172 9.281 1 97.69 129 LYS B CA 1
ATOM 3017 C C . LYS B 1 129 ? 0.265 -14.312 10.367 1 97.69 129 LYS B C 1
ATOM 3019 O O . LYS B 1 129 ? 0.16 -13.086 10.344 1 97.69 129 LYS B O 1
ATOM 3024 N N . MET B 1 130 ? 0.911 -14.922 11.25 1 98.12 130 MET B N 1
ATOM 3025 C CA . MET B 1 130 ? 1.598 -14.203 12.312 1 98.12 130 MET B CA 1
ATOM 3026 C C . MET B 1 130 ? 2.756 -13.383 11.758 1 98.12 130 MET B C 1
ATOM 3028 O O . MET B 1 130 ? 2.975 -12.242 12.18 1 98.12 130 MET B O 1
ATOM 3032 N N . ASP B 1 131 ? 3.475 -13.961 10.875 1 98.69 131 ASP B N 1
ATOM 3033 C CA . ASP B 1 131 ? 4.582 -13.25 10.242 1 98.69 131 ASP B CA 1
ATOM 3034 C C . ASP B 1 131 ? 4.086 -12.039 9.461 1 98.69 131 ASP B C 1
ATOM 3036 O O . ASP B 1 131 ? 4.723 -10.984 9.461 1 98.69 131 ASP B O 1
ATOM 3040 N N . GLU B 1 132 ? 2.947 -12.18 8.734 1 98.5 132 GLU B N 1
ATOM 3041 C CA . GLU B 1 132 ? 2.336 -11.062 8.023 1 98.5 132 GLU B CA 1
ATOM 3042 C C . GLU B 1 132 ? 1.971 -9.93 8.977 1 98.5 132 GLU B C 1
ATOM 3044 O O . GLU B 1 132 ? 2.197 -8.758 8.68 1 98.5 132 GLU B O 1
ATOM 3049 N N . GLU B 1 133 ? 1.43 -10.328 10.086 1 97.75 133 GLU B N 1
ATOM 3050 C CA . GLU B 1 133 ? 1.044 -9.336 11.086 1 97.75 133 GLU B CA 1
ATOM 3051 C C . GLU B 1 133 ? 2.26 -8.57 11.602 1 97.75 133 GLU B C 1
ATOM 3053 O O . GLU B 1 133 ? 2.172 -7.367 11.875 1 97.75 133 GLU B O 1
ATOM 3058 N N . ASN B 1 134 ? 3.324 -9.273 11.75 1 98.44 134 ASN B N 1
ATOM 3059 C CA . ASN B 1 134 ? 4.551 -8.617 12.18 1 98.44 134 ASN B CA 1
ATOM 3060 C C . ASN B 1 134 ? 5.031 -7.59 11.164 1 98.44 134 ASN B C 1
ATOM 3062 O O . ASN B 1 134 ? 5.488 -6.508 11.531 1 98.44 134 ASN B O 1
ATOM 3066 N N . VAL B 1 135 ? 4.949 -7.914 9.938 1 98.69 135 VAL B N 1
ATOM 3067 C CA . VAL B 1 135 ? 5.324 -6.992 8.875 1 98.69 135 VAL B CA 1
ATOM 3068 C C . VAL B 1 135 ? 4.395 -5.781 8.883 1 98.69 135 VAL B C 1
ATOM 3070 O O . VAL B 1 135 ? 4.852 -4.637 8.789 1 98.69 135 VAL B O 1
ATOM 3073 N N . GLU B 1 136 ? 3.09 -6.031 9.016 1 98 136 GLU B N 1
ATOM 3074 C CA . GLU B 1 136 ? 2.092 -4.965 9.008 1 98 136 GLU B CA 1
ATOM 3075 C C . GLU B 1 136 ? 2.279 -4.023 10.195 1 98 136 GLU B C 1
ATOM 3077 O O . GLU B 1 136 ? 2.084 -2.812 10.07 1 98 136 GLU B O 1
ATOM 3082 N N . ARG B 1 137 ? 2.674 -4.562 11.297 1 97 137 ARG B N 1
ATOM 3083 C CA . ARG B 1 137 ? 2.961 -3.74 12.469 1 97 137 ARG B CA 1
ATOM 3084 C C . ARG B 1 137 ? 4.16 -2.832 12.219 1 97 137 ARG B C 1
ATOM 3086 O O . ARG B 1 137 ? 4.152 -1.661 12.609 1 97 137 ARG B O 1
ATOM 3093 N N . GLU B 1 138 ? 5.188 -3.43 11.648 1 98.12 138 GLU B N 1
ATOM 3094 C CA . GLU B 1 138 ? 6.359 -2.625 11.32 1 98.12 138 GLU B CA 1
ATOM 3095 C C . GLU B 1 138 ? 6.023 -1.538 10.305 1 98.12 138 GLU B C 1
ATOM 3097 O O . GLU B 1 138 ? 6.512 -0.41 10.414 1 98.12 138 GLU B O 1
ATOM 3102 N N . PHE B 1 139 ? 5.207 -1.856 9.328 1 98.31 139 PHE B N 1
ATOM 3103 C CA . PHE B 1 139 ? 4.805 -0.865 8.336 1 98.31 139 PHE B CA 1
ATOM 3104 C C . PHE B 1 139 ? 4.004 0.257 8.992 1 98.31 139 PHE B C 1
ATOM 3106 O O . PHE B 1 139 ? 4.203 1.432 8.68 1 98.31 139 PHE B O 1
ATOM 3113 N N . GLU B 1 140 ? 3.121 -0.114 9.859 1 97.06 140 GLU B N 1
ATOM 3114 C CA . GLU B 1 140 ? 2.346 0.867 10.609 1 97.06 140 GLU B CA 1
ATOM 3115 C C . GLU B 1 140 ? 3.258 1.823 11.375 1 97.06 140 GLU B C 1
ATOM 3117 O O . GLU B 1 140 ? 3 3.027 11.422 1 97.06 140 GLU B O 1
ATOM 3122 N N . ARG B 1 141 ? 4.266 1.258 11.953 1 96.19 141 ARG B N 1
ATOM 3123 C CA . ARG B 1 141 ? 5.211 2.084 12.695 1 96.19 141 ARG B CA 1
ATOM 3124 C C . ARG B 1 141 ? 5.84 3.141 11.789 1 96.19 141 ARG B C 1
ATOM 3126 O O . ARG B 1 141 ? 6.039 4.285 12.211 1 96.19 141 ARG B O 1
ATOM 3133 N N . GLN B 1 142 ? 6.16 2.74 10.578 1 95.88 142 GLN B N 1
ATOM 3134 C CA . GLN B 1 142 ? 6.73 3.688 9.625 1 95.88 142 GLN B CA 1
ATOM 3135 C C . GLN B 1 142 ? 5.699 4.734 9.203 1 95.88 142 GLN B C 1
ATOM 3137 O O . GLN B 1 142 ? 6 5.926 9.156 1 95.88 142 GLN B O 1
ATOM 3142 N N . GLN B 1 143 ? 4.473 4.273 8.977 1 96.06 143 GLN B N 1
ATOM 3143 C CA . GLN B 1 143 ? 3.4 5.148 8.516 1 96.06 143 GLN B CA 1
ATOM 3144 C C . GLN B 1 143 ? 3.035 6.18 9.586 1 96.06 143 GLN B C 1
ATOM 3146 O O . GLN B 1 143 ? 2.887 7.363 9.281 1 96.06 143 GLN B O 1
ATOM 3151 N N . VAL B 1 144 ? 2.938 5.758 10.758 1 95.19 144 VAL B N 1
ATOM 3152 C CA . VAL B 1 144 ? 2.58 6.648 11.859 1 95.19 144 VAL B CA 1
ATOM 3153 C C . VAL B 1 144 ? 3.787 7.496 12.25 1 95.19 144 VAL B C 1
ATOM 3155 O O . VAL B 1 144 ? 3.635 8.586 12.805 1 95.19 144 VAL B O 1
ATOM 3158 N N . GLY B 1 145 ? 5 7.035 11.906 1 93.88 145 GLY B N 1
ATOM 3159 C CA . GLY B 1 145 ? 6.238 7.711 12.258 1 93.88 145 GLY B CA 1
ATOM 3160 C C . GLY B 1 145 ? 6.395 9.055 11.57 1 93.88 145 GLY B C 1
ATOM 3161 O O . GLY B 1 145 ? 7.195 9.891 12.008 1 93.88 145 GLY B O 1
ATOM 3162 N N . ILE B 1 146 ? 5.621 9.336 10.578 1 93.88 146 ILE B N 1
ATOM 3163 C CA . ILE B 1 146 ? 5.625 10.633 9.906 1 93.88 146 ILE B CA 1
ATOM 3164 C C . ILE B 1 146 ? 5.125 11.711 10.859 1 93.88 146 ILE B C 1
ATOM 3166 O O . ILE B 1 146 ? 5.426 12.891 10.68 1 93.88 146 ILE B O 1
ATOM 3170 N N . ALA B 1 147 ? 4.418 11.266 11.891 1 94.69 147 ALA B N 1
ATOM 3171 C CA . ALA B 1 147 ? 3.854 12.195 12.867 1 94.69 147 ALA B CA 1
ATOM 3172 C C . ALA B 1 147 ? 4.633 12.156 14.18 1 94.69 147 ALA B C 1
ATOM 3174 O O . ALA B 1 147 ? 4.172 12.68 15.195 1 94.69 147 ALA B O 1
ATOM 3175 N N . ASP B 1 148 ? 5.805 11.562 14.156 1 92.94 148 ASP B N 1
ATOM 3176 C CA . ASP B 1 148 ? 6.656 11.594 15.344 1 92.94 148 ASP B CA 1
ATOM 3177 C C . ASP B 1 148 ? 7.082 13.023 15.68 1 92.94 148 ASP B C 1
ATOM 3179 O O . ASP B 1 148 ? 7.137 13.883 14.797 1 92.94 148 ASP B O 1
ATOM 3183 N N . ARG B 1 149 ? 7.422 13.172 16.875 1 90.44 149 ARG B N 1
ATOM 3184 C CA . ARG B 1 149 ? 7.773 14.492 17.375 1 90.44 149 ARG B CA 1
ATOM 3185 C C . ARG B 1 149 ? 8.852 15.133 16.5 1 90.44 149 ARG B C 1
ATOM 3187 O O . ARG B 1 149 ? 8.727 16.297 16.109 1 90.44 149 ARG B O 1
ATOM 3194 N N . LYS B 1 150 ? 9.898 14.406 16.234 1 91.19 150 LYS B N 1
ATOM 3195 C CA . LYS B 1 150 ? 11.023 14.93 15.469 1 91.19 150 LYS B CA 1
ATOM 3196 C C . LYS B 1 150 ? 10.57 15.414 14.094 1 91.19 150 LYS B C 1
ATOM 3198 O O . LYS B 1 150 ? 11.016 16.453 13.617 1 91.19 150 LYS B O 1
ATOM 3203 N N . MET B 1 151 ? 9.672 14.695 13.453 1 93.5 151 MET B N 1
ATOM 3204 C CA . MET B 1 151 ? 9.18 15.039 12.117 1 93.5 151 MET B CA 1
ATOM 3205 C C . MET B 1 151 ? 8.281 16.266 12.172 1 93.5 151 MET B C 1
ATOM 3207 O O . MET B 1 151 ? 8.391 17.156 11.32 1 93.5 151 MET B O 1
ATOM 3211 N N . VAL B 1 152 ? 7.43 16.266 13.125 1 92.5 152 VAL B N 1
ATOM 3212 C CA . VAL B 1 152 ? 6.492 17.375 13.281 1 92.5 152 VAL B CA 1
ATOM 3213 C C . VAL B 1 152 ? 7.258 18.656 13.578 1 92.5 152 VAL B C 1
ATOM 3215 O O . VAL B 1 152 ? 6.969 19.703 12.992 1 92.5 152 VAL B O 1
ATOM 3218 N N . GLU B 1 15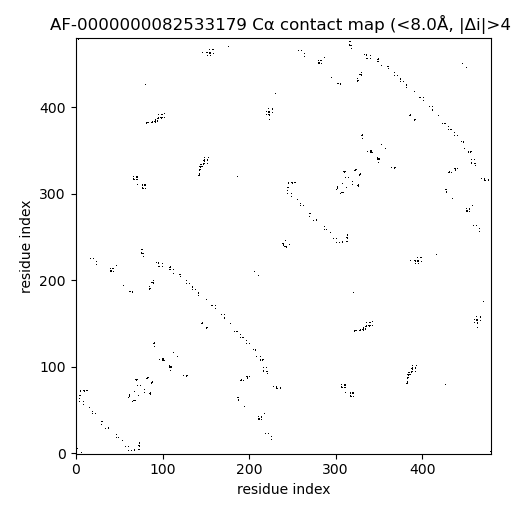3 ? 8.227 18.609 14.43 1 91.5 153 GLU B N 1
ATOM 3219 C CA . GLU B 1 153 ? 9.055 19.766 14.766 1 91.5 153 GLU B CA 1
ATOM 3220 C C . GLU B 1 153 ? 9.852 20.234 13.555 1 91.5 153 GLU B C 1
ATOM 3222 O O . GLU B 1 153 ? 9.977 21.438 13.32 1 91.5 153 GLU B O 1
ATOM 3227 N N . LEU B 1 154 ? 10.391 19.312 12.898 1 93.62 154 LEU B N 1
ATOM 3228 C CA . LEU B 1 154 ? 11.172 19.641 11.719 1 93.62 154 LEU B CA 1
ATOM 3229 C C . LEU B 1 154 ? 10.305 20.312 10.664 1 93.62 154 LEU B C 1
ATOM 3231 O O . LEU B 1 154 ? 10.734 21.281 10.031 1 93.62 154 LEU B O 1
ATOM 3235 N N . ALA B 1 155 ? 9.117 19.828 10.484 1 92.94 155 ALA B N 1
ATOM 3236 C CA . ALA B 1 155 ? 8.188 20.422 9.523 1 92.94 155 ALA B CA 1
ATOM 3237 C C . ALA B 1 155 ? 7.84 21.859 9.906 1 92.94 155 ALA B C 1
ATOM 3239 O O . ALA B 1 155 ? 7.809 22.75 9.047 1 92.94 155 ALA B O 1
ATOM 3240 N N . ALA B 1 156 ? 7.617 22.031 11.125 1 89.31 156 ALA B N 1
ATOM 3241 C CA . ALA B 1 156 ? 7.297 23.375 11.617 1 89.31 156 ALA B CA 1
ATOM 3242 C C . ALA B 1 156 ? 8.484 24.312 11.461 1 89.31 156 ALA B C 1
ATOM 3244 O O . ALA B 1 156 ? 8.32 25.484 11.086 1 89.31 156 ALA B O 1
ATOM 3245 N N . LEU B 1 157 ? 9.625 23.781 11.773 1 89.38 157 LEU B N 1
ATOM 3246 C CA . LEU B 1 157 ? 10.852 24.562 11.656 1 89.38 157 LEU B CA 1
ATOM 3247 C C . LEU B 1 157 ? 11.102 24.984 10.211 1 89.38 157 LEU B C 1
ATOM 3249 O O . LEU B 1 157 ? 11.43 26.141 9.945 1 89.38 157 LEU B O 1
ATOM 3253 N N . GLU B 1 158 ? 10.945 24.125 9.32 1 89.69 158 GLU B N 1
ATOM 3254 C CA . GLU B 1 158 ? 11.188 24.422 7.906 1 89.69 158 GLU B CA 1
ATOM 3255 C C . GLU B 1 158 ? 10.203 25.469 7.391 1 89.69 158 GLU B C 1
ATOM 3257 O O . GLU B 1 158 ? 10.578 26.359 6.625 1 89.69 158 GLU B O 1
ATOM 3262 N N . ARG B 1 159 ? 9.031 25.344 7.77 1 83.44 159 ARG B N 1
ATOM 3263 C CA . ARG B 1 159 ? 8.016 26.312 7.359 1 83.44 159 ARG B CA 1
ATOM 3264 C C . ARG B 1 159 ? 8.391 27.719 7.801 1 83.44 159 ARG B C 1
ATOM 3266 O O . ARG B 1 159 ? 8.172 28.688 7.062 1 83.44 159 ARG B O 1
ATOM 3273 N N . ARG B 1 160 ? 8.992 27.875 8.922 1 82.75 160 ARG B N 1
ATOM 3274 C CA . ARG B 1 160 ? 9.336 29.172 9.492 1 82.75 160 ARG B CA 1
ATOM 3275 C C . ARG B 1 160 ? 10.586 29.75 8.828 1 82.75 160 ARG B C 1
ATOM 3277 O O . ARG B 1 160 ? 10.656 30.953 8.578 1 82.75 160 ARG B O 1
ATOM 3284 N N . VAL B 1 161 ? 11.531 28.938 8.602 1 79.31 161 VAL B N 1
ATOM 3285 C CA . VAL B 1 161 ? 12.844 29.359 8.141 1 79.31 161 VAL B CA 1
ATOM 3286 C C . VAL B 1 161 ? 12.789 29.703 6.652 1 79.31 161 VAL B C 1
ATOM 3288 O O . VAL B 1 161 ? 13.57 30.531 6.164 1 79.31 161 VAL B O 1
ATOM 3291 N N . MET B 1 162 ? 11.938 29.062 5.836 1 66.88 162 MET B N 1
ATOM 3292 C CA . MET B 1 162 ? 11.906 29.281 4.391 1 66.88 162 MET B CA 1
ATOM 3293 C C . MET B 1 162 ? 11.789 30.766 4.074 1 66.88 162 MET B C 1
ATOM 3295 O O . MET B 1 162 ? 12.078 31.188 2.955 1 66.88 162 MET B O 1
ATOM 3299 N N . LYS B 1 163 ? 11.656 31.719 5.02 1 64.19 163 LYS B N 1
ATOM 3300 C CA . LYS B 1 163 ? 11.578 33.156 4.781 1 64.19 163 LYS B CA 1
ATOM 3301 C C . LYS B 1 163 ? 12.852 33.875 5.219 1 64.19 163 LYS B C 1
ATOM 3303 O O . LYS B 1 163 ? 13.055 35.031 4.918 1 64.19 163 LYS B O 1
ATOM 3308 N N . ASP B 1 164 ? 13.656 33 5.824 1 65.06 164 ASP B N 1
ATOM 3309 C CA . ASP B 1 164 ? 14.789 33.656 6.461 1 65.06 164 ASP B CA 1
ATOM 3310 C C . ASP B 1 164 ? 16.078 33.438 5.672 1 65.06 164 ASP B C 1
ATOM 3312 O O . ASP B 1 164 ? 16.047 32.875 4.578 1 65.06 164 ASP B O 1
ATOM 3316 N N . ASP B 1 165 ? 17.234 33.656 6.379 1 66.69 165 ASP B N 1
ATOM 3317 C CA . ASP B 1 165 ? 18.609 33.719 5.918 1 66.69 165 ASP B CA 1
ATOM 3318 C C . ASP B 1 165 ? 19.078 32.344 5.387 1 66.69 165 ASP B C 1
ATOM 3320 O O . ASP B 1 165 ? 18.609 31.297 5.844 1 66.69 165 ASP B O 1
ATOM 3324 N N . ASP B 1 166 ? 19.828 32.312 4.461 1 75.62 166 ASP B N 1
ATOM 3325 C CA . ASP B 1 166 ? 20.406 31.234 3.672 1 75.62 166 ASP B CA 1
ATOM 3326 C C . ASP B 1 166 ? 21.016 30.172 4.57 1 75.62 166 ASP B C 1
ATOM 3328 O O . ASP B 1 166 ? 20.875 28.969 4.312 1 75.62 166 ASP B O 1
ATOM 3332 N N . SER B 1 167 ? 21.656 30.609 5.629 1 76.75 167 SER B N 1
ATOM 3333 C CA . SER B 1 167 ? 22.344 29.672 6.5 1 76.75 167 SER B CA 1
ATOM 3334 C C . SER B 1 167 ? 21.344 28.797 7.262 1 76.75 167 SER B C 1
ATOM 3336 O O . SER B 1 167 ? 21.547 27.594 7.402 1 76.75 167 SER B O 1
ATOM 3338 N N . ALA B 1 168 ? 20.344 29.297 7.707 1 82.44 168 ALA B N 1
ATOM 3339 C CA . ALA B 1 168 ? 19.297 28.562 8.422 1 82.44 168 ALA B CA 1
ATOM 3340 C C . ALA B 1 168 ? 18.594 27.578 7.496 1 82.44 168 ALA B C 1
ATOM 3342 O O . ALA B 1 168 ? 18.297 26.453 7.895 1 82.44 168 ALA B O 1
ATOM 3343 N N . VAL B 1 169 ? 18.578 27.953 6.312 1 85.69 169 VAL B N 1
ATOM 3344 C CA . VAL B 1 169 ? 17.938 27.109 5.316 1 85.69 169 VAL B CA 1
ATOM 3345 C C . VAL B 1 169 ? 18.797 25.875 5.039 1 85.69 169 VAL B C 1
ATOM 3347 O O . VAL B 1 169 ? 18.281 24.75 4.949 1 85.69 169 VAL B O 1
ATOM 3350 N N . ALA B 1 170 ? 20.078 26.062 4.996 1 87.94 170 ALA B N 1
ATOM 3351 C CA . ALA B 1 170 ? 21 24.953 4.738 1 87.94 170 ALA B CA 1
ATOM 3352 C C . ALA B 1 170 ? 20.984 23.953 5.883 1 87.94 170 ALA B C 1
ATOM 3354 O O . ALA B 1 170 ? 21.031 22.734 5.656 1 87.94 170 ALA B O 1
ATOM 3355 N N . GLN B 1 171 ? 20.906 24.453 7.09 1 89.62 171 GLN B N 1
ATOM 3356 C CA . GLN B 1 171 ? 20.875 23.578 8.258 1 89.62 171 GLN B CA 1
ATOM 3357 C C . GLN B 1 171 ? 19.594 22.75 8.289 1 89.62 171 GLN B C 1
ATOM 3359 O O . GLN B 1 171 ? 19.625 21.547 8.562 1 89.62 171 GLN B O 1
ATOM 3364 N N . VAL B 1 172 ? 18.516 23.344 8.031 1 90.44 172 VAL B N 1
ATOM 3365 C CA . VAL B 1 172 ? 17.234 22.672 8.039 1 90.44 172 VAL B CA 1
ATOM 3366 C C . VAL B 1 172 ? 17.188 21.641 6.914 1 90.44 1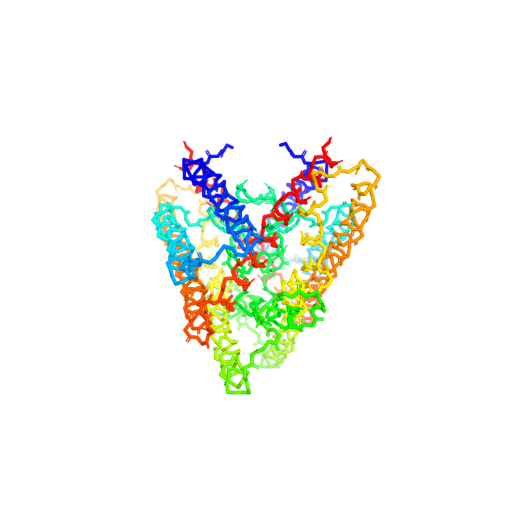72 VAL B C 1
ATOM 3368 O O . VAL B 1 172 ? 16.672 20.531 7.094 1 90.44 172 VAL B O 1
ATOM 3371 N N . ASN B 1 173 ? 17.797 22.031 5.836 1 90.62 173 ASN B N 1
ATOM 3372 C CA . ASN B 1 173 ? 17.859 21.094 4.719 1 90.62 173 ASN B CA 1
ATOM 3373 C C . ASN B 1 173 ? 18.625 19.828 5.09 1 90.62 173 ASN B C 1
ATOM 3375 O O . ASN B 1 173 ? 18.25 18.719 4.684 1 90.62 173 ASN B O 1
ATOM 3379 N N . GLY B 1 174 ? 19.703 20 5.781 1 93 174 GLY B N 1
ATOM 3380 C CA . GLY B 1 174 ? 20.453 18.859 6.262 1 93 174 GLY B CA 1
ATOM 3381 C C . GLY B 1 174 ? 19.641 17.953 7.176 1 93 174 GLY B C 1
ATOM 3382 O O . GLY B 1 174 ? 19.719 16.719 7.074 1 93 174 GLY B O 1
ATOM 3383 N N . LEU B 1 175 ? 18.844 18.547 8.055 1 94.38 175 LEU B N 1
ATOM 3384 C CA . LEU B 1 175 ? 18 17.781 8.977 1 94.38 175 LEU B CA 1
ATOM 3385 C C . LEU B 1 175 ? 16.906 17.031 8.219 1 94.38 175 LEU B C 1
ATOM 3387 O O . LEU B 1 175 ? 16.562 15.898 8.57 1 94.38 175 LEU B O 1
ATOM 3391 N N . VAL B 1 176 ? 16.391 17.656 7.242 1 94.62 176 VAL B N 1
ATOM 3392 C CA . VAL B 1 176 ? 15.359 17.031 6.418 1 94.62 176 VAL B CA 1
ATOM 3393 C C . VAL B 1 176 ? 15.945 15.805 5.699 1 94.62 176 VAL B C 1
ATOM 3395 O O . VAL B 1 176 ? 15.305 14.758 5.629 1 94.62 176 VAL B O 1
ATOM 3398 N N . GLU B 1 177 ? 17.172 15.953 5.207 1 94.56 177 GLU B N 1
ATOM 3399 C CA . GLU B 1 177 ? 17.812 14.844 4.52 1 94.56 177 GLU B CA 1
ATOM 3400 C C . GLU B 1 177 ? 18.016 13.656 5.453 1 94.56 177 GLU B C 1
ATOM 3402 O O . GLU B 1 177 ? 17.828 12.508 5.055 1 94.56 177 GLU B O 1
ATOM 3407 N N . VAL B 1 178 ? 18.391 13.938 6.656 1 95.56 178 VAL B N 1
ATOM 3408 C CA . VAL B 1 178 ? 18.594 12.883 7.641 1 95.56 178 VAL B CA 1
ATOM 3409 C C . VAL B 1 178 ? 17.266 12.211 7.969 1 95.56 178 VAL B C 1
ATOM 3411 O O . VAL B 1 178 ? 17.188 10.984 8.078 1 95.56 178 VAL B O 1
ATOM 3414 N N . ALA B 1 179 ? 16.203 12.992 8.117 1 96.06 179 ALA B N 1
ATOM 3415 C CA . ALA B 1 179 ? 14.875 12.461 8.398 1 96.06 179 ALA B CA 1
ATOM 3416 C C . ALA B 1 179 ? 14.383 11.57 7.258 1 96.06 179 ALA B C 1
ATOM 3418 O O . ALA B 1 179 ? 13.836 10.492 7.496 1 96.06 179 ALA B O 1
ATOM 3419 N N . LEU B 1 180 ? 14.562 12.039 6.066 1 95.31 180 LEU B N 1
ATOM 3420 C CA . LEU B 1 180 ? 14.133 11.273 4.898 1 95.31 180 LEU B CA 1
ATOM 3421 C C . LEU B 1 180 ? 14.922 9.977 4.777 1 95.31 180 LEU B C 1
ATOM 3423 O O . LEU B 1 180 ? 14.359 8.93 4.438 1 95.31 180 LEU B O 1
ATOM 3427 N N . LYS B 1 181 ? 16.219 10.07 5.035 1 95.38 181 LYS B N 1
ATOM 3428 C CA . LYS B 1 181 ? 17.031 8.867 5.008 1 95.38 181 LYS B CA 1
ATOM 3429 C C . LYS B 1 181 ? 16.516 7.828 6.004 1 95.38 181 LYS B C 1
ATOM 3431 O O . LYS B 1 181 ? 16.516 6.629 5.711 1 95.38 181 LYS B O 1
ATOM 3436 N N . GLY B 1 182 ? 16.141 8.289 7.152 1 96.25 182 GLY B N 1
ATOM 3437 C CA . GLY B 1 182 ? 15.547 7.398 8.133 1 96.25 182 GLY B CA 1
ATOM 3438 C C . GLY B 1 182 ? 14.25 6.773 7.668 1 96.25 182 GLY B C 1
ATOM 3439 O O . GLY B 1 182 ? 14.031 5.57 7.844 1 96.25 182 GLY B O 1
ATOM 3440 N N . LEU B 1 183 ? 13.406 7.594 7.102 1 96.25 183 LEU B N 1
ATOM 3441 C CA . LEU B 1 183 ? 12.141 7.109 6.562 1 96.25 183 LEU B CA 1
ATOM 3442 C C . LEU B 1 183 ? 12.375 6.051 5.492 1 96.25 183 LEU B C 1
ATOM 3444 O O . LEU B 1 183 ? 11.734 5 5.504 1 96.25 183 LEU B O 1
ATOM 3448 N N . LEU B 1 184 ? 13.312 6.289 4.562 1 96.62 184 LEU B N 1
ATOM 3449 C CA . LEU B 1 184 ? 13.609 5.363 3.479 1 96.62 184 LEU B CA 1
ATOM 3450 C C . LEU B 1 184 ? 14.211 4.07 4.02 1 96.62 184 LEU B C 1
ATOM 3452 O O . LEU B 1 184 ? 13.898 2.98 3.527 1 96.62 184 LEU B O 1
ATOM 3456 N N . GLY B 1 185 ? 15.055 4.23 5.004 1 97.31 185 GLY B N 1
ATOM 3457 C CA . GLY B 1 185 ? 15.602 3.045 5.645 1 97.31 185 GLY B CA 1
ATOM 3458 C C . GLY B 1 185 ? 14.539 2.174 6.289 1 97.31 185 GLY B C 1
ATOM 3459 O O . GLY B 1 185 ? 14.625 0.946 6.238 1 97.31 185 GLY B O 1
ATOM 3460 N N . GLY B 1 186 ? 13.555 2.775 6.938 1 97.81 186 GLY B N 1
ATOM 3461 C CA . GLY B 1 186 ? 12.438 2.043 7.508 1 97.81 186 GLY B CA 1
ATOM 3462 C C . GLY B 1 186 ? 11.609 1.312 6.469 1 97.81 186 GLY B C 1
ATOM 3463 O O . GLY B 1 186 ? 11.219 0.162 6.676 1 97.81 186 GLY B O 1
ATOM 3464 N N . LEU B 1 187 ? 11.359 1.942 5.355 1 97.94 187 LEU B N 1
ATOM 3465 C CA . LEU B 1 187 ? 10.602 1.332 4.273 1 97.94 187 LEU B CA 1
ATOM 3466 C C . LEU B 1 187 ? 11.352 0.145 3.68 1 97.94 187 LEU B C 1
ATOM 3468 O O . LEU B 1 187 ? 10.742 -0.884 3.367 1 97.94 187 LEU B O 1
ATOM 3472 N N . GLU B 1 188 ? 12.648 0.307 3.512 1 98.06 188 GLU B N 1
ATOM 3473 C CA . GLU B 1 188 ? 13.461 -0.797 3.01 1 98.06 188 GLU B CA 1
ATOM 3474 C C . GLU B 1 188 ? 13.406 -1.998 3.949 1 98.06 188 GLU B C 1
ATOM 3476 O O . GLU B 1 188 ? 13.328 -3.143 3.5 1 98.06 188 GLU B O 1
ATOM 3481 N N . LYS B 1 189 ? 13.469 -1.688 5.207 1 98.25 189 LYS B N 1
ATOM 3482 C CA . LYS B 1 189 ? 13.359 -2.746 6.207 1 98.25 189 LYS B CA 1
ATOM 3483 C C . LYS B 1 189 ? 12.031 -3.486 6.09 1 98.25 189 LYS B C 1
ATOM 3485 O O . LYS B 1 189 ? 12 -4.719 6.094 1 98.25 189 LYS B O 1
ATOM 3490 N N . VAL B 1 190 ? 10.953 -2.758 6.02 1 98.69 190 VAL B N 1
ATOM 3491 C CA . VAL B 1 190 ? 9.625 -3.348 5.91 1 98.69 190 VAL B CA 1
ATOM 3492 C C . VAL B 1 190 ? 9.539 -4.195 4.641 1 98.69 190 VAL B C 1
ATOM 3494 O O . VAL B 1 190 ? 8.992 -5.301 4.66 1 98.69 190 VAL B O 1
ATOM 3497 N N . MET B 1 191 ? 10.031 -3.66 3.555 1 98.62 191 MET B N 1
ATOM 3498 C CA . MET B 1 191 ? 10.023 -4.387 2.287 1 98.62 191 MET B CA 1
ATOM 3499 C C . MET B 1 191 ? 10.766 -5.707 2.412 1 98.62 191 MET B C 1
ATOM 3501 O O . MET B 1 191 ? 10.266 -6.75 1.986 1 98.62 191 MET B O 1
ATOM 3505 N N . LYS B 1 192 ? 11.922 -5.664 3.006 1 98.38 192 LYS B N 1
ATOM 3506 C CA . LYS B 1 192 ? 12.734 -6.867 3.15 1 98.38 192 LYS B CA 1
ATOM 3507 C C . LYS B 1 192 ? 12.055 -7.887 4.059 1 98.38 192 LYS B C 1
ATOM 3509 O O . LYS B 1 192 ? 12.094 -9.086 3.791 1 98.38 192 LYS B O 1
ATOM 3514 N N . MET B 1 193 ? 11.469 -7.391 5.133 1 98.69 193 MET B N 1
ATOM 3515 C CA . MET B 1 193 ? 10.711 -8.273 6.012 1 98.69 193 MET B CA 1
ATOM 3516 C C . MET B 1 193 ? 9.609 -9 5.242 1 98.69 193 MET B C 1
ATOM 3518 O O . MET B 1 193 ? 9.453 -10.211 5.375 1 98.69 193 MET B O 1
ATOM 3522 N N . ALA B 1 194 ? 8.883 -8.25 4.469 1 98.88 194 ALA B N 1
ATOM 3523 C CA . ALA B 1 194 ? 7.789 -8.828 3.689 1 98.88 194 ALA B CA 1
ATOM 3524 C C . ALA B 1 194 ? 8.312 -9.844 2.68 1 98.88 194 ALA B C 1
ATOM 3526 O O . ALA B 1 194 ? 7.719 -10.914 2.51 1 98.88 194 ALA B O 1
ATOM 3527 N N . ASP B 1 195 ? 9.391 -9.5 2.025 1 98.75 195 ASP B N 1
ATOM 3528 C CA . ASP B 1 195 ? 9.977 -10.406 1.04 1 98.75 195 ASP B CA 1
ATOM 3529 C C . ASP B 1 195 ? 10.461 -11.695 1.698 1 98.75 195 ASP B C 1
ATOM 3531 O O . ASP B 1 195 ? 10.344 -12.773 1.119 1 98.75 195 ASP B O 1
ATOM 3535 N N . CYS B 1 196 ? 10.992 -11.539 2.865 1 98.5 196 CYS B N 1
ATOM 3536 C CA . CYS B 1 196 ? 11.461 -12.719 3.584 1 98.5 196 CYS B CA 1
ATOM 3537 C C . CYS B 1 196 ? 10.305 -13.641 3.941 1 98.5 196 CYS B C 1
ATOM 3539 O O . CYS B 1 196 ? 10.438 -14.859 3.883 1 98.5 196 CYS B O 1
ATOM 3541 N N . VAL B 1 197 ? 9.172 -13.117 4.324 1 98.75 197 VAL B N 1
ATOM 3542 C CA . VAL B 1 197 ? 7.992 -13.93 4.605 1 98.75 197 VAL B CA 1
ATOM 3543 C C . VAL B 1 197 ? 7.543 -14.648 3.336 1 98.75 197 VAL B C 1
ATOM 3545 O O . VAL B 1 197 ? 7.18 -15.828 3.375 1 98.75 197 VAL B O 1
ATOM 3548 N N . ARG B 1 198 ? 7.57 -13.977 2.195 1 98.5 198 ARG B N 1
ATOM 3549 C CA . ARG B 1 198 ? 7.199 -14.578 0.917 1 98.5 198 ARG B CA 1
ATOM 3550 C C . ARG B 1 198 ? 8.117 -15.742 0.572 1 98.5 198 ARG B C 1
ATOM 3552 O O . ARG B 1 198 ? 7.652 -16.828 0.2 1 98.5 198 ARG B O 1
ATOM 3559 N N . LEU B 1 199 ? 9.422 -15.484 0.738 1 97.94 199 LEU B N 1
ATOM 3560 C CA . LEU B 1 199 ? 10.398 -16.516 0.414 1 97.94 199 LEU B CA 1
ATOM 3561 C C . LEU B 1 199 ? 10.266 -17.703 1.352 1 97.94 199 LEU B C 1
ATOM 3563 O O . LEU B 1 199 ? 10.336 -18.859 0.913 1 97.94 199 LEU B O 1
ATOM 3567 N N . LYS B 1 200 ? 10.086 -17.422 2.611 1 97.88 200 LYS B N 1
ATOM 3568 C CA . LYS B 1 200 ? 9.891 -18.484 3.594 1 97.88 200 LYS B CA 1
ATOM 3569 C C . LYS B 1 200 ? 8.625 -19.281 3.301 1 97.88 200 LYS B C 1
ATOM 3571 O O . LYS B 1 200 ? 8.617 -20.5 3.41 1 97.88 200 LYS B O 1
ATOM 3576 N N . THR B 1 201 ? 7.547 -18.641 2.934 1 98.31 201 THR B N 1
ATOM 3577 C CA . THR B 1 201 ? 6.289 -19.297 2.602 1 98.31 201 THR B CA 1
ATOM 3578 C C . THR B 1 201 ? 6.469 -20.25 1.426 1 98.31 201 THR B C 1
ATOM 3580 O O . THR B 1 201 ? 6.047 -21.406 1.488 1 98.31 201 THR B O 1
ATOM 3583 N N . LEU B 1 202 ? 7.078 -19.75 0.389 1 97.38 202 LEU B N 1
ATOM 3584 C CA . LEU B 1 202 ? 7.309 -20.578 -0.786 1 97.38 202 LEU B CA 1
ATOM 3585 C C . LEU B 1 202 ? 8.148 -21.797 -0.431 1 97.38 202 LEU B C 1
ATOM 3587 O O . LEU B 1 202 ? 7.812 -22.922 -0.821 1 97.38 202 LEU B O 1
ATOM 3591 N N . LYS B 1 203 ? 9.203 -21.547 0.348 1 97.19 203 LYS B N 1
ATOM 3592 C CA . LYS B 1 203 ? 10.078 -22.641 0.753 1 97.19 203 LYS B CA 1
ATOM 3593 C C . LYS B 1 203 ? 9.32 -23.688 1.562 1 97.19 203 LYS B C 1
ATOM 3595 O O . LYS B 1 203 ? 9.414 -24.891 1.279 1 97.19 203 LYS B O 1
ATOM 3600 N N . ASP B 1 204 ? 8.586 -23.266 2.553 1 97.94 204 ASP B N 1
ATOM 3601 C CA . ASP B 1 204 ? 7.867 -24.172 3.449 1 97.94 204 ASP B CA 1
ATOM 3602 C C . ASP B 1 204 ? 6.812 -24.969 2.691 1 97.94 204 ASP B C 1
ATOM 3604 O O . ASP B 1 204 ? 6.617 -26.156 2.955 1 97.94 204 ASP B O 1
ATOM 3608 N N . VAL B 1 205 ? 6.141 -24.359 1.731 1 97.62 205 VAL B N 1
ATOM 3609 C CA . VAL B 1 205 ? 5.113 -25.047 0.953 1 97.62 205 VAL B CA 1
ATOM 3610 C C . VAL B 1 205 ? 5.758 -26.094 0.059 1 97.62 205 VAL B C 1
ATOM 3612 O O . VAL B 1 205 ? 5.281 -27.234 -0.011 1 97.62 205 VAL B O 1
ATOM 3615 N N . VAL B 1 206 ? 6.824 -25.719 -0.593 1 96.69 206 VAL B N 1
ATOM 3616 C CA . VAL B 1 206 ? 7.52 -26.625 -1.5 1 96.69 206 VAL B CA 1
ATOM 3617 C C . VAL B 1 206 ? 8.047 -27.828 -0.723 1 96.69 206 VAL B C 1
ATOM 3619 O O . VAL B 1 206 ? 8.039 -28.953 -1.229 1 96.69 206 VAL B O 1
ATOM 3622 N N . GLU B 1 207 ? 8.484 -27.672 0.512 1 96.88 207 GLU B N 1
ATOM 3623 C CA . GLU B 1 207 ? 9.023 -28.75 1.335 1 96.88 207 GLU B CA 1
ATOM 3624 C C . GLU B 1 207 ? 7.91 -29.672 1.822 1 96.88 207 GLU B C 1
ATOM 3626 O O . GLU B 1 207 ? 8.164 -30.844 2.152 1 96.88 207 GLU B O 1
ATOM 3631 N N . THR B 1 208 ? 6.715 -29.203 1.879 1 97.5 208 THR B N 1
ATOM 3632 C CA . THR B 1 208 ? 5.586 -29.969 2.396 1 97.5 208 THR B CA 1
ATOM 3633 C C . THR B 1 208 ? 4.973 -30.828 1.301 1 97.5 208 THR B C 1
ATOM 3635 O O . THR B 1 208 ? 4.465 -31.922 1.576 1 97.5 208 THR B O 1
ATOM 3638 N N . LEU B 1 209 ? 5.016 -30.375 0.04 1 96.38 209 LEU B N 1
ATOM 3639 C CA . LEU B 1 209 ? 4.352 -31.031 -1.08 1 96.38 209 LEU B CA 1
ATOM 3640 C C . LEU B 1 209 ? 5.305 -31.984 -1.798 1 96.38 209 LEU B C 1
ATOM 3642 O O . LEU B 1 209 ? 6.523 -31.859 -1.67 1 96.38 209 LEU B O 1
ATOM 3646 N N . THR B 1 210 ? 4.742 -33 -2.486 1 94.62 210 THR B N 1
ATOM 3647 C CA . THR B 1 210 ? 5.551 -33.812 -3.385 1 94.62 210 THR B CA 1
ATOM 3648 C C . THR B 1 210 ? 5.98 -33.031 -4.605 1 94.62 210 THR B C 1
ATOM 3650 O O . THR B 1 210 ? 5.391 -31.984 -4.914 1 94.62 210 THR B O 1
ATOM 3653 N N . PRO B 1 211 ? 7.004 -33.406 -5.281 1 92.94 211 PRO B N 1
ATOM 3654 C CA . PRO B 1 211 ? 7.477 -32.656 -6.449 1 92.94 211 PRO B CA 1
ATOM 3655 C C . PRO B 1 211 ? 6.371 -32.406 -7.477 1 92.94 211 PRO B C 1
ATOM 3657 O O . PRO B 1 211 ? 6.289 -31.328 -8.047 1 92.94 211 PRO B O 1
ATOM 3660 N N . MET B 1 212 ? 5.539 -33.375 -7.715 1 89.75 212 MET B N 1
ATOM 3661 C CA . MET B 1 212 ? 4.445 -33.188 -8.664 1 89.75 212 MET B CA 1
ATOM 3662 C C . MET B 1 212 ? 3.428 -32.188 -8.156 1 89.75 212 MET B C 1
ATOM 3664 O O . MET B 1 212 ? 2.943 -31.344 -8.93 1 89.75 212 MET B O 1
ATOM 3668 N N . GLN B 1 213 ? 3.121 -32.281 -6.887 1 92.69 213 GLN B N 1
ATOM 3669 C CA . GLN B 1 213 ? 2.209 -31.312 -6.27 1 92.69 213 GLN B CA 1
ATOM 3670 C C . GLN B 1 213 ? 2.781 -29.906 -6.309 1 92.69 213 GLN B C 1
ATOM 3672 O O . GLN B 1 213 ? 2.049 -28.938 -6.531 1 92.69 213 GLN B O 1
ATOM 3677 N N . CYS B 1 214 ? 4.059 -29.812 -6.094 1 94.62 214 CYS B N 1
ATOM 3678 C CA . CYS B 1 214 ? 4.742 -28.516 -6.145 1 94.62 214 CYS B CA 1
ATOM 3679 C C . CYS B 1 214 ? 4.617 -27.891 -7.527 1 94.62 214 CYS B C 1
ATOM 3681 O O . CYS B 1 214 ? 4.391 -26.688 -7.648 1 94.62 214 CYS B O 1
ATOM 3683 N N . MET B 1 215 ? 4.777 -28.703 -8.5 1 92.19 215 MET B N 1
ATOM 3684 C CA . MET B 1 215 ? 4.699 -28.188 -9.859 1 92.19 215 MET B CA 1
ATOM 3685 C C . MET B 1 215 ? 3.299 -27.656 -10.164 1 92.19 215 MET B C 1
ATOM 3687 O O . MET B 1 215 ? 3.146 -26.625 -10.812 1 92.19 215 MET B O 1
ATOM 3691 N N . ASP B 1 216 ? 2.293 -28.375 -9.727 1 90 216 ASP B N 1
ATOM 3692 C CA . ASP B 1 216 ? 0.925 -27.906 -9.922 1 90 216 ASP B CA 1
ATOM 3693 C C . ASP B 1 216 ? 0.698 -26.578 -9.211 1 90 216 ASP B C 1
ATOM 3695 O O . ASP B 1 216 ? 0.068 -25.672 -9.766 1 90 216 ASP B O 1
ATOM 3699 N N . PHE B 1 217 ? 1.172 -26.516 -8.023 1 94.69 217 PHE B N 1
ATOM 3700 C CA . PHE B 1 217 ? 1.053 -25.297 -7.219 1 94.69 217 PHE B CA 1
ATOM 3701 C C . PHE B 1 217 ? 1.751 -24.125 -7.898 1 94.69 217 PHE B C 1
ATOM 3703 O O . PHE B 1 217 ? 1.146 -23.078 -8.102 1 94.69 217 PHE B O 1
ATOM 3710 N N . LEU B 1 218 ? 3.014 -24.297 -8.242 1 94.38 218 LEU B N 1
ATOM 3711 C CA . LEU B 1 218 ? 3.812 -23.234 -8.844 1 94.38 218 LEU B CA 1
ATOM 3712 C C . LEU B 1 218 ? 3.246 -22.828 -10.203 1 94.38 218 LEU B C 1
ATOM 3714 O O . LEU B 1 218 ? 3.305 -21.641 -10.578 1 94.38 218 LEU B O 1
ATOM 3718 N N . THR B 1 219 ? 2.723 -23.797 -10.922 1 91.94 219 THR B N 1
ATOM 3719 C CA . THR B 1 219 ? 2.102 -23.5 -12.211 1 91.94 219 THR B CA 1
ATOM 3720 C C . THR B 1 219 ? 0.858 -22.625 -12.031 1 91.94 219 THR B C 1
ATOM 3722 O O . THR B 1 219 ? 0.653 -21.672 -12.766 1 91.94 219 THR B O 1
ATOM 3725 N N . ALA B 1 220 ? 0.072 -23.016 -11.086 1 92.56 220 ALA B N 1
ATOM 3726 C CA . ALA B 1 220 ? -1.132 -22.25 -10.812 1 92.56 220 ALA B CA 1
ATOM 3727 C C . ALA B 1 220 ? -0.78 -20.812 -10.398 1 92.56 220 ALA B C 1
ATOM 3729 O O . ALA B 1 220 ? -1.39 -19.859 -10.867 1 92.56 220 ALA B O 1
ATOM 3730 N N . MET B 1 221 ? 0.149 -20.703 -9.516 1 95.38 221 MET B N 1
ATOM 3731 C CA . MET B 1 221 ? 0.589 -19.391 -9.023 1 95.38 221 MET B CA 1
ATOM 3732 C C . MET B 1 221 ? 1.103 -18.531 -10.172 1 95.38 221 MET B C 1
ATOM 3734 O O . MET B 1 221 ? 0.732 -17.359 -10.289 1 95.38 221 MET B O 1
ATOM 3738 N N . SER B 1 222 ? 1.926 -19.109 -10.977 1 95.44 222 SER B N 1
ATOM 3739 C CA . SER B 1 222 ? 2.51 -18.391 -12.102 1 95.44 222 SER B CA 1
ATOM 3740 C C . SER B 1 222 ? 1.444 -18 -13.125 1 95.44 222 SER B C 1
ATOM 3742 O O . SER B 1 222 ? 1.494 -16.906 -13.703 1 95.44 222 SER B O 1
ATOM 3744 N N . THR B 1 223 ? 0.539 -18.938 -13.352 1 94.44 223 THR B N 1
ATOM 3745 C CA . THR B 1 223 ? -0.534 -18.672 -14.305 1 94.44 223 THR B CA 1
ATOM 3746 C C . THR B 1 223 ? -1.368 -17.469 -13.852 1 94.44 223 THR B C 1
ATOM 3748 O O . THR B 1 223 ? -1.68 -16.594 -14.656 1 94.44 223 THR B O 1
ATOM 3751 N N . VAL B 1 224 ? -1.691 -17.453 -12.586 1 95.75 224 VAL B N 1
ATOM 3752 C CA . VAL B 1 224 ? -2.465 -16.328 -12.055 1 95.75 224 VAL B CA 1
ATOM 3753 C C . VAL B 1 224 ? -1.68 -15.031 -12.211 1 95.75 224 VAL B C 1
ATOM 3755 O O . VAL B 1 224 ? -2.234 -14.016 -12.625 1 95.75 224 VAL B O 1
ATOM 3758 N N . GLN B 1 225 ? -0.448 -15.062 -11.867 1 96.44 225 GLN B N 1
ATOM 3759 C CA . GLN B 1 225 ? 0.404 -13.883 -11.984 1 96.44 225 GLN B CA 1
ATOM 3760 C C . GLN B 1 225 ? 0.47 -13.383 -13.43 1 96.44 225 GLN B C 1
ATOM 3762 O O . GLN B 1 225 ? 0.314 -12.188 -13.688 1 96.44 225 GLN B O 1
ATOM 3767 N N . ILE B 1 226 ? 0.704 -14.25 -14.328 1 95.88 226 ILE B N 1
ATOM 3768 C CA . ILE B 1 226 ? 0.847 -13.914 -15.734 1 95.88 226 ILE B CA 1
ATOM 3769 C C . ILE B 1 226 ? -0.473 -13.367 -16.266 1 95.88 226 ILE B C 1
ATOM 3771 O O . ILE B 1 226 ? -0.493 -12.344 -16.969 1 95.88 226 ILE B O 1
ATOM 3775 N N . GLN B 1 227 ? -1.551 -14.016 -15.922 1 95.44 227 GLN B N 1
ATOM 3776 C CA . GLN B 1 227 ? -2.846 -13.602 -16.453 1 95.44 227 GLN B CA 1
ATOM 3777 C C . GLN B 1 227 ? -3.275 -12.266 -15.844 1 95.44 227 GLN B C 1
ATOM 3779 O O . GLN B 1 227 ? -3.871 -11.43 -16.531 1 95.44 227 GLN B O 1
ATOM 3784 N N . MET B 1 228 ? -3.014 -12.094 -14.586 1 95.62 228 MET B N 1
ATOM 3785 C CA . MET B 1 228 ? -3.322 -10.805 -13.969 1 95.62 228 MET B CA 1
ATOM 3786 C C . MET B 1 228 ? -2.611 -9.664 -14.695 1 95.62 228 MET B C 1
ATOM 3788 O O . MET B 1 228 ? -3.174 -8.586 -14.859 1 95.62 228 MET B O 1
ATOM 3792 N N . ARG B 1 229 ? -1.42 -9.914 -15.062 1 96.12 229 ARG B N 1
ATOM 3793 C CA . ARG B 1 229 ? -0.655 -8.922 -15.812 1 96.12 229 ARG B CA 1
ATOM 3794 C C . ARG B 1 229 ? -1.298 -8.648 -17.172 1 96.12 229 ARG B C 1
ATOM 3796 O O . ARG B 1 229 ? -1.464 -7.488 -17.562 1 96.12 229 ARG B O 1
ATOM 3803 N N . LYS B 1 230 ? -1.643 -9.648 -17.844 1 94.62 230 LYS B N 1
ATOM 3804 C CA . LYS B 1 230 ? -2.27 -9.492 -19.156 1 94.62 230 LYS B CA 1
ATOM 3805 C C . LYS B 1 230 ? -3.607 -8.766 -19.031 1 94.62 230 LYS B C 1
ATOM 3807 O O . LYS B 1 230 ? -3.918 -7.895 -19.859 1 94.62 230 LYS B O 1
ATOM 3812 N N . TRP B 1 231 ? -4.371 -9.195 -18.031 1 95.62 231 TRP B N 1
ATOM 3813 C CA . TRP B 1 231 ? -5.656 -8.555 -17.797 1 95.62 231 TRP B CA 1
ATOM 3814 C C . TRP B 1 231 ? -5.48 -7.07 -17.5 1 95.62 231 TRP B C 1
ATOM 3816 O O . TRP B 1 231 ? -6.223 -6.23 -18.016 1 95.62 231 TRP B O 1
ATOM 3826 N N . GLY B 1 232 ? -4.5 -6.773 -16.656 1 94.94 232 GLY B N 1
ATOM 3827 C CA . GLY B 1 232 ? -4.227 -5.391 -16.297 1 94.94 232 GLY B CA 1
ATOM 3828 C C . GLY B 1 232 ? -3.809 -4.543 -17.484 1 94.94 232 GLY B C 1
ATOM 3829 O O . GLY B 1 232 ? -4.273 -3.414 -17.641 1 94.94 232 GLY B O 1
ATOM 3830 N N . LYS B 1 233 ? -2.99 -5.039 -18.266 1 93.88 233 LYS B N 1
ATOM 3831 C CA . LYS B 1 233 ? -2.539 -4.316 -19.453 1 93.88 233 LYS B CA 1
ATOM 3832 C C . LYS B 1 233 ? -3.693 -4.07 -20.422 1 93.88 233 LYS B C 1
ATOM 3834 O O . LYS B 1 233 ? -3.787 -3 -21.031 1 93.88 233 LYS B O 1
ATOM 3839 N N . LYS B 1 234 ? -4.516 -5.102 -20.594 1 92.94 234 LYS B N 1
ATOM 3840 C CA . LYS B 1 234 ? -5.684 -4.957 -21.453 1 92.94 234 LYS B CA 1
ATOM 3841 C C . LYS B 1 234 ? -6.633 -3.891 -20.922 1 92.94 234 LYS B C 1
ATOM 3843 O O . LYS B 1 234 ? -7.191 -3.105 -21.688 1 92.94 234 LYS B O 1
ATOM 3848 N N . HIS B 1 235 ? -6.801 -3.924 -19.656 1 92.81 235 HIS B N 1
ATOM 3849 C CA . HIS B 1 235 ? -7.664 -2.941 -19.016 1 92.81 235 HIS B CA 1
ATOM 3850 C C . HIS B 1 235 ? -7.133 -1.526 -19.219 1 92.81 235 HIS B C 1
ATOM 3852 O O . HIS B 1 235 ? -7.906 -0.598 -19.469 1 92.81 235 HIS B O 1
ATOM 3858 N N . ASP B 1 236 ? -5.84 -1.394 -19.047 1 89.94 236 ASP B N 1
ATOM 3859 C CA . ASP B 1 236 ? -5.195 -0.093 -19.188 1 89.94 236 ASP B CA 1
ATOM 3860 C C . ASP B 1 236 ? -5.391 0.46 -20.609 1 89.94 236 ASP B C 1
ATOM 3862 O O . ASP B 1 236 ? -5.578 1.666 -20.781 1 89.94 236 ASP B O 1
ATOM 3866 N N . LYS B 1 237 ? -5.344 -0.323 -21.562 1 88.5 237 LYS B N 1
ATOM 3867 C CA . LYS B 1 237 ? -5.5 0.087 -22.953 1 88.5 237 LYS B CA 1
ATOM 3868 C C . LYS B 1 237 ? -6.918 0.582 -23.219 1 88.5 237 LYS B C 1
ATOM 3870 O O . LYS B 1 237 ? -7.121 1.468 -24.047 1 88.5 237 LYS B O 1
ATOM 3875 N N . LYS B 1 238 ? -7.836 0.076 -22.516 1 84.06 238 LYS B N 1
ATOM 3876 C CA . LYS B 1 238 ? -9.227 0.473 -22.703 1 84.06 238 LYS B CA 1
ATOM 3877 C C . LYS B 1 238 ? -9.492 1.855 -22.109 1 84.06 238 LYS B C 1
ATOM 3879 O O . LYS B 1 238 ? -10.414 2.553 -22.531 1 84.06 238 LYS B O 1
ATOM 3884 N N . LEU B 1 239 ? -8.734 2.195 -21.109 1 79.94 239 LEU B N 1
ATOM 3885 C CA . LEU B 1 239 ? -8.953 3.467 -20.438 1 79.94 239 LEU B CA 1
ATOM 3886 C C . LEU B 1 239 ? -8.25 4.602 -21.172 1 79.94 239 LEU B C 1
ATOM 3888 O O . LEU B 1 239 ? -8.508 5.777 -20.891 1 79.94 239 LEU B O 1
ATOM 3892 N N . GLN B 1 240 ? -7.242 4.363 -21.984 1 70.94 240 GLN B N 1
ATOM 3893 C CA . GLN B 1 240 ? -6.594 5.391 -22.797 1 70.94 240 GLN B CA 1
ATOM 3894 C C . GLN B 1 240 ? -7.402 5.703 -24.047 1 70.94 240 GLN B C 1
ATOM 3896 O O . GLN B 1 240 ? -7.469 6.855 -24.484 1 70.94 240 GLN B O 1
#